Protein AF-A0A644YM47-F1 (afdb_monomer)

Sequence (613 aa):
MRCCLKYPINVTIDTNIFDAAKYDFSENSTLKLLVKYVIKGKVKVVLSNIVIKEAEKHIAEQGMKLCGIARKLRTEALNVSTEQLINYVGLDRLLVLAGDKNLVKEKSIELFEKYIKDIDAEILDTSQININTIIDDYFEIRPPFQCGEKKRKEFPDAFIANQIRERFGSEEIVAIVCNDNGFKEACGRTPNHLFFESLGQLYNEISKEEHAYNETMDIIKELQYLISSEVTEYITQNENINVIGMSYDKDGISEGFDYSEVHLDSITNASFTVRSVDELTDMTSIFTIMCRANISANCYYDDYDNAPWDSEEKEYVYVETIGMKEEHHARFGCRIKLNRETKEISVIPFTIILGGDTRNKRYQIDDEPALDYEKDIIDADRKAIGLISLGSYDSYLEENLPDSEMSQEIVKRFEVMNALCQAFEEFSISYDSLLGELNEKDNAKKVIRLIAKKLEAISDFPSVIDEDEIDEQEIEEIKKWTDSKFENACKVADKPGLPDTISYGDSILIEGVDGSEMILCIDKLQINPSEGEEESIHIALSDGHEKIADGSVKLTIGYLNFDEDGGVEDGLADSIDYDYDQIIEVIDRFISEQTEQVGNEEKIIGIIKEAIG

Organism: NCBI:txid1076179

InterPro domains:
  IPR032557 PIN domain (DUF4935) [PF16289] (11-183)

Secondary structure (DSSP, 8-state):
---PPPSSEEEEE-HHHHHHTTT--STTSHHHHHHHHHHTTSEEEEEEHHHHHHHHHHHHHHHHHHHHHHHHHHHHHHHHS-HHHHHHTT-HHHHHTTS-HHHHHHHHHHHHHHHHHHTTPEEEPGGG--HHHHHHHHHHT-TT--SSTTGGG-HHHHHHHHHHHHHHTTTS-EEEE---HHHHHHT---TTEEEESSHHHHHHHHHTTSTHHHHHHHHHHHTHHHHHHHHHHHHHHHT-EEE--EEE-TT--EEE---SEEEEEEEEEEEEEEEEEEEE-SSEEEEEEEEEEEEEEEEEEE-TTTSPEETTTTEE-SPPEEEEEEEEEEEEEEEEEEETTT--EEEEP--EEE-TTTEEEEEEE-----SSHHHHHHHHHHHHHTPPPGGGHHHHHHHHTTTSHHHHHHHHHHHHHHHHHHHHHHHHHHHHHHHHHHHSTTTHHHHHHHHHHHHTTSTTSPPPS-TTS--HHHHHHHHHHHHHHHHHHHHHHTSPPPPS---TT-EEEEE-TTS-EEEEEE--------TT-EEEEEEEEE-SSSEEEEEEEEEE--EEEE-TTSSEEEEE--EEEEE-HHHHHHHHHHHHHHHHHHHHHHHHHHHHHHHH-

Mean predicted aligned error: 17.27 Å

Solvent-accessible surface area (backbone atoms only — not comparable to full-atom values): 34033 Å² total; per-residue (Å²): 135,85,80,77,83,64,72,54,33,35,34,32,65,40,49,68,51,47,59,74,52,67,72,42,69,47,87,86,28,76,58,34,47,50,30,53,36,29,75,70,48,46,38,39,38,41,36,43,55,64,39,53,56,50,42,44,50,51,43,21,51,51,38,47,48,51,51,50,50,45,43,51,53,37,53,52,50,56,72,76,41,54,71,70,54,41,41,71,76,69,48,49,66,45,78,69,71,62,81,54,68,65,59,42,27,50,53,35,33,51,53,50,55,50,49,49,59,66,39,64,50,46,72,45,68,80,86,82,55,61,61,68,61,51,53,50,29,57,78,69,53,35,57,35,25,41,100,50,84,71,40,62,62,41,56,68,53,40,53,48,22,47,48,52,41,71,73,38,63,81,79,47,56,35,37,42,30,43,74,53,67,44,49,55,54,33,42,45,91,46,96,33,54,43,83,25,68,38,69,48,55,49,28,23,63,61,37,67,77,42,82,62,44,62,56,52,56,51,51,50,61,73,40,44,66,58,54,46,49,53,55,50,50,53,40,66,78,62,55,37,64,44,75,47,49,56,49,66,52,98,87,67,54,75,48,77,45,75,57,78,45,77,42,78,70,50,78,43,78,68,44,73,43,84,71,25,47,51,44,80,60,96,55,42,37,32,32,33,33,41,37,35,30,39,38,34,32,46,31,28,26,70,39,64,90,80,25,51,74,40,80,89,84,69,44,72,46,78,61,46,70,46,40,30,42,36,34,25,59,41,74,48,73,46,40,35,40,34,32,71,82,80,68,47,72,47,77,51,91,70,73,45,81,42,33,82,91,25,50,76,47,75,47,75,44,84,73,63,94,54,76,53,51,66,62,51,44,50,28,47,50,30,46,72,75,72,38,75,35,72,91,41,52,67,60,51,50,64,65,44,43,54,76,28,70,67,38,49,57,53,32,56,51,34,52,52,51,40,54,60,34,51,51,24,49,60,48,23,56,52,33,51,52,50,52,54,46,54,68,36,82,89,42,26,68,61,44,47,54,60,37,50,78,74,43,65,84,42,93,85,57,73,82,79,93,42,82,91,66,75,52,76,65,56,54,51,50,43,48,52,51,43,51,54,50,24,54,49,21,46,58,42,40,70,50,82,71,63,62,88,70,67,57,74,51,39,74,46,77,49,72,46,82,87,71,50,58,35,36,44,36,31,48,58,91,82,77,82,79,48,75,70,41,76,45,76,43,53,30,40,33,24,61,88,83,52,80,76,32,56,31,35,41,36,39,37,36,37,41,77,44,64,42,100,86,72,44,84,67,50,71,45,71,64,46,79,47,78,46,46,67,52,46,51,56,52,51,54,51,50,51,52,56,43,49,52,53,51,57,52,51,51,54,54,50,51,50,49,49,69,51,76,106

Nearest PDB structures (foldseek):
  8b6w-assembly1_A  TM=8.391E-02  e=5.522E+00  Pseudomonas monteilii

Radius of gyration: 35.58 Å; Cα contacts (8 Å, |Δi|>4): 922; chains: 1; bounding box: 96×82×104 Å

pLDDT: mean 86.24, std 9.53, range [30.2, 97.06]

Structure (mmCIF, N/CA/C/O backbone):
data_AF-A0A644YM47-F1
#
_entry.id   AF-A0A644YM47-F1
#
loop_
_atom_site.group_PDB
_atom_site.id
_atom_site.type_symbol
_atom_site.label_atom_id
_atom_site.label_alt_id
_atom_site.label_comp_id
_atom_site.label_asym_id
_atom_site.label_entity_id
_atom_site.label_seq_id
_atom_site.pdbx_PDB_ins_code
_atom_site.Cartn_x
_atom_site.Cartn_y
_atom_site.Cartn_z
_atom_site.occupancy
_atom_site.B_iso_or_equiv
_atom_site.auth_seq_id
_atom_site.auth_comp_id
_atom_site.auth_asym_id
_atom_site.auth_atom_id
_atom_site.pdbx_PDB_model_num
ATOM 1 N N . MET A 1 1 ? -25.724 -6.421 -23.339 1.00 30.20 1 MET A N 1
ATOM 2 C CA . MET A 1 1 ? -25.626 -7.891 -23.247 1.00 30.20 1 MET A CA 1
ATOM 3 C C . MET A 1 1 ? -24.167 -8.182 -22.906 1.00 30.20 1 MET A C 1
ATOM 5 O O . MET A 1 1 ? -23.334 -8.073 -23.794 1.00 30.20 1 MET A O 1
ATOM 9 N N . ARG A 1 2 ? -23.816 -8.323 -21.617 1.00 39.28 2 ARG A N 1
ATOM 10 C CA . ARG A 1 2 ? -22.426 -8.617 -21.211 1.00 39.28 2 ARG A CA 1
ATOM 11 C C . ARG A 1 2 ? -22.139 -10.067 -21.604 1.00 39.28 2 ARG A C 1
ATOM 13 O O . ARG A 1 2 ? -22.930 -10.942 -21.265 1.00 39.28 2 ARG A O 1
ATOM 20 N N . CYS A 1 3 ? -21.095 -10.291 -22.395 1.00 44.19 3 CYS A N 1
ATOM 21 C CA . CYS A 1 3 ? -20.672 -11.634 -22.771 1.00 44.19 3 CYS A CA 1
ATOM 22 C C . CYS A 1 3 ? -20.039 -12.262 -21.525 1.00 44.19 3 CYS A C 1
ATOM 24 O O . CYS A 1 3 ? -19.027 -11.748 -21.061 1.00 44.19 3 CYS A O 1
ATOM 26 N N . CYS A 1 4 ? -20.659 -13.297 -20.960 1.00 63.91 4 CYS A N 1
ATOM 27 C CA . CYS A 1 4 ? -20.030 -14.098 -19.910 1.00 63.91 4 CYS A CA 1
ATOM 28 C C . CYS A 1 4 ? -18.795 -14.774 -20.524 1.00 63.91 4 CYS A C 1
ATOM 30 O O . CYS A 1 4 ? -18.907 -15.390 -21.593 1.00 63.91 4 CYS A O 1
ATOM 32 N N . LEU A 1 5 ? -17.632 -14.625 -19.899 1.00 76.44 5 LEU A N 1
ATOM 33 C CA . LEU A 1 5 ? -16.399 -15.271 -20.318 1.00 76.44 5 LEU A CA 1
ATOM 34 C C . LEU A 1 5 ? -16.590 -16.789 -20.236 1.00 76.44 5 LEU A C 1
ATOM 36 O O . LEU A 1 5 ? -17.087 -17.336 -19.255 1.00 76.44 5 LEU A O 1
ATOM 40 N N . LYS A 1 6 ? -16.218 -17.498 -21.302 1.00 81.94 6 LYS A N 1
ATOM 41 C CA . LYS A 1 6 ? -16.189 -18.963 -21.278 1.00 81.94 6 LYS A CA 1
ATOM 42 C C . LYS A 1 6 ? -14.835 -19.411 -20.752 1.00 81.94 6 LYS A C 1
ATOM 44 O O . LYS A 1 6 ? -13.813 -19.028 -21.316 1.00 81.94 6 LYS A O 1
ATOM 49 N N . TYR A 1 7 ? -14.847 -20.231 -19.705 1.00 89.31 7 TYR A N 1
ATOM 50 C CA . TYR A 1 7 ? -13.637 -20.786 -19.107 1.00 89.31 7 TYR A CA 1
ATOM 51 C C . TYR A 1 7 ? -13.346 -22.212 -19.610 1.00 89.31 7 TYR A C 1
ATOM 53 O O . TYR A 1 7 ? -14.289 -22.990 -19.791 1.00 89.31 7 TYR A O 1
ATOM 61 N N . PRO A 1 8 ? -12.066 -22.575 -19.813 1.00 91.00 8 PRO A N 1
ATOM 62 C CA . PRO A 1 8 ? -10.893 -21.704 -19.714 1.00 91.00 8 PRO A CA 1
ATOM 63 C C . PRO A 1 8 ? -10.850 -20.674 -20.855 1.00 91.00 8 PRO A C 1
ATOM 65 O O . PRO A 1 8 ? -11.124 -21.009 -22.006 1.00 91.00 8 PRO A O 1
ATOM 68 N N . ILE A 1 9 ? -10.491 -19.427 -20.540 1.00 93.81 9 ILE A N 1
ATOM 69 C CA . ILE A 1 9 ? -10.251 -18.398 -21.556 1.00 93.81 9 ILE A CA 1
ATOM 70 C C . ILE A 1 9 ? -8.823 -18.542 -22.088 1.00 93.81 9 ILE A C 1
ATOM 72 O O . ILE A 1 9 ? -7.878 -18.654 -21.303 1.00 93.81 9 ILE A O 1
ATOM 76 N N . ASN A 1 10 ? -8.654 -18.540 -23.412 1.00 95.44 10 ASN A N 1
ATOM 77 C CA . ASN A 1 10 ? -7.324 -18.515 -24.016 1.00 95.44 10 ASN A CA 1
ATOM 78 C C . ASN A 1 10 ? -6.696 -17.134 -23.800 1.00 95.44 10 ASN A C 1
ATOM 80 O O . ASN A 1 10 ? -7.335 -16.126 -24.093 1.00 95.44 10 ASN A O 1
ATOM 84 N N . VAL A 1 11 ? -5.459 -17.076 -23.315 1.00 96.56 11 VAL A N 1
ATOM 85 C CA . VAL A 1 11 ? -4.739 -15.826 -23.037 1.00 96.56 11 VAL A CA 1
ATOM 86 C C . VAL A 1 11 ? -3.392 -15.847 -23.744 1.00 96.56 11 VAL A C 1
ATOM 88 O O . VAL A 1 11 ? -2.612 -16.773 -23.546 1.00 96.56 11 VAL A O 1
ATOM 91 N N . THR A 1 12 ? -3.098 -14.808 -24.521 1.00 95.50 12 THR A N 1
ATOM 92 C CA . THR A 1 12 ? -1.760 -14.539 -25.064 1.00 95.50 12 THR A CA 1
ATOM 93 C C . THR A 1 12 ? -1.220 -13.247 -24.478 1.00 95.50 12 THR A C 1
ATOM 95 O O . THR A 1 12 ? -1.964 -12.289 -24.260 1.00 95.50 12 THR A O 1
ATOM 98 N N . ILE A 1 13 ? 0.079 -13.232 -24.204 1.00 95.25 13 ILE A N 1
ATOM 99 C CA . ILE A 1 13 ? 0.764 -12.145 -23.508 1.00 95.25 13 ILE A CA 1
ATOM 100 C C . ILE A 1 13 ? 1.906 -11.676 -24.393 1.00 95.25 13 ILE A C 1
ATOM 102 O O . ILE A 1 13 ? 2.653 -12.498 -24.920 1.00 95.25 13 ILE A O 1
ATOM 106 N N . ASP A 1 14 ? 2.011 -10.367 -24.562 1.00 93.25 14 ASP A N 1
ATOM 107 C CA . ASP A 1 14 ? 3.118 -9.735 -25.266 1.00 93.25 14 ASP A CA 1
ATOM 108 C C . ASP A 1 14 ? 4.343 -9.545 -24.347 1.00 93.25 14 ASP A C 1
ATOM 110 O O . ASP A 1 14 ? 4.209 -9.450 -23.121 1.00 93.25 14 ASP A O 1
ATOM 114 N N . THR A 1 15 ? 5.545 -9.463 -24.925 1.00 92.38 15 THR A N 1
ATOM 115 C CA . THR A 1 15 ? 6.809 -9.283 -24.188 1.00 92.38 15 THR A CA 1
ATOM 116 C C . THR A 1 15 ? 6.750 -8.050 -23.282 1.00 92.38 15 THR A C 1
ATOM 118 O O . THR A 1 15 ? 7.186 -8.088 -22.128 1.00 92.38 15 THR A O 1
ATOM 121 N N . ASN A 1 16 ? 6.096 -6.987 -23.760 1.00 91.69 16 ASN A N 1
ATOM 122 C CA . ASN A 1 16 ? 5.940 -5.722 -23.049 1.00 91.69 16 ASN A CA 1
ATOM 123 C C . ASN A 1 16 ? 5.271 -5.877 -21.664 1.00 91.69 16 ASN A C 1
ATOM 125 O O . ASN A 1 16 ? 5.510 -5.071 -20.763 1.00 91.69 16 ASN A O 1
ATOM 129 N N . ILE A 1 17 ? 4.423 -6.894 -21.484 1.00 93.75 17 ILE A N 1
ATOM 130 C CA . ILE A 1 17 ? 3.730 -7.161 -20.220 1.00 93.75 17 ILE A CA 1
ATOM 131 C C . ILE A 1 17 ? 4.669 -7.817 -19.205 1.00 93.75 17 ILE A C 1
ATOM 133 O O . ILE A 1 17 ? 4.621 -7.467 -18.025 1.00 93.75 17 ILE A O 1
ATOM 137 N N . PHE A 1 18 ? 5.544 -8.726 -19.649 1.00 94.25 18 PHE A N 1
ATOM 138 C CA . PHE A 1 18 ? 6.573 -9.316 -18.787 1.00 94.25 18 PHE A CA 1
ATOM 139 C C . PHE A 1 18 ? 7.575 -8.258 -18.323 1.00 94.25 18 PHE A C 1
ATOM 141 O O . PHE A 1 18 ? 7.905 -8.199 -17.135 1.00 94.25 18 PHE A O 1
ATOM 148 N N . ASP A 1 19 ? 7.977 -7.370 -19.236 1.00 91.12 19 ASP A N 1
ATOM 149 C CA . ASP A 1 19 ? 8.852 -6.240 -18.927 1.00 91.12 19 ASP A CA 1
ATOM 150 C C . ASP A 1 19 ? 8.206 -5.278 -17.921 1.00 91.12 19 ASP A C 1
ATOM 152 O O . ASP A 1 19 ? 8.841 -4.898 -16.936 1.00 91.12 19 ASP A O 1
ATOM 156 N N . ALA A 1 20 ? 6.927 -4.933 -18.115 1.00 89.00 20 ALA A N 1
ATOM 157 C CA . ALA A 1 20 ? 6.180 -4.077 -17.191 1.00 89.00 20 ALA A CA 1
ATOM 158 C C . ALA A 1 20 ? 6.030 -4.701 -15.792 1.00 89.00 20 ALA A C 1
ATOM 160 O O . ALA A 1 20 ? 6.065 -3.987 -14.791 1.00 89.00 20 ALA A O 1
ATOM 161 N N . ALA A 1 21 ? 5.905 -6.028 -15.712 1.00 89.25 21 ALA A N 1
ATOM 162 C CA . ALA A 1 21 ? 5.889 -6.778 -14.457 1.00 89.25 21 ALA A CA 1
ATOM 163 C C . ALA A 1 21 ? 7.293 -7.009 -13.860 1.00 89.25 21 ALA A C 1
ATOM 165 O O . ALA A 1 21 ? 7.403 -7.664 -12.826 1.00 89.25 21 ALA A O 1
ATOM 166 N N . LYS A 1 22 ? 8.362 -6.502 -14.499 1.00 89.88 22 LYS A N 1
ATOM 167 C CA . LYS A 1 22 ? 9.770 -6.677 -14.095 1.00 89.88 22 LYS A CA 1
ATOM 168 C C . LYS A 1 22 ? 10.164 -8.141 -13.850 1.00 89.88 22 LYS A C 1
ATOM 170 O O . LYS A 1 22 ? 11.039 -8.408 -13.032 1.00 89.88 22 LYS A O 1
ATOM 175 N N . TYR A 1 23 ? 9.507 -9.083 -14.534 1.00 92.06 23 TYR A N 1
ATOM 176 C CA . TYR A 1 23 ? 9.689 -10.525 -14.316 1.00 92.06 23 TYR A CA 1
ATOM 177 C C . TYR A 1 23 ? 9.562 -10.942 -12.839 1.00 92.06 23 TYR A C 1
ATOM 179 O O . TYR A 1 23 ? 10.229 -11.870 -12.382 1.00 92.06 23 TYR A O 1
ATOM 187 N N . ASP A 1 24 ? 8.719 -10.249 -12.071 1.00 90.00 24 ASP A N 1
ATOM 188 C CA . ASP A 1 24 ? 8.460 -10.613 -10.686 1.00 90.00 24 ASP A CA 1
ATOM 189 C C . ASP A 1 24 ? 7.627 -11.900 -10.638 1.00 90.00 24 ASP A C 1
ATOM 191 O O . ASP A 1 24 ? 6.458 -11.916 -11.022 1.00 90.00 24 ASP A O 1
ATOM 195 N N . PHE A 1 25 ? 8.245 -12.986 -10.171 1.00 91.75 25 PHE A N 1
ATOM 196 C CA . PHE A 1 25 ? 7.604 -14.289 -9.967 1.00 91.75 25 PHE A CA 1
ATOM 197 C C . PHE A 1 25 ? 7.339 -14.594 -8.485 1.00 91.75 25 PHE A C 1
ATOM 199 O O . PHE A 1 25 ? 7.083 -15.750 -8.131 1.00 91.75 25 PHE A O 1
ATOM 206 N N . SER A 1 26 ? 7.428 -13.585 -7.611 1.00 87.25 26 SER A N 1
ATOM 207 C CA . SER A 1 26 ? 7.122 -13.711 -6.185 1.00 87.25 26 SER A CA 1
ATOM 208 C C . SER A 1 26 ? 5.662 -14.114 -5.953 1.00 87.25 26 SER A C 1
ATOM 210 O O . SER A 1 26 ? 4.810 -13.987 -6.834 1.00 87.25 26 SER A O 1
ATOM 212 N N . GLU A 1 27 ? 5.354 -14.617 -4.757 1.00 84.31 27 GLU A N 1
ATOM 213 C CA . GLU A 1 27 ? 4.045 -15.197 -4.430 1.00 84.31 27 GLU A CA 1
ATOM 214 C C . GLU A 1 27 ? 2.866 -14.245 -4.672 1.00 84.31 27 GLU A C 1
ATOM 216 O O . GLU A 1 27 ? 1.827 -14.661 -5.190 1.00 84.31 27 GLU A O 1
ATOM 221 N N . ASN A 1 28 ? 3.058 -12.963 -4.364 1.00 81.25 28 ASN A N 1
ATOM 222 C CA . ASN A 1 28 ? 2.033 -11.943 -4.524 1.00 81.25 28 ASN A CA 1
ATOM 223 C C . ASN A 1 28 ? 2.059 -11.277 -5.901 1.00 81.25 28 ASN A C 1
ATOM 225 O O . ASN A 1 28 ? 1.174 -10.472 -6.162 1.00 81.25 28 ASN A O 1
ATOM 229 N N . SER A 1 29 ? 3.013 -11.578 -6.787 1.00 89.19 29 SER A N 1
ATOM 230 C CA . SER A 1 29 ? 3.162 -10.927 -8.099 1.00 89.19 29 SER A CA 1
ATOM 231 C C . SER A 1 29 ? 1.977 -11.154 -9.051 1.00 89.19 29 SER A C 1
ATOM 233 O O . SER A 1 29 ? 1.234 -12.136 -8.960 1.00 89.19 29 SER A O 1
ATOM 235 N N . THR A 1 30 ? 1.812 -10.256 -10.025 1.00 91.12 30 THR A N 1
ATOM 236 C CA . THR A 1 30 ? 0.780 -10.387 -11.070 1.00 91.12 30 THR A CA 1
ATOM 237 C C . THR A 1 30 ? 1.036 -11.578 -11.995 1.00 91.12 30 THR A C 1
ATOM 239 O O . THR A 1 30 ? 0.079 -12.180 -12.482 1.00 91.12 30 THR A O 1
ATOM 242 N N . LEU A 1 31 ? 2.301 -11.958 -12.214 1.00 94.19 31 LEU A N 1
ATOM 243 C CA . LEU A 1 31 ? 2.671 -13.127 -13.014 1.00 94.19 31 LEU A CA 1
ATOM 244 C C . LEU A 1 31 ? 2.386 -14.432 -12.269 1.00 94.19 31 LEU A C 1
ATOM 246 O O . LEU A 1 31 ? 1.877 -15.373 -12.879 1.00 94.19 31 LEU A O 1
ATOM 250 N N . LYS A 1 32 ? 2.645 -14.504 -10.955 1.00 93.88 32 LYS A N 1
ATOM 251 C CA . LYS A 1 32 ? 2.306 -15.694 -10.160 1.00 93.88 32 LYS A CA 1
ATOM 252 C C . LYS A 1 32 ? 0.799 -15.885 -10.027 1.00 93.88 32 LYS A C 1
ATOM 254 O O . LYS A 1 32 ? 0.320 -17.017 -10.032 1.00 93.88 32 LYS A O 1
ATOM 259 N N . LEU A 1 33 ? 0.037 -14.797 -9.997 1.00 92.75 33 LEU A N 1
ATOM 260 C CA . LEU A 1 33 ? -1.420 -14.855 -10.046 1.00 92.75 33 LEU A CA 1
ATOM 261 C C . LEU A 1 33 ? -1.945 -15.503 -11.343 1.00 92.75 33 LEU A C 1
ATOM 263 O O . LEU A 1 33 ? -2.921 -16.252 -11.291 1.00 92.75 33 LEU A O 1
ATOM 267 N N . LEU A 1 34 ? -1.257 -15.332 -12.480 1.00 95.06 34 LEU A N 1
ATOM 268 C CA . LEU A 1 34 ? -1.597 -16.043 -13.720 1.00 95.06 34 LEU A CA 1
ATOM 269 C C . LEU A 1 34 ? -1.515 -17.562 -13.533 1.00 95.06 34 LEU A C 1
ATOM 271 O O . LEU A 1 34 ? -2.438 -18.276 -13.919 1.00 95.06 34 LEU A O 1
ATOM 275 N N . VAL A 1 35 ? -0.451 -18.048 -12.879 1.00 95.00 35 VAL A N 1
ATOM 276 C CA . VAL A 1 35 ? -0.280 -19.473 -12.540 1.00 95.00 35 VAL A CA 1
ATOM 277 C C . VAL A 1 35 ? -1.473 -19.966 -11.719 1.00 95.00 35 VAL A C 1
ATOM 279 O O . VAL A 1 35 ? -2.029 -21.023 -12.011 1.00 95.00 35 VAL A O 1
ATOM 282 N N . LYS A 1 36 ? -1.929 -19.187 -10.727 1.00 93.19 36 LYS A N 1
ATOM 283 C CA . LYS A 1 36 ? -3.110 -19.547 -9.925 1.00 93.19 36 LYS A CA 1
ATOM 284 C C . LYS A 1 36 ? -4.368 -19.676 -10.791 1.00 93.19 36 LYS A C 1
ATOM 286 O O . LYS A 1 36 ? -5.134 -20.619 -10.606 1.00 93.19 36 LYS A O 1
ATOM 291 N N . TYR A 1 37 ? -4.585 -18.767 -11.743 1.00 93.25 37 TYR A N 1
ATOM 292 C CA . TYR A 1 37 ? -5.734 -18.832 -12.652 1.00 93.25 37 TYR A CA 1
ATOM 293 C C . TYR A 1 37 ? -5.661 -19.993 -13.654 1.00 93.25 37 TYR A C 1
ATOM 295 O O . TYR A 1 37 ? -6.709 -20.547 -14.000 1.00 93.25 37 TYR A O 1
ATOM 303 N N . VAL A 1 38 ? -4.457 -20.400 -14.067 1.00 94.81 38 VAL A N 1
ATOM 304 C CA . VAL A 1 38 ? -4.237 -21.625 -14.855 1.00 94.81 38 VAL A CA 1
ATOM 305 C C . VAL A 1 38 ? -4.587 -22.863 -14.029 1.00 94.81 38 VAL A C 1
ATOM 307 O O . VAL A 1 38 ? -5.394 -23.679 -14.466 1.00 94.81 38 VAL A O 1
ATOM 310 N N . ILE A 1 39 ? -4.078 -22.968 -12.796 1.00 93.50 39 ILE A N 1
ATOM 311 C CA . ILE A 1 39 ? -4.366 -24.095 -11.889 1.00 93.50 39 ILE A CA 1
ATOM 312 C C . ILE A 1 39 ? -5.867 -24.196 -11.577 1.00 93.50 39 ILE A C 1
ATOM 314 O O . ILE A 1 39 ? -6.419 -25.293 -11.535 1.00 93.50 39 ILE A O 1
ATOM 318 N N . LYS A 1 40 ? -6.554 -23.057 -11.405 1.00 90.94 40 LYS A N 1
ATOM 319 C CA . LYS A 1 40 ? -8.017 -22.992 -11.223 1.00 90.94 40 LYS A CA 1
ATOM 320 C C . LYS A 1 40 ? -8.810 -23.348 -12.496 1.00 90.94 40 LYS A C 1
ATOM 322 O O . LYS A 1 40 ? -10.036 -23.367 -12.449 1.00 90.94 40 LYS A O 1
ATOM 327 N N . GLY A 1 41 ? -8.150 -23.581 -13.634 1.00 92.19 41 GLY A N 1
ATOM 328 C CA . GLY A 1 41 ? -8.793 -23.882 -14.916 1.00 92.19 41 GLY A CA 1
ATOM 329 C C . GLY A 1 41 ? -9.552 -22.702 -15.529 1.00 92.19 41 GLY A C 1
ATOM 330 O O . GLY A 1 41 ? -10.373 -22.900 -16.423 1.00 92.19 41 GLY A O 1
ATOM 331 N N . LYS A 1 42 ? -9.307 -21.471 -15.055 1.00 92.12 42 LYS A N 1
ATOM 332 C CA . LYS A 1 42 ? -9.925 -20.260 -15.615 1.00 92.12 42 LYS A CA 1
ATOM 333 C C . LYS A 1 42 ? -9.174 -19.760 -16.841 1.00 92.12 42 LYS A C 1
ATOM 335 O O . LYS A 1 42 ? -9.800 -19.231 -17.748 1.00 92.12 42 LYS A O 1
ATOM 340 N N . VAL A 1 43 ? -7.858 -19.934 -16.898 1.00 95.62 43 VAL A N 1
ATOM 341 C CA . VAL A 1 43 ? -7.018 -19.430 -17.993 1.00 95.62 43 VAL A CA 1
ATOM 342 C C . VAL A 1 43 ? -6.264 -20.577 -18.656 1.00 95.62 43 VAL A C 1
ATOM 344 O O . VAL A 1 43 ? -5.743 -21.451 -17.972 1.00 95.62 43 VAL A O 1
ATOM 347 N N . LYS A 1 44 ? -6.171 -20.545 -19.986 1.00 96.62 44 LYS A N 1
ATOM 348 C CA . LYS A 1 44 ? -5.224 -21.344 -20.767 1.00 96.62 44 LYS A CA 1
ATOM 349 C C . LYS A 1 44 ? -4.259 -20.397 -21.471 1.00 96.62 44 LYS A C 1
ATOM 351 O O . LYS A 1 44 ? -4.693 -19.585 -22.285 1.00 96.62 44 LYS A O 1
ATOM 356 N N . VAL A 1 45 ? -2.969 -20.479 -21.163 1.00 97.06 45 VAL A N 1
ATOM 357 C CA . VAL A 1 45 ? -1.980 -19.572 -21.757 1.00 97.06 45 VAL A CA 1
ATOM 358 C C . VAL A 1 45 ? -1.483 -20.129 -23.090 1.00 97.06 45 VAL A C 1
ATOM 360 O O . VAL A 1 45 ? -1.142 -21.305 -23.193 1.00 97.06 45 VAL A O 1
ATOM 363 N N . VAL A 1 46 ? -1.430 -19.276 -24.110 1.00 96.12 46 VAL A N 1
ATOM 364 C CA . VAL A 1 46 ? -0.888 -19.576 -25.437 1.00 96.12 46 VAL A CA 1
ATOM 365 C C . VAL A 1 46 ? 0.135 -18.498 -25.780 1.00 96.12 46 VAL A C 1
ATOM 367 O O . VAL A 1 46 ? -0.209 -17.321 -25.803 1.00 96.12 46 VAL A O 1
ATOM 370 N N . LEU A 1 47 ? 1.390 -18.874 -26.026 1.00 96.12 47 LEU A N 1
ATOM 371 C CA . LEU A 1 47 ? 2.481 -17.931 -26.295 1.00 96.12 47 LEU A CA 1
ATOM 372 C C . LEU A 1 47 ? 3.173 -18.243 -27.614 1.00 96.12 47 LEU A C 1
ATOM 374 O O . LEU A 1 47 ? 3.392 -19.398 -27.968 1.00 96.12 47 LEU A O 1
ATOM 378 N N . SER A 1 48 ? 3.598 -17.199 -28.318 1.00 94.62 48 SER A N 1
ATOM 379 C CA . SER A 1 48 ? 4.535 -17.350 -29.427 1.00 94.62 48 SER A CA 1
ATOM 380 C C . SER A 1 48 ? 5.930 -17.706 -28.910 1.00 94.62 48 SER A C 1
ATOM 382 O O . SER A 1 48 ? 6.419 -17.126 -27.938 1.00 94.62 48 SER A O 1
ATOM 384 N N . ASN A 1 49 ? 6.628 -18.597 -29.614 1.00 93.44 49 ASN A N 1
ATOM 385 C CA . ASN A 1 49 ? 8.048 -18.848 -29.374 1.00 93.44 49 ASN A CA 1
ATOM 386 C C . ASN A 1 49 ? 8.936 -17.597 -29.558 1.00 93.44 49 ASN A C 1
ATOM 388 O O . ASN A 1 49 ? 10.060 -17.576 -29.057 1.00 93.44 49 ASN A O 1
ATOM 392 N N . ILE A 1 50 ? 8.459 -16.574 -30.275 1.00 92.75 50 ILE A N 1
ATOM 393 C CA . ILE A 1 50 ? 9.150 -15.290 -30.451 1.00 92.75 50 ILE A CA 1
ATOM 394 C C . ILE A 1 50 ? 9.099 -14.488 -29.148 1.00 92.75 50 ILE A C 1
ATOM 396 O O . ILE A 1 50 ? 10.156 -14.079 -28.673 1.00 92.75 50 ILE A O 1
ATOM 400 N N . VAL A 1 51 ? 7.915 -14.366 -28.532 1.00 93.94 51 VAL A N 1
ATOM 401 C CA . VAL A 1 51 ? 7.731 -13.711 -27.219 1.00 93.94 51 VAL A CA 1
ATOM 402 C C . VAL A 1 51 ? 8.616 -14.369 -26.163 1.00 93.94 51 VAL A C 1
ATOM 404 O O . VAL A 1 51 ? 9.308 -13.682 -25.421 1.00 93.94 51 VAL A O 1
ATOM 407 N N . ILE A 1 52 ? 8.658 -15.707 -26.129 1.00 94.75 52 ILE A N 1
ATOM 408 C CA . ILE A 1 52 ? 9.496 -16.448 -25.172 1.00 94.75 52 ILE A CA 1
ATOM 409 C C . ILE A 1 52 ? 10.973 -16.070 -25.334 1.00 94.75 52 ILE A C 1
ATOM 411 O O . ILE A 1 52 ? 11.623 -15.715 -24.356 1.00 94.75 52 ILE A O 1
ATOM 415 N N . LYS A 1 53 ? 11.503 -16.085 -26.563 1.00 93.50 53 LYS A N 1
ATOM 416 C CA . LYS A 1 53 ? 12.913 -15.744 -26.821 1.00 93.50 53 LYS A CA 1
ATOM 417 C C . LYS A 1 53 ? 13.248 -14.287 -26.513 1.00 93.50 53 LYS A C 1
ATOM 419 O O . LYS A 1 53 ? 14.378 -13.983 -26.131 1.00 93.50 53 LYS A O 1
ATOM 424 N N . GLU A 1 54 ? 12.302 -13.380 -26.724 1.00 93.81 54 GLU A N 1
ATOM 425 C CA . GLU A 1 54 ? 12.476 -11.969 -26.393 1.00 93.81 54 GLU A CA 1
ATOM 426 C C . GLU A 1 54 ? 12.493 -11.760 -24.875 1.00 93.81 54 GLU A C 1
ATOM 428 O O . GLU A 1 54 ? 13.425 -11.153 -24.348 1.00 93.81 54 GLU A O 1
ATOM 433 N N . ALA A 1 55 ? 11.549 -12.379 -24.166 1.00 95.00 55 ALA A N 1
ATOM 434 C CA . ALA A 1 55 ? 11.487 -12.382 -22.711 1.00 95.00 55 ALA A CA 1
ATOM 435 C C . ALA A 1 55 ? 12.743 -13.007 -22.069 1.00 95.00 55 ALA A C 1
ATOM 437 O O . ALA A 1 55 ? 13.318 -12.424 -21.150 1.00 95.00 55 ALA A O 1
ATOM 438 N N . GLU A 1 56 ? 13.244 -14.136 -22.591 1.00 95.19 56 GLU A N 1
ATOM 439 C CA . GLU A 1 56 ? 14.515 -14.753 -22.167 1.00 95.19 56 GLU A CA 1
ATOM 440 C C . GLU A 1 56 ? 15.700 -13.789 -22.309 1.00 95.19 56 GLU A C 1
ATOM 442 O O . GLU A 1 56 ? 16.570 -13.708 -21.436 1.00 95.19 56 GLU A O 1
ATOM 447 N N . LYS A 1 57 ? 15.747 -13.037 -23.413 1.00 94.19 57 LYS A N 1
ATOM 448 C CA . LYS A 1 57 ? 16.781 -12.027 -23.639 1.00 94.19 57 LYS A CA 1
ATOM 449 C C . LYS A 1 57 ? 16.649 -10.877 -22.637 1.00 94.19 57 LYS A C 1
ATOM 451 O O . LYS A 1 57 ? 17.657 -10.474 -22.058 1.00 94.19 57 LYS A O 1
ATOM 456 N N . HIS A 1 58 ? 15.443 -10.361 -22.417 1.00 94.06 58 HIS A N 1
ATOM 457 C CA . HIS A 1 58 ? 15.203 -9.222 -21.531 1.00 94.06 58 HIS A CA 1
ATOM 458 C C . HIS A 1 58 ? 15.483 -9.563 -20.062 1.00 94.06 58 HIS A C 1
ATOM 460 O O . HIS A 1 58 ? 16.209 -8.816 -19.403 1.00 94.06 58 HIS A O 1
ATOM 466 N N . ILE A 1 59 ? 15.026 -10.715 -19.553 1.00 93.69 59 ILE A N 1
ATOM 467 C CA . ILE A 1 59 ? 15.326 -11.139 -18.175 1.00 93.69 59 ILE A CA 1
ATOM 468 C C . ILE A 1 59 ? 16.827 -11.392 -17.969 1.00 93.69 59 ILE A C 1
ATOM 470 O O . ILE A 1 59 ? 17.392 -11.006 -16.945 1.00 93.69 59 ILE A O 1
ATOM 474 N N . ALA A 1 60 ? 17.514 -11.958 -18.968 1.00 91.56 60 ALA A N 1
ATOM 475 C CA . ALA A 1 60 ? 18.967 -12.101 -18.954 1.00 91.56 60 ALA A CA 1
ATOM 476 C C . ALA A 1 60 ? 19.683 -10.743 -18.883 1.00 91.56 60 ALA A C 1
ATOM 478 O O . ALA A 1 60 ? 20.639 -10.579 -18.122 1.00 91.56 60 ALA A O 1
ATOM 479 N N . GLU A 1 61 ? 19.239 -9.760 -19.667 1.00 91.75 61 GLU A N 1
ATOM 480 C CA . GLU A 1 61 ? 19.779 -8.400 -19.637 1.00 91.75 61 GLU A CA 1
ATOM 481 C C . GLU A 1 61 ? 19.518 -7.707 -18.295 1.00 91.75 61 GLU A C 1
ATOM 483 O O . GLU A 1 61 ? 20.426 -7.065 -17.764 1.00 91.75 61 GLU A O 1
ATOM 488 N N . GLN A 1 62 ? 18.330 -7.878 -17.707 1.00 89.56 62 GLN A N 1
ATOM 489 C CA . GLN A 1 62 ? 18.015 -7.373 -16.369 1.00 89.56 62 GLN A CA 1
ATOM 490 C C . GLN A 1 62 ? 18.909 -8.008 -15.295 1.00 89.56 62 GLN A C 1
ATOM 492 O O . GLN A 1 62 ? 19.522 -7.285 -14.508 1.00 89.56 62 GLN A O 1
ATOM 497 N N . GLY A 1 63 ? 19.083 -9.333 -15.313 1.00 87.12 63 GLY A N 1
ATOM 498 C CA . GLY A 1 63 ? 19.995 -10.035 -14.407 1.00 87.12 63 GLY A CA 1
ATOM 499 C C . GLY A 1 63 ? 21.447 -9.560 -14.545 1.00 87.12 63 GLY A C 1
ATOM 500 O O . GLY A 1 63 ? 22.136 -9.325 -13.550 1.00 87.12 63 GLY A O 1
ATOM 501 N N . MET A 1 64 ? 21.917 -9.325 -15.776 1.00 86.69 64 MET A N 1
ATOM 502 C CA . MET A 1 64 ? 23.250 -8.762 -16.022 1.00 86.69 64 MET A CA 1
ATOM 503 C C . MET A 1 64 ? 23.395 -7.323 -15.511 1.00 86.69 64 MET A C 1
ATOM 505 O O . MET A 1 64 ? 24.452 -6.987 -14.970 1.00 86.69 64 MET A O 1
ATOM 509 N N . LYS A 1 65 ? 22.363 -6.481 -15.658 1.00 87.38 65 LYS A N 1
ATOM 510 C CA . LYS A 1 65 ? 22.341 -5.116 -15.105 1.00 87.38 65 LYS A CA 1
ATOM 511 C C . LYS A 1 65 ? 22.435 -5.145 -13.579 1.00 87.38 65 LYS A C 1
ATOM 513 O O . LYS A 1 65 ? 23.304 -4.473 -13.030 1.00 87.38 65 LYS A O 1
ATOM 518 N N . LEU A 1 66 ? 21.642 -5.989 -12.915 1.00 84.44 66 LEU A N 1
ATOM 519 C CA . LEU A 1 66 ? 21.697 -6.187 -11.461 1.00 84.44 66 LEU A CA 1
ATOM 520 C C . LEU A 1 66 ? 23.077 -6.667 -10.994 1.00 84.44 66 LEU A C 1
ATOM 522 O O . LEU A 1 66 ? 23.626 -6.131 -10.035 1.00 84.44 66 LEU A O 1
ATOM 526 N N . CYS A 1 67 ? 23.693 -7.616 -11.706 1.00 83.62 67 CYS A N 1
ATOM 527 C CA . CYS A 1 67 ? 25.064 -8.050 -11.422 1.00 83.62 67 CYS A CA 1
ATOM 528 C C . CYS A 1 67 ? 26.078 -6.900 -11.574 1.00 83.62 67 CYS A C 1
ATOM 530 O O . CYS A 1 67 ? 27.033 -6.802 -10.803 1.00 83.62 67 CYS A O 1
ATOM 532 N N . GLY A 1 68 ? 25.874 -6.014 -12.553 1.00 83.19 68 GLY A N 1
ATOM 533 C CA . GLY A 1 68 ? 26.668 -4.798 -12.728 1.00 83.19 68 GLY A CA 1
ATOM 534 C C . GLY A 1 68 ? 26.544 -3.833 -11.547 1.00 83.19 68 GLY A C 1
ATOM 535 O O . GLY A 1 68 ? 27.568 -3.389 -11.036 1.00 83.19 68 GLY A O 1
ATOM 536 N N . ILE A 1 69 ? 25.317 -3.567 -11.090 1.00 84.62 69 ILE A N 1
ATOM 537 C CA . ILE A 1 69 ? 25.033 -2.715 -9.923 1.00 84.62 69 ILE A CA 1
ATOM 538 C C . ILE A 1 69 ? 25.671 -3.310 -8.664 1.00 84.62 69 ILE A C 1
ATOM 540 O O . ILE A 1 69 ? 26.451 -2.639 -7.999 1.00 84.62 69 ILE A O 1
ATOM 544 N N . ALA A 1 70 ? 25.447 -4.599 -8.393 1.00 82.94 70 ALA A N 1
ATOM 545 C CA . ALA A 1 70 ? 26.020 -5.278 -7.230 1.00 82.94 70 ALA A CA 1
ATOM 546 C C . ALA A 1 70 ? 27.559 -5.230 -7.206 1.00 82.94 70 ALA A C 1
ATOM 548 O O . ALA A 1 70 ? 28.164 -5.130 -6.142 1.00 82.94 70 ALA A O 1
ATOM 549 N N . ARG A 1 71 ? 28.212 -5.280 -8.377 1.00 81.62 71 ARG A N 1
ATOM 550 C CA . ARG A 1 71 ? 29.673 -5.129 -8.485 1.00 81.62 71 ARG A CA 1
ATOM 551 C C . ARG A 1 71 ? 30.143 -3.718 -8.155 1.00 81.62 71 ARG A C 1
ATOM 553 O O . ARG A 1 71 ? 31.149 -3.599 -7.468 1.00 81.62 71 ARG A O 1
ATOM 560 N N . LYS A 1 72 ? 29.438 -2.689 -8.637 1.00 83.75 72 LYS A N 1
ATOM 561 C CA . LYS A 1 72 ? 29.748 -1.289 -8.315 1.00 83.75 72 LYS A CA 1
ATOM 562 C C . LYS A 1 72 ? 29.592 -1.027 -6.819 1.00 83.75 72 LYS A C 1
ATOM 564 O O . LYS A 1 72 ? 30.575 -0.666 -6.186 1.00 83.75 72 LYS A O 1
ATOM 569 N N . LEU A 1 73 ? 28.437 -1.388 -6.251 1.00 83.00 73 LEU A N 1
ATOM 570 C CA . LEU A 1 73 ? 28.158 -1.267 -4.815 1.00 83.00 73 LEU A CA 1
ATOM 571 C C . LEU A 1 73 ? 29.198 -1.995 -3.960 1.00 83.00 73 LEU A C 1
ATOM 573 O O . LEU A 1 73 ? 29.645 -1.477 -2.945 1.00 83.00 73 LEU A O 1
ATOM 577 N N . ARG A 1 74 ? 29.634 -3.192 -4.374 1.00 83.00 74 ARG A N 1
ATOM 578 C CA . ARG A 1 74 ? 30.721 -3.905 -3.690 1.00 83.00 74 ARG A CA 1
ATOM 579 C C . ARG A 1 74 ? 32.026 -3.106 -3.708 1.00 83.00 74 ARG A C 1
ATOM 581 O O . ARG A 1 74 ? 32.721 -3.078 -2.697 1.00 83.00 74 ARG A O 1
ATOM 588 N N . THR A 1 75 ? 32.405 -2.549 -4.857 1.00 83.44 75 THR A N 1
ATOM 589 C CA . THR A 1 75 ? 33.630 -1.748 -4.982 1.00 83.44 75 THR A CA 1
ATOM 590 C C . THR A 1 75 ? 33.547 -0.491 -4.122 1.00 83.44 75 THR A C 1
ATOM 592 O O . THR A 1 75 ? 34.483 -0.223 -3.381 1.00 83.44 75 THR A O 1
ATOM 595 N N . GLU A 1 76 ? 32.425 0.221 -4.160 1.00 83.81 76 GLU A N 1
ATOM 596 C CA . GLU A 1 76 ? 32.178 1.415 -3.344 1.00 83.81 76 GLU A CA 1
ATOM 597 C C . GLU A 1 76 ? 32.209 1.090 -1.845 1.00 83.81 76 GLU A C 1
ATOM 599 O O . GLU A 1 76 ? 32.965 1.705 -1.098 1.00 83.81 76 GLU A O 1
ATOM 604 N N . ALA A 1 77 ? 31.507 0.042 -1.404 1.00 84.06 77 ALA A N 1
ATOM 605 C CA . ALA A 1 77 ? 31.504 -0.377 -0.003 1.00 84.06 77 ALA A CA 1
ATOM 606 C C . ALA A 1 77 ? 32.908 -0.747 0.512 1.00 84.06 77 ALA A C 1
ATOM 608 O O . ALA A 1 77 ? 33.270 -0.386 1.631 1.00 84.06 77 ALA A O 1
ATOM 609 N N . LEU A 1 78 ? 33.715 -1.441 -0.303 1.00 83.94 78 LEU A N 1
ATOM 610 C CA . LEU A 1 78 ? 35.098 -1.804 0.041 1.00 83.94 78 LEU A CA 1
ATOM 611 C C . LEU A 1 78 ? 36.067 -0.614 0.016 1.00 83.94 78 LEU A C 1
ATOM 613 O O . LEU A 1 78 ? 37.112 -0.683 0.661 1.00 83.94 78 LEU A O 1
ATOM 617 N N . ASN A 1 79 ? 35.744 0.453 -0.719 1.00 84.06 79 ASN A N 1
ATOM 618 C CA . ASN A 1 79 ? 36.507 1.700 -0.675 1.00 84.06 79 ASN A CA 1
ATOM 619 C C . ASN A 1 79 ? 36.230 2.472 0.623 1.00 84.06 79 ASN A C 1
ATOM 621 O O . ASN A 1 79 ? 37.139 3.097 1.161 1.00 84.06 79 ASN A O 1
ATOM 625 N N . VAL A 1 80 ? 34.997 2.403 1.137 1.00 83.44 80 VAL A N 1
ATOM 626 C CA . VAL A 1 80 ? 34.585 3.087 2.374 1.00 83.44 80 VAL A CA 1
ATOM 627 C C . VAL A 1 80 ? 35.020 2.322 3.625 1.00 83.44 80 VAL A C 1
ATOM 629 O O . VAL A 1 80 ? 35.424 2.929 4.617 1.00 83.44 80 VAL A O 1
ATOM 632 N N . SER A 1 81 ? 34.917 0.988 3.629 1.00 82.00 81 SER A N 1
ATOM 633 C CA . SER A 1 81 ? 35.120 0.210 4.852 1.00 82.00 81 SER A CA 1
ATOM 634 C C . SER A 1 81 ? 35.640 -1.212 4.638 1.00 82.00 81 SER A C 1
ATOM 636 O O . SER A 1 81 ? 35.765 -1.725 3.529 1.00 82.00 81 SER A O 1
ATOM 638 N N . THR A 1 82 ? 35.958 -1.877 5.749 1.00 84.88 82 THR A N 1
ATOM 639 C CA . THR A 1 82 ? 36.440 -3.266 5.756 1.00 84.88 82 THR A CA 1
ATOM 640 C C . THR A 1 82 ? 35.294 -4.265 5.607 1.00 84.88 82 THR A C 1
ATOM 642 O O . THR A 1 82 ? 34.166 -3.996 6.018 1.00 84.88 82 THR A O 1
ATOM 645 N N . GLU A 1 83 ? 35.593 -5.476 5.124 1.00 84.06 83 GLU A N 1
ATOM 646 C CA . GLU A 1 83 ? 34.6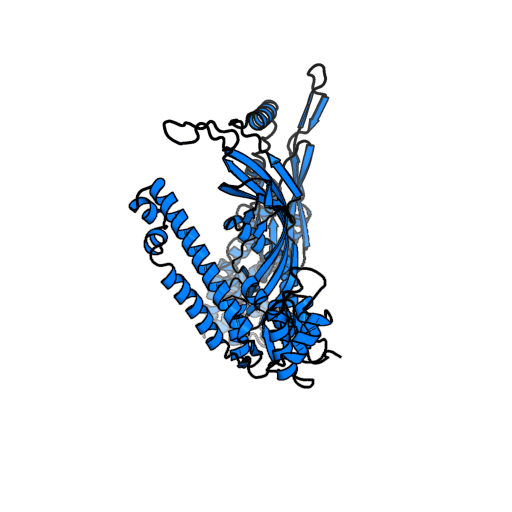09 -6.568 5.028 1.00 84.06 83 GLU A CA 1
ATOM 647 C C . GLU A 1 83 ? 33.899 -6.856 6.362 1.00 84.06 83 GLU A C 1
ATOM 649 O O . GLU A 1 83 ? 32.719 -7.192 6.370 1.00 84.06 83 GLU A O 1
ATOM 654 N N . GLN A 1 84 ? 34.583 -6.691 7.500 1.00 84.12 84 GLN A N 1
ATOM 655 C CA . GLN A 1 84 ? 33.975 -6.886 8.818 1.00 84.12 84 GLN A CA 1
ATOM 656 C C . GLN A 1 84 ? 32.850 -5.878 9.088 1.00 84.12 84 GLN A C 1
ATOM 658 O O . GLN A 1 84 ? 31.805 -6.262 9.609 1.00 84.12 84 GLN A O 1
ATOM 663 N N . LEU A 1 85 ? 33.054 -4.611 8.727 1.00 82.56 85 LEU A N 1
ATOM 664 C CA . LEU A 1 85 ? 32.055 -3.555 8.885 1.00 82.56 85 LEU A CA 1
ATOM 665 C C . LEU A 1 85 ? 30.918 -3.708 7.872 1.00 82.56 85 LEU A C 1
ATOM 667 O O . LEU A 1 85 ? 29.761 -3.606 8.258 1.00 82.56 85 LEU A O 1
ATOM 671 N N . ILE A 1 86 ? 31.233 -4.064 6.623 1.00 84.50 86 ILE A N 1
ATOM 672 C CA . ILE A 1 86 ? 30.241 -4.394 5.583 1.00 84.50 86 ILE A CA 1
ATOM 673 C C . ILE A 1 86 ? 29.328 -5.540 6.047 1.00 84.50 86 ILE A C 1
ATOM 675 O O . ILE A 1 86 ? 28.110 -5.471 5.898 1.00 84.50 86 ILE A O 1
ATOM 679 N N . ASN A 1 87 ? 29.902 -6.576 6.663 1.00 82.81 87 ASN A N 1
ATOM 680 C CA . ASN A 1 87 ? 29.127 -7.675 7.235 1.00 82.81 87 ASN A CA 1
ATOM 681 C C . ASN A 1 87 ? 28.282 -7.219 8.432 1.00 82.81 87 ASN A C 1
ATOM 683 O O . ASN A 1 87 ? 27.145 -7.658 8.569 1.00 82.81 87 ASN A O 1
ATOM 687 N N . TYR A 1 88 ? 28.821 -6.345 9.288 1.00 83.62 88 TYR A N 1
ATOM 688 C CA . TYR A 1 88 ? 28.099 -5.816 10.448 1.00 83.62 88 TYR A CA 1
ATOM 689 C C . TYR A 1 88 ? 26.849 -5.022 10.046 1.00 83.62 88 TYR A C 1
ATOM 691 O O . TYR A 1 88 ? 25.809 -5.185 10.675 1.00 83.62 88 TYR A O 1
ATOM 699 N N . VAL A 1 89 ? 26.919 -4.232 8.968 1.00 84.62 89 VAL A N 1
ATOM 700 C CA . VAL A 1 89 ? 25.770 -3.471 8.438 1.00 84.62 89 VAL A CA 1
ATOM 701 C C . VAL A 1 89 ? 24.841 -4.300 7.535 1.00 84.62 89 VAL A C 1
ATOM 703 O O . VAL A 1 89 ? 23.928 -3.757 6.925 1.00 84.62 89 VAL A O 1
ATOM 706 N N . GLY A 1 90 ? 25.052 -5.619 7.437 1.00 82.06 90 GLY A N 1
ATOM 707 C CA . GLY A 1 90 ? 24.153 -6.527 6.714 1.00 82.06 90 GLY A CA 1
ATOM 708 C C . GLY A 1 90 ? 24.329 -6.554 5.191 1.00 82.06 90 GLY A C 1
ATOM 709 O O . GLY A 1 90 ? 23.419 -6.967 4.474 1.00 82.06 90 GLY A O 1
ATOM 710 N 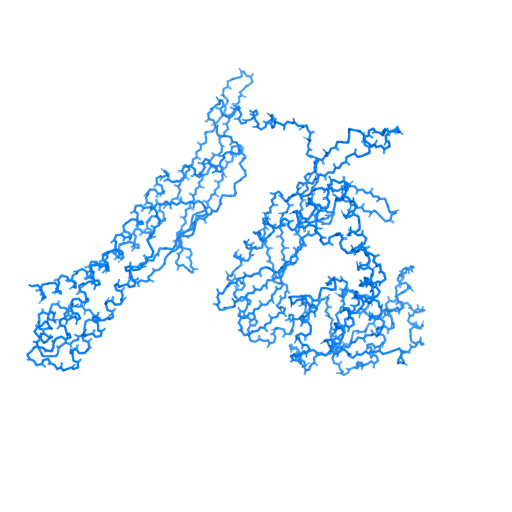N . LEU A 1 91 ? 25.492 -6.140 4.676 1.00 82.25 91 LEU A N 1
ATOM 711 C CA . LEU A 1 91 ? 25.811 -6.128 3.240 1.00 82.25 91 LEU A CA 1
ATOM 712 C C . LEU A 1 91 ? 26.697 -7.313 2.800 1.00 82.25 91 LEU A C 1
ATOM 714 O O . LEU A 1 91 ? 27.268 -7.308 1.706 1.00 82.25 91 LEU A O 1
ATOM 718 N N . ASP A 1 92 ? 26.787 -8.367 3.614 1.00 79.88 92 ASP A N 1
ATOM 719 C CA . ASP A 1 92 ? 27.630 -9.553 3.396 1.00 79.88 92 ASP A CA 1
ATOM 720 C C . ASP A 1 92 ? 27.357 -10.252 2.051 1.00 79.88 92 ASP A C 1
ATOM 722 O O . ASP A 1 92 ? 28.272 -10.725 1.368 1.00 79.88 92 ASP A O 1
ATOM 726 N N . ARG A 1 93 ? 26.096 -10.250 1.600 1.00 75.50 93 ARG A N 1
ATOM 727 C CA . ARG A 1 93 ? 25.695 -10.855 0.319 1.00 75.50 93 ARG A CA 1
ATOM 728 C C . ARG A 1 93 ? 26.359 -10.202 -0.897 1.00 75.50 93 ARG A C 1
ATOM 730 O O . ARG A 1 93 ? 26.612 -10.901 -1.884 1.00 75.50 93 ARG A O 1
ATOM 737 N N . LEU A 1 94 ? 26.697 -8.909 -0.840 1.00 71.88 94 LEU A N 1
ATOM 738 C CA . LEU A 1 94 ? 27.407 -8.215 -1.926 1.00 71.88 94 LEU A CA 1
ATOM 739 C C . LEU A 1 94 ? 28.811 -8.798 -2.160 1.00 71.88 94 LEU A C 1
ATOM 741 O O . LEU A 1 94 ? 29.291 -8.829 -3.297 1.00 71.88 94 LEU A O 1
ATOM 745 N N . LEU A 1 95 ? 29.451 -9.335 -1.115 1.00 65.31 95 LEU A N 1
ATOM 746 C CA . LEU A 1 95 ? 30.781 -9.947 -1.201 1.00 65.31 95 LEU A CA 1
ATOM 747 C C . LEU A 1 95 ? 30.754 -11.286 -1.967 1.00 65.31 95 LEU A C 1
ATOM 749 O O . LEU A 1 95 ? 31.733 -11.638 -2.634 1.00 65.31 95 LEU A O 1
ATOM 753 N N . VAL A 1 96 ? 29.616 -11.994 -1.947 1.00 69.69 96 VAL A N 1
ATOM 754 C CA . VAL A 1 96 ? 29.432 -13.340 -2.527 1.00 69.69 96 VAL A CA 1
ATOM 755 C C . VAL A 1 96 ? 28.980 -13.308 -3.997 1.00 69.69 96 VAL A C 1
ATOM 757 O O . VAL A 1 96 ? 29.415 -14.132 -4.801 1.00 69.69 96 VAL A O 1
ATOM 760 N N . LEU A 1 97 ? 28.122 -12.357 -4.382 1.00 63.25 97 LEU A N 1
ATOM 761 C CA . LEU A 1 97 ? 27.359 -12.375 -5.647 1.00 63.25 97 LEU A CA 1
ATOM 762 C C . LEU A 1 97 ? 28.174 -12.127 -6.940 1.00 63.25 97 LEU A C 1
ATOM 764 O O . LEU A 1 97 ? 27.664 -12.321 -8.043 1.00 63.25 97 LEU A O 1
ATOM 768 N N . ALA A 1 98 ? 29.430 -11.684 -6.850 1.00 56.25 98 ALA A N 1
ATOM 769 C CA . ALA A 1 98 ? 30.071 -10.935 -7.939 1.00 56.25 98 ALA A CA 1
ATOM 770 C C . ALA A 1 98 ? 30.776 -11.749 -9.051 1.00 56.25 98 ALA A C 1
ATOM 772 O O . ALA A 1 98 ? 31.251 -11.143 -10.013 1.00 56.25 98 ALA A O 1
ATOM 773 N N . GLY A 1 99 ? 30.880 -13.078 -8.976 1.00 61.75 99 GLY A N 1
ATOM 774 C CA . GLY A 1 99 ? 31.836 -13.836 -9.803 1.00 61.75 99 GLY A CA 1
ATOM 775 C C . GLY A 1 99 ? 31.497 -13.967 -11.295 1.00 61.75 99 GLY A C 1
ATOM 776 O O . GLY A 1 99 ? 32.273 -13.540 -12.152 1.00 61.75 99 GLY A O 1
ATOM 777 N N . ASP A 1 100 ? 30.338 -14.538 -11.628 1.00 73.81 100 ASP A N 1
ATOM 778 C CA . ASP A 1 100 ? 30.106 -15.117 -12.958 1.00 73.81 100 ASP A CA 1
ATOM 779 C C . ASP A 1 100 ? 28.854 -14.554 -13.654 1.00 73.81 100 ASP A C 1
ATOM 781 O O . ASP A 1 100 ? 27.717 -14.877 -13.311 1.00 73.81 100 ASP A O 1
ATOM 785 N N . LYS A 1 101 ? 29.077 -13.712 -14.674 1.00 77.56 101 LYS A N 1
ATOM 786 C CA . LYS A 1 101 ? 28.008 -13.119 -15.496 1.00 77.56 101 LYS A CA 1
ATOM 787 C C . LYS A 1 101 ? 27.229 -14.167 -16.293 1.00 77.56 101 LYS A C 1
ATOM 789 O O . LYS A 1 101 ? 26.034 -13.980 -16.509 1.00 77.56 101 LYS A O 1
ATOM 794 N N . ASN A 1 102 ? 27.889 -15.238 -16.738 1.00 81.62 102 ASN A N 1
ATOM 795 C CA . ASN A 1 102 ? 27.234 -16.284 -17.519 1.00 81.62 102 ASN A CA 1
ATOM 796 C C . ASN A 1 102 ? 26.298 -17.092 -16.623 1.00 81.62 102 ASN A C 1
ATOM 798 O O . ASN A 1 102 ? 25.150 -17.301 -16.996 1.00 81.62 102 ASN A O 1
ATOM 802 N N . LEU A 1 103 ? 26.733 -17.414 -15.403 1.00 83.94 103 LEU A N 1
ATOM 803 C CA . LEU A 1 103 ? 25.889 -18.086 -14.415 1.00 83.94 103 LEU A CA 1
ATOM 804 C C . LEU A 1 103 ? 24.640 -17.265 -14.056 1.00 83.94 103 LEU A C 1
ATOM 806 O O . LEU A 1 103 ? 23.554 -17.822 -13.930 1.00 83.94 103 LEU A O 1
ATOM 810 N N . VAL A 1 104 ? 24.770 -15.941 -13.890 1.00 85.06 104 VAL A N 1
ATOM 811 C CA . VAL A 1 104 ? 23.612 -15.062 -13.627 1.00 85.06 104 VAL A CA 1
ATOM 812 C C . VAL A 1 104 ? 22.647 -15.067 -14.809 1.00 85.06 104 VAL A C 1
ATOM 814 O O . VAL A 1 104 ? 21.436 -15.165 -14.611 1.00 85.06 104 VAL A O 1
ATOM 817 N N . LYS A 1 105 ? 23.173 -14.993 -16.036 1.00 87.69 105 LYS A N 1
ATOM 818 C CA . LYS A 1 105 ? 22.370 -15.069 -17.258 1.00 87.69 105 LYS A CA 1
ATOM 819 C C . LYS A 1 105 ? 21.607 -16.394 -17.348 1.00 87.69 105 LYS A C 1
ATOM 821 O O . LYS A 1 105 ? 20.400 -16.369 -17.557 1.00 87.69 105 LYS A O 1
ATOM 826 N N . GLU A 1 106 ? 22.295 -17.518 -17.164 1.00 88.88 106 GLU A N 1
ATOM 827 C CA . GLU A 1 106 ? 21.703 -18.862 -17.203 1.00 88.88 106 GLU A CA 1
ATOM 828 C C . GLU A 1 106 ? 20.609 -19.014 -16.142 1.00 88.88 106 GLU A C 1
ATOM 830 O O . GLU A 1 106 ? 19.478 -19.338 -16.485 1.00 88.88 106 GLU A O 1
ATOM 835 N N . LYS A 1 107 ? 20.883 -18.647 -14.884 1.00 88.94 107 LYS A N 1
ATOM 836 C CA . LYS A 1 107 ? 19.886 -18.703 -13.800 1.00 88.94 107 LYS A CA 1
ATOM 837 C C . LYS A 1 107 ? 18.670 -17.806 -14.035 1.00 88.94 107 LYS A C 1
ATOM 839 O O . LYS A 1 107 ? 17.567 -18.155 -13.623 1.00 88.94 107 LYS A O 1
ATOM 844 N N . SER A 1 108 ? 18.866 -16.649 -14.668 1.00 90.56 108 SER A N 1
ATOM 845 C CA . SER A 1 108 ? 17.762 -15.743 -15.016 1.00 90.56 108 SER A CA 1
ATOM 846 C C . SER A 1 108 ? 16.844 -16.390 -16.055 1.00 90.56 108 SER A C 1
ATOM 848 O O . SER A 1 108 ? 15.627 -16.364 -15.902 1.00 90.56 108 SER A O 1
ATOM 850 N N . ILE A 1 109 ? 17.422 -17.034 -17.073 1.00 93.75 109 ILE A N 1
ATOM 851 C CA . ILE A 1 109 ? 16.667 -17.772 -18.093 1.00 93.75 109 ILE A CA 1
ATOM 852 C C . ILE A 1 109 ? 15.965 -18.986 -17.469 1.00 93.75 109 ILE A C 1
ATOM 854 O O . ILE A 1 109 ? 14.767 -19.153 -17.670 1.00 93.75 109 ILE A O 1
ATOM 858 N N . GLU A 1 110 ? 16.654 -19.778 -16.640 1.00 94.50 110 GLU A N 1
ATOM 859 C CA . GLU A 1 110 ? 16.071 -20.934 -15.936 1.00 94.50 110 GLU A CA 1
ATOM 860 C C . GLU A 1 110 ? 14.846 -20.553 -15.090 1.00 94.50 110 GLU A C 1
ATOM 862 O O . GLU A 1 110 ? 13.873 -21.309 -15.014 1.00 94.50 110 GLU A O 1
ATOM 867 N N . LEU A 1 111 ? 14.874 -19.374 -14.458 1.00 93.62 111 LEU A N 1
ATOM 868 C CA . LEU A 1 111 ? 13.751 -18.855 -13.682 1.00 93.62 111 LEU A CA 1
ATOM 869 C C . LEU A 1 111 ? 12.522 -18.608 -14.569 1.00 93.62 111 LEU A C 1
ATOM 871 O O . LEU A 1 111 ? 11.414 -19.009 -14.205 1.00 93.62 111 LEU A O 1
ATOM 875 N N . PHE A 1 112 ? 12.722 -18.005 -15.742 1.00 96.06 112 PHE A N 1
ATOM 876 C CA . PHE A 1 112 ? 11.650 -17.789 -16.710 1.00 96.06 112 PHE A CA 1
ATOM 877 C C . PHE A 1 112 ? 11.162 -19.103 -17.332 1.00 96.06 112 PHE A C 1
ATOM 879 O O . PHE A 1 112 ? 9.960 -19.340 -17.395 1.00 96.06 112 PHE A O 1
ATOM 886 N N . GLU A 1 113 ? 12.058 -20.018 -17.704 1.00 95.25 113 GLU A N 1
ATOM 887 C CA . GLU A 1 113 ? 11.679 -21.341 -18.215 1.00 95.25 113 GLU A CA 1
ATOM 888 C C . GLU A 1 113 ? 10.846 -22.137 -17.202 1.00 95.25 113 GLU A C 1
ATOM 890 O O . GLU A 1 113 ? 9.897 -22.834 -17.572 1.00 95.25 113 GLU A O 1
ATOM 895 N N . LYS A 1 114 ? 11.187 -22.046 -15.910 1.00 96.19 114 LYS A N 1
ATOM 896 C CA . LYS A 1 114 ? 10.380 -22.631 -14.837 1.00 96.19 114 LYS A CA 1
ATOM 897 C C . LYS A 1 114 ? 8.993 -21.995 -14.795 1.00 96.19 114 LYS A C 1
ATOM 899 O O . LYS A 1 114 ? 8.009 -22.720 -14.711 1.00 96.19 114 LYS A O 1
ATOM 904 N N . TYR A 1 115 ? 8.908 -20.672 -14.896 1.00 96.50 115 TYR A N 1
ATOM 905 C CA . TYR A 1 115 ? 7.630 -19.971 -14.950 1.00 96.50 115 TYR A CA 1
ATOM 906 C C . TYR A 1 115 ? 6.767 -20.408 -16.148 1.00 96.50 115 TYR A C 1
ATOM 908 O O . TYR A 1 115 ? 5.585 -20.690 -15.969 1.00 96.50 115 TYR A O 1
ATOM 916 N N . ILE A 1 116 ? 7.353 -20.550 -17.343 1.00 96.12 116 ILE A N 1
ATOM 917 C CA . ILE A 1 116 ? 6.648 -21.039 -18.541 1.00 96.12 116 ILE A CA 1
ATOM 918 C C . ILE A 1 116 ? 6.087 -22.456 -18.336 1.00 96.12 116 ILE A C 1
ATOM 920 O O . ILE A 1 116 ? 4.985 -22.755 -18.797 1.00 96.12 116 ILE A O 1
ATOM 924 N N . LYS A 1 117 ? 6.808 -23.319 -17.607 1.00 95.38 117 LYS A N 1
ATOM 925 C CA . LYS A 1 117 ? 6.309 -24.647 -17.210 1.00 95.38 117 LYS A CA 1
ATOM 926 C C . LYS A 1 117 ? 5.171 -24.549 -16.192 1.00 95.38 117 LYS A C 1
ATOM 928 O O . LYS A 1 117 ? 4.193 -25.274 -16.324 1.00 95.38 117 LYS A O 1
ATOM 933 N N . ASP A 1 118 ? 5.282 -23.659 -15.205 1.00 95.31 118 ASP A N 1
ATOM 934 C CA . ASP A 1 118 ? 4.264 -23.466 -14.162 1.00 95.31 118 ASP A CA 1
ATOM 935 C C . ASP A 1 118 ? 2.914 -22.986 -14.739 1.00 95.31 118 ASP A C 1
ATOM 937 O O . ASP A 1 118 ? 1.866 -23.348 -14.209 1.00 95.31 118 ASP A O 1
ATOM 941 N N . ILE A 1 119 ? 2.919 -22.186 -15.813 1.00 95.75 119 ILE A N 1
ATOM 942 C CA . ILE A 1 119 ? 1.693 -21.716 -16.494 1.00 95.75 119 ILE A CA 1
ATOM 943 C C . ILE A 1 119 ? 1.155 -22.686 -17.563 1.00 95.75 119 ILE A C 1
ATOM 945 O O . ILE A 1 119 ? 0.177 -22.341 -18.224 1.00 95.75 119 ILE A O 1
ATOM 949 N N . ASP A 1 120 ? 1.792 -23.848 -17.762 1.00 94.94 120 ASP A N 1
ATOM 950 C CA . ASP A 1 120 ? 1.423 -24.862 -18.768 1.00 94.94 120 ASP A CA 1
ATOM 951 C C . ASP A 1 120 ? 1.135 -24.261 -20.164 1.00 94.94 120 ASP A C 1
ATOM 953 O O . ASP A 1 120 ? 0.087 -24.493 -20.771 1.00 94.94 120 ASP A O 1
ATOM 957 N N . ALA A 1 121 ? 2.041 -23.400 -20.651 1.00 93.88 121 ALA A N 1
ATOM 958 C CA . ALA A 1 121 ? 1.795 -22.628 -21.869 1.00 93.88 121 ALA A CA 1
ATOM 959 C C . ALA A 1 121 ? 1.778 -23.505 -23.135 1.00 93.88 121 ALA A C 1
ATOM 961 O O . ALA A 1 121 ? 2.720 -24.251 -23.412 1.00 93.88 121 ALA A O 1
ATOM 962 N N . GLU A 1 122 ? 0.764 -23.325 -23.983 1.00 95.06 122 GLU A N 1
ATOM 963 C CA . GLU A 1 122 ? 0.785 -23.803 -25.368 1.00 95.06 122 GLU A CA 1
ATOM 964 C C . GLU A 1 122 ? 1.724 -22.909 -26.193 1.00 95.06 122 GLU A C 1
ATOM 966 O O . GLU A 1 122 ? 1.469 -21.715 -26.353 1.00 95.06 122 GLU A O 1
ATOM 971 N N . ILE A 1 123 ? 2.817 -23.467 -26.720 1.00 94.31 123 ILE A N 1
ATOM 972 C CA . ILE A 1 123 ? 3.809 -22.701 -27.487 1.00 94.31 123 ILE A CA 1
ATOM 973 C C . ILE A 1 123 ? 3.514 -22.804 -28.986 1.00 94.31 123 ILE A C 1
ATOM 975 O O . ILE A 1 123 ? 3.591 -23.886 -29.569 1.00 94.31 123 ILE A O 1
ATOM 979 N N . LEU A 1 124 ? 3.238 -21.664 -29.619 1.00 92.31 124 LEU A N 1
ATOM 980 C CA . LEU A 1 124 ? 3.083 -21.544 -31.065 1.00 92.31 124 LEU A CA 1
ATOM 981 C C . LEU A 1 124 ? 4.464 -21.458 -31.717 1.00 92.31 124 LEU A C 1
ATOM 983 O O . LEU A 1 124 ? 5.244 -20.537 -31.455 1.00 92.31 124 LEU A O 1
ATOM 987 N N . ASP A 1 125 ? 4.772 -22.432 -32.569 1.00 86.94 125 ASP A N 1
ATOM 988 C CA . ASP A 1 125 ? 6.010 -22.453 -33.335 1.00 86.94 125 ASP A CA 1
ATOM 989 C C . ASP A 1 125 ? 5.912 -21.603 -34.614 1.00 86.94 125 ASP A C 1
ATOM 991 O O . ASP A 1 125 ? 4.861 -21.082 -34.994 1.00 86.94 125 ASP A O 1
ATOM 995 N N . THR A 1 126 ? 7.038 -21.451 -35.306 1.00 84.50 126 THR A N 1
ATOM 996 C CA . THR A 1 126 ? 7.111 -20.679 -36.554 1.00 84.50 126 THR A CA 1
ATOM 997 C C . THR A 1 126 ? 6.641 -21.465 -37.781 1.00 84.50 126 THR A C 1
ATOM 999 O O . THR A 1 126 ? 6.752 -20.956 -38.893 1.00 84.50 126 THR A O 1
ATOM 1002 N N . SER A 1 127 ? 6.174 -22.710 -37.630 1.00 79.38 127 SER A N 1
ATOM 1003 C CA . SER A 1 127 ? 5.881 -23.588 -38.771 1.00 79.38 127 SER A CA 1
ATOM 1004 C C . SER A 1 127 ? 4.635 -23.158 -39.549 1.00 79.38 127 SER A C 1
ATOM 1006 O O . SER A 1 127 ? 4.571 -23.373 -40.758 1.00 79.38 127 SER A O 1
ATOM 1008 N N . GLN A 1 128 ? 3.678 -22.514 -38.875 1.00 74.00 128 GLN A N 1
ATOM 1009 C CA . GLN A 1 128 ? 2.401 -22.085 -39.455 1.00 74.00 128 GLN A CA 1
ATOM 1010 C C . GLN A 1 128 ? 2.380 -20.616 -39.902 1.00 74.00 128 GLN A C 1
ATOM 1012 O O . GLN A 1 128 ? 1.342 -20.109 -40.314 1.00 74.00 128 GLN A O 1
ATOM 1017 N N . ILE A 1 129 ? 3.522 -19.925 -39.851 1.00 84.62 129 ILE A N 1
ATOM 1018 C CA . ILE A 1 129 ? 3.607 -18.516 -40.238 1.00 84.62 129 ILE A CA 1
ATOM 1019 C C . ILE A 1 129 ? 3.473 -18.367 -41.755 1.00 84.62 129 ILE A C 1
ATOM 1021 O O . ILE A 1 129 ? 4.273 -18.906 -42.527 1.00 84.62 129 ILE A O 1
ATOM 1025 N N . ASN A 1 130 ? 2.524 -17.539 -42.189 1.00 83.81 130 ASN A N 1
ATOM 1026 C CA . ASN A 1 130 ? 2.390 -17.172 -43.591 1.00 83.81 130 ASN A CA 1
ATOM 1027 C C . ASN A 1 130 ? 3.295 -15.979 -43.934 1.00 83.81 130 ASN A C 1
ATOM 1029 O O . ASN A 1 130 ? 2.909 -14.814 -43.828 1.00 83.81 130 ASN A O 1
ATOM 1033 N N . ILE A 1 131 ? 4.514 -16.290 -44.380 1.00 86.38 131 ILE A N 1
ATOM 1034 C CA . ILE A 1 131 ? 5.536 -15.292 -44.731 1.00 86.38 131 ILE A CA 1
ATOM 1035 C C . ILE A 1 131 ? 5.057 -14.349 -45.844 1.00 86.38 131 ILE A C 1
ATOM 1037 O O . ILE A 1 131 ? 5.359 -13.160 -45.794 1.00 86.38 131 ILE A O 1
ATOM 1041 N N . ASN A 1 132 ? 4.305 -14.850 -46.831 1.00 86.56 132 ASN A N 1
ATOM 1042 C CA . ASN A 1 132 ? 3.843 -14.019 -47.946 1.00 86.56 132 ASN A CA 1
ATOM 1043 C C . ASN A 1 132 ? 2.906 -12.913 -47.452 1.00 86.56 132 ASN A C 1
ATOM 1045 O O . ASN A 1 132 ? 3.103 -11.757 -47.808 1.00 86.56 132 ASN A O 1
ATOM 1049 N N . THR A 1 133 ? 1.970 -13.246 -46.558 1.00 84.75 133 THR A N 1
ATOM 1050 C CA . THR A 1 133 ? 1.065 -12.259 -45.952 1.00 84.75 133 THR A CA 1
ATOM 1051 C C . THR A 1 133 ? 1.833 -11.166 -45.209 1.00 84.75 133 THR A C 1
ATOM 1053 O O . THR A 1 133 ? 1.517 -9.992 -45.345 1.00 84.75 133 THR A O 1
ATOM 1056 N N . ILE A 1 134 ? 2.882 -11.530 -44.467 1.00 86.75 134 ILE A N 1
ATOM 1057 C CA . ILE A 1 134 ? 3.690 -10.566 -43.702 1.00 86.75 134 ILE A CA 1
ATOM 1058 C C . ILE A 1 134 ? 4.509 -9.656 -44.626 1.00 86.75 134 ILE A C 1
ATOM 1060 O O . ILE A 1 134 ? 4.679 -8.471 -44.342 1.00 86.75 134 ILE A O 1
ATOM 1064 N N . ILE A 1 135 ? 5.017 -10.195 -45.739 1.00 85.88 135 ILE A N 1
ATOM 1065 C CA . ILE A 1 135 ? 5.711 -9.403 -46.761 1.00 85.88 135 ILE A CA 1
ATOM 1066 C C . ILE A 1 135 ? 4.746 -8.398 -47.399 1.00 85.88 135 ILE A C 1
ATOM 1068 O O . ILE A 1 135 ? 5.110 -7.231 -47.558 1.00 85.88 135 ILE A O 1
ATOM 1072 N N . ASP A 1 136 ? 3.527 -8.827 -47.729 1.00 86.19 136 ASP A N 1
ATOM 1073 C CA . ASP A 1 136 ? 2.494 -7.941 -48.267 1.00 86.19 136 ASP A CA 1
ATOM 1074 C C . ASP A 1 136 ? 2.147 -6.839 -47.254 1.00 86.19 136 ASP A C 1
ATOM 1076 O O . ASP A 1 136 ? 2.141 -5.659 -47.607 1.00 86.19 136 ASP A O 1
ATOM 1080 N N . ASP A 1 137 ? 1.963 -7.194 -45.977 1.00 84.38 137 ASP A N 1
ATOM 1081 C CA . ASP A 1 137 ? 1.691 -6.237 -44.900 1.00 84.38 137 ASP A CA 1
ATOM 1082 C C . ASP A 1 137 ? 2.824 -5.197 -44.754 1.00 84.38 137 ASP A C 1
ATOM 1084 O O . ASP A 1 137 ? 2.552 -4.007 -44.583 1.00 84.38 137 ASP A O 1
ATOM 1088 N N . TYR A 1 138 ? 4.090 -5.605 -44.907 1.00 85.69 138 TYR A N 1
ATOM 1089 C CA . TYR A 1 138 ? 5.246 -4.700 -44.888 1.00 85.69 138 TYR A CA 1
ATOM 1090 C C . TYR A 1 138 ? 5.236 -3.692 -46.045 1.00 85.69 138 TYR A C 1
ATOM 1092 O O . TYR A 1 138 ? 5.429 -2.491 -45.828 1.00 85.69 138 TYR A O 1
ATOM 1100 N N . PHE A 1 139 ? 5.025 -4.158 -47.280 1.00 85.12 139 PHE A N 1
ATOM 1101 C CA . PHE A 1 139 ? 5.054 -3.287 -48.460 1.00 85.12 139 PHE A CA 1
ATOM 1102 C C . PHE A 1 139 ? 3.820 -2.389 -48.564 1.00 85.12 139 PHE A C 1
ATOM 1104 O O . PHE A 1 139 ? 3.926 -1.265 -49.058 1.00 85.12 139 PHE A O 1
ATOM 1111 N N . GLU A 1 140 ? 2.673 -2.856 -48.077 1.00 85.75 140 GLU A N 1
ATOM 1112 C CA . GLU A 1 140 ? 1.435 -2.080 -48.037 1.00 85.75 140 GLU A CA 1
ATOM 1113 C C . GLU A 1 140 ? 1.305 -1.187 -46.794 1.00 85.75 140 GLU A C 1
ATOM 1115 O O . GLU A 1 140 ? 0.350 -0.416 -46.702 1.00 85.75 140 GLU A O 1
ATOM 1120 N N . ILE A 1 141 ? 2.272 -1.236 -45.867 1.00 82.81 141 ILE A N 1
ATOM 1121 C CA . ILE A 1 141 ? 2.275 -0.463 -44.612 1.00 82.81 141 ILE A CA 1
ATOM 1122 C C . ILE A 1 141 ? 0.996 -0.747 -43.803 1.00 82.81 141 ILE A C 1
ATOM 1124 O O . ILE A 1 141 ? 0.297 0.157 -43.340 1.00 82.81 141 ILE A O 1
ATOM 1128 N N . ARG A 1 142 ? 0.657 -2.032 -43.685 1.00 83.00 142 ARG A N 1
ATOM 1129 C CA . ARG A 1 142 ? -0.430 -2.505 -42.828 1.00 83.00 142 ARG A CA 1
ATOM 1130 C C . ARG A 1 142 ? 0.108 -2.781 -41.418 1.00 83.00 142 ARG A C 1
ATOM 1132 O O . ARG A 1 142 ? 1.271 -3.166 -41.287 1.00 83.00 142 ARG A O 1
ATOM 1139 N N . PRO A 1 143 ? -0.718 -2.628 -40.368 1.00 80.12 143 PRO A N 1
ATOM 1140 C CA . PRO A 1 143 ? -0.309 -2.914 -38.996 1.00 80.12 143 PRO A CA 1
ATOM 1141 C C . PRO A 1 143 ? 0.326 -4.310 -38.847 1.00 80.12 143 PRO A C 1
ATOM 1143 O O . PRO A 1 143 ? -0.202 -5.273 -39.409 1.00 80.12 143 PRO A O 1
ATOM 1146 N N . PRO A 1 144 ? 1.442 -4.435 -38.106 1.00 78.06 144 PRO A N 1
ATOM 1147 C CA . PRO A 1 144 ? 1.994 -3.440 -37.178 1.00 78.06 144 PRO A CA 1
ATOM 1148 C C . PRO A 1 144 ? 2.870 -2.369 -37.853 1.00 78.06 144 PRO A C 1
ATOM 1150 O O . PRO A 1 144 ? 3.152 -1.339 -37.255 1.00 78.06 144 PRO A O 1
ATOM 1153 N N . PHE A 1 145 ? 3.225 -2.524 -39.133 1.00 83.44 145 PHE A N 1
ATOM 1154 C CA . PHE A 1 145 ? 4.105 -1.584 -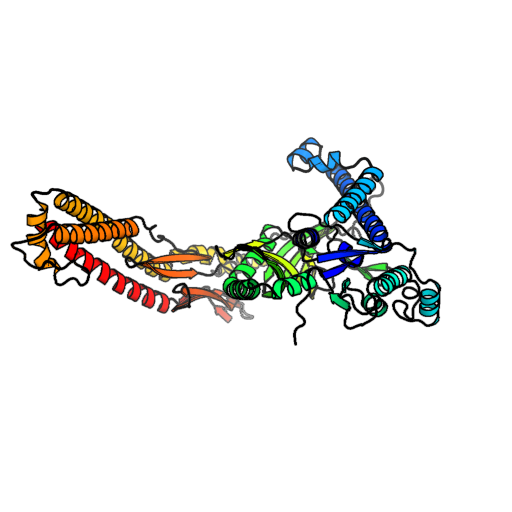39.827 1.00 83.44 145 PHE A CA 1
ATOM 1155 C C . PHE A 1 145 ? 3.481 -0.187 -39.975 1.00 83.44 145 PHE A C 1
ATOM 1157 O O . PHE A 1 145 ? 2.362 -0.032 -40.461 1.00 83.44 145 PHE A O 1
ATOM 1164 N N . GLN A 1 146 ? 4.239 0.857 -39.616 1.00 76.06 146 GLN A N 1
ATOM 1165 C CA . GLN A 1 146 ? 3.818 2.260 -39.769 1.00 76.06 146 GLN A CA 1
ATOM 1166 C C . GLN A 1 146 ? 4.853 3.094 -40.542 1.00 76.06 146 GLN A C 1
ATOM 1168 O O . GLN A 1 146 ? 6.020 2.722 -40.697 1.00 76.06 146 GLN A O 1
ATOM 1173 N N . CYS A 1 147 ? 4.434 4.268 -41.026 1.00 65.06 147 CYS A N 1
ATOM 1174 C CA . CYS A 1 147 ? 5.322 5.231 -41.679 1.00 65.06 147 CYS A CA 1
ATOM 1175 C C . CYS A 1 147 ? 6.392 5.766 -40.705 1.00 65.06 147 CYS A C 1
ATOM 1177 O O . CYS A 1 147 ? 6.094 6.567 -39.825 1.00 65.06 147 CYS A O 1
ATOM 1179 N N . GLY A 1 148 ? 7.650 5.352 -40.891 1.00 64.38 148 GLY A N 1
ATOM 1180 C CA . GLY A 1 148 ? 8.819 5.823 -40.134 1.00 64.38 148 GLY A CA 1
ATOM 1181 C C . GLY A 1 148 ? 9.925 4.762 -40.066 1.00 64.38 148 GLY A C 1
ATOM 1182 O O . GLY A 1 148 ? 9.647 3.573 -40.187 1.00 64.38 148 GLY A O 1
ATOM 1183 N N . GLU A 1 149 ? 11.193 5.151 -39.885 1.00 59.22 149 GLU A N 1
ATOM 1184 C CA . GLU A 1 149 ? 12.324 4.197 -39.918 1.00 59.22 149 GLU A CA 1
ATOM 1185 C C . GLU A 1 149 ? 12.289 3.132 -38.812 1.00 59.22 149 GLU A C 1
ATOM 1187 O O . GLU A 1 149 ? 12.675 1.989 -39.057 1.00 59.22 149 GLU A O 1
ATOM 1192 N N . LYS A 1 150 ? 11.839 3.489 -37.600 1.00 63.50 150 LYS A N 1
ATOM 1193 C CA . LYS A 1 150 ? 11.740 2.549 -36.468 1.00 63.50 150 LYS A CA 1
ATOM 1194 C C . LYS A 1 150 ? 10.538 1.611 -36.618 1.00 63.50 150 LYS A C 1
ATOM 1196 O O . LYS A 1 150 ? 10.700 0.403 -36.512 1.00 63.50 150 LYS A O 1
ATOM 1201 N N . LYS A 1 151 ? 9.376 2.155 -36.986 1.00 64.50 151 LYS A N 1
ATOM 1202 C CA . LYS A 1 151 ? 8.118 1.402 -37.124 1.00 64.50 151 LYS A CA 1
ATOM 1203 C C . LYS A 1 151 ? 7.990 0.570 -38.403 1.00 64.50 151 LYS A C 1
ATOM 1205 O O . LYS A 1 151 ? 7.082 -0.238 -38.545 1.00 64.50 151 LYS A O 1
ATOM 1210 N N . ARG A 1 152 ? 8.934 0.714 -39.339 1.00 61.12 152 ARG A N 1
ATOM 1211 C CA . ARG A 1 152 ? 9.120 -0.222 -40.462 1.00 61.12 152 ARG A CA 1
ATOM 1212 C C . ARG A 1 152 ? 9.866 -1.504 -40.068 1.00 61.12 152 ARG A C 1
ATOM 1214 O O . ARG A 1 152 ? 10.031 -2.371 -40.919 1.00 61.12 152 ARG A O 1
ATOM 1221 N N . LYS A 1 153 ? 10.361 -1.627 -38.829 1.00 69.94 153 LYS A N 1
ATOM 1222 C CA . LYS A 1 153 ? 11.153 -2.782 -38.359 1.00 69.94 153 LYS A CA 1
ATOM 1223 C C . LYS A 1 153 ? 10.386 -3.719 -37.412 1.00 69.94 153 LYS A C 1
ATOM 1225 O O . LYS A 1 153 ? 10.999 -4.630 -36.866 1.00 69.94 153 LYS A O 1
ATOM 1230 N N . GLU A 1 154 ? 9.073 -3.547 -37.269 1.00 81.94 154 GLU A N 1
ATOM 1231 C CA . GLU A 1 154 ? 8.185 -4.319 -36.373 1.00 81.94 154 GLU A CA 1
ATOM 1232 C C . GLU A 1 154 ? 7.829 -5.713 -36.940 1.00 81.94 154 GLU A C 1
ATOM 1234 O O . GLU A 1 154 ? 6.686 -6.159 -36.946 1.00 81.94 154 GLU A O 1
ATOM 1239 N N . PHE A 1 155 ? 8.829 -6.426 -37.465 1.00 85.06 155 PHE A N 1
ATOM 1240 C CA . PHE A 1 155 ? 8.652 -7.794 -37.955 1.00 85.06 155 PHE A CA 1
ATOM 1241 C C . PHE A 1 155 ? 8.293 -8.803 -36.850 1.00 85.06 155 PHE A C 1
ATOM 1243 O O . PHE A 1 155 ? 7.424 -9.631 -37.121 1.00 85.06 155 PHE A O 1
ATOM 1250 N N . PRO A 1 156 ? 8.905 -8.780 -35.642 1.00 86.31 156 PRO A N 1
ATOM 1251 C CA . PRO A 1 156 ? 8.518 -9.680 -34.549 1.00 86.31 156 PRO A CA 1
ATOM 1252 C C . PRO A 1 156 ? 7.012 -9.631 -34.263 1.00 86.31 156 PRO A C 1
ATOM 1254 O O . PRO A 1 156 ? 6.345 -10.661 -34.326 1.00 86.31 156 PRO A O 1
ATOM 1257 N N . ASP A 1 157 ? 6.471 -8.429 -34.099 1.00 87.38 157 ASP A N 1
ATOM 1258 C CA . ASP A 1 157 ? 5.051 -8.151 -33.883 1.00 87.38 157 ASP A CA 1
ATOM 1259 C C . ASP A 1 157 ? 4.180 -8.706 -35.012 1.00 87.38 157 ASP A C 1
ATOM 1261 O O . ASP A 1 157 ? 3.147 -9.327 -34.761 1.00 87.38 157 ASP A O 1
ATOM 1265 N N . ALA A 1 158 ? 4.613 -8.545 -36.268 1.00 89.00 158 ALA A N 1
ATOM 1266 C CA . ALA A 1 158 ? 3.879 -9.048 -37.426 1.00 89.00 158 ALA A CA 1
ATOM 1267 C C . ALA A 1 158 ? 3.816 -10.585 -37.436 1.00 89.00 158 ALA A C 1
ATOM 1269 O O . ALA A 1 158 ? 2.773 -11.165 -37.752 1.00 89.00 158 ALA A O 1
ATOM 1270 N N . PHE A 1 159 ? 4.914 -11.247 -37.054 1.00 90.69 159 PHE A N 1
ATOM 1271 C CA . PHE A 1 159 ? 4.968 -12.700 -36.914 1.00 90.69 159 PHE A CA 1
ATOM 1272 C C . PHE A 1 159 ? 4.059 -13.196 -35.787 1.00 90.69 159 PHE A C 1
ATOM 1274 O O . PHE A 1 159 ? 3.255 -14.100 -36.017 1.00 90.69 159 PHE A O 1
ATOM 1281 N N . ILE A 1 160 ? 4.141 -12.587 -34.602 1.00 91.12 160 ILE A N 1
ATOM 1282 C CA . ILE A 1 160 ? 3.328 -12.970 -33.440 1.00 91.12 160 ILE A CA 1
ATOM 1283 C C . ILE A 1 160 ? 1.838 -12.758 -33.748 1.00 91.12 160 ILE A C 1
ATOM 1285 O O . ILE A 1 160 ? 1.026 -13.659 -33.534 1.00 91.12 160 ILE A O 1
ATOM 1289 N N . ALA A 1 161 ? 1.473 -11.611 -34.326 1.00 90.31 161 ALA A N 1
ATOM 1290 C CA . ALA A 1 161 ? 0.097 -11.321 -34.713 1.00 90.31 161 ALA A CA 1
ATOM 1291 C C . ALA A 1 161 ? -0.431 -12.329 -35.746 1.00 90.31 161 ALA A C 1
ATOM 1293 O O . ALA A 1 161 ? -1.571 -12.780 -35.639 1.00 90.31 161 ALA A O 1
ATOM 1294 N N . ASN A 1 162 ? 0.387 -12.733 -36.725 1.00 90.19 162 ASN A N 1
ATOM 1295 C CA . ASN A 1 162 ? -0.002 -13.775 -37.675 1.00 90.19 162 ASN A CA 1
ATOM 1296 C C . ASN A 1 162 ? -0.234 -15.128 -36.981 1.00 90.19 162 ASN A C 1
ATOM 1298 O O . ASN A 1 162 ? -1.257 -15.753 -37.245 1.00 90.19 162 ASN A O 1
ATOM 1302 N N . GLN A 1 163 ? 0.643 -15.539 -36.056 1.00 91.25 163 GLN A N 1
ATOM 1303 C CA . GLN A 1 163 ? 0.475 -16.785 -35.293 1.00 91.25 163 GLN A CA 1
ATOM 1304 C C . GLN A 1 163 ? -0.833 -16.801 -34.490 1.00 91.25 163 GLN A C 1
ATOM 1306 O O . GLN A 1 163 ? -1.541 -17.806 -34.493 1.00 91.25 163 GLN A O 1
ATOM 1311 N N . ILE A 1 164 ? -1.184 -15.683 -33.846 1.00 90.69 164 ILE A N 1
ATOM 1312 C CA . ILE A 1 164 ? -2.441 -15.546 -33.096 1.00 90.69 164 ILE A CA 1
ATOM 1313 C C . ILE A 1 164 ? -3.644 -15.693 -34.041 1.00 90.69 164 ILE A C 1
ATOM 1315 O O . ILE A 1 164 ? -4.551 -16.480 -33.764 1.00 90.69 164 ILE A O 1
ATOM 1319 N N . ARG A 1 165 ? -3.642 -14.985 -35.181 1.00 88.75 165 ARG A N 1
ATOM 1320 C CA . ARG A 1 165 ? -4.750 -15.032 -36.154 1.00 88.75 165 ARG A CA 1
ATOM 1321 C C . ARG A 1 165 ? -4.972 -16.437 -36.719 1.00 88.75 165 ARG A C 1
ATOM 1323 O O . ARG A 1 165 ? -6.115 -16.882 -36.789 1.00 88.75 165 ARG A O 1
ATOM 1330 N N . GLU A 1 166 ? -3.899 -17.131 -37.096 1.00 88.12 166 GLU A N 1
ATOM 1331 C CA . GLU A 1 166 ? -3.979 -18.495 -37.641 1.00 88.12 166 GLU A CA 1
ATOM 1332 C C . GLU A 1 166 ? -4.455 -19.504 -36.585 1.00 88.12 166 GLU A C 1
ATOM 1334 O O . GLU A 1 166 ? -5.237 -20.401 -36.895 1.00 88.12 166 GLU A O 1
ATOM 1339 N N . ARG A 1 167 ? -4.040 -19.342 -35.320 1.00 89.88 167 ARG A N 1
ATOM 1340 C CA . ARG A 1 167 ? -4.381 -20.287 -34.251 1.00 89.88 167 ARG A CA 1
ATOM 1341 C C . ARG A 1 167 ? -5.841 -20.213 -33.805 1.00 89.88 167 ARG A C 1
ATOM 1343 O O . ARG A 1 167 ? -6.438 -21.262 -33.563 1.00 89.88 167 ARG A O 1
ATOM 1350 N N . PHE A 1 168 ? -6.390 -19.012 -33.622 1.00 88.44 168 PHE A N 1
ATOM 1351 C CA . PHE A 1 168 ? -7.727 -18.833 -33.030 1.00 88.44 168 PHE A CA 1
ATOM 1352 C C . PHE A 1 168 ? -8.836 -18.624 -34.069 1.00 88.44 168 PHE A C 1
ATOM 1354 O O . PHE A 1 168 ? -10.017 -18.840 -33.776 1.00 88.44 168 PHE A O 1
ATOM 1361 N N . GLY A 1 169 ? -8.478 -18.243 -35.299 1.00 82.88 169 GLY A N 1
ATOM 1362 C CA . GLY A 1 169 ? -9.436 -18.031 -36.377 1.00 82.88 169 GLY A CA 1
ATOM 1363 C C . GLY A 1 169 ? -10.539 -17.039 -35.988 1.00 82.88 169 GLY A C 1
ATOM 1364 O O . GLY A 1 169 ? -10.270 -15.966 -35.452 1.00 82.88 169 GLY A O 1
ATOM 1365 N N . SER A 1 170 ? -11.797 -17.395 -36.271 1.00 79.00 170 SER A N 1
ATOM 1366 C CA . SER A 1 170 ? -12.968 -16.533 -36.012 1.00 79.00 170 SER A CA 1
ATOM 1367 C C . SER A 1 170 ? -13.936 -17.061 -34.947 1.00 79.00 170 SER A C 1
ATOM 1369 O O . SER A 1 170 ? -14.892 -16.368 -34.602 1.00 79.00 170 SER A O 1
ATOM 1371 N N . GLU A 1 171 ? -13.702 -18.266 -34.418 1.00 79.81 171 GLU A N 1
ATOM 1372 C CA . GLU A 1 171 ? -14.631 -18.946 -33.503 1.00 79.81 171 GLU A CA 1
ATOM 1373 C C . GLU A 1 171 ? -14.110 -19.024 -32.061 1.00 79.81 171 GLU A C 1
ATOM 1375 O O . GLU A 1 171 ? -14.896 -18.889 -31.120 1.00 79.81 171 GLU A O 1
ATOM 1380 N N . GLU A 1 172 ? -12.801 -19.219 -31.862 1.00 87.69 172 GLU A N 1
ATOM 1381 C CA . GLU A 1 172 ? -12.214 -19.316 -30.524 1.00 87.69 172 GLU A CA 1
ATOM 1382 C C . GLU A 1 172 ? -11.941 -17.925 -29.942 1.00 87.69 172 GLU A C 1
ATOM 1384 O O . GLU A 1 172 ? -11.301 -17.086 -30.577 1.00 87.69 172 GLU A O 1
ATOM 1389 N N . ILE A 1 173 ? -12.414 -17.682 -28.714 1.00 90.56 173 ILE A N 1
ATOM 1390 C CA . ILE A 1 173 ? -12.158 -16.428 -27.999 1.00 90.56 173 ILE A CA 1
ATOM 1391 C C . ILE A 1 173 ? -10.737 -16.448 -27.436 1.00 90.56 173 ILE A C 1
ATOM 1393 O O . ILE A 1 173 ? -10.341 -17.416 -26.781 1.00 90.56 173 ILE A O 1
ATOM 1397 N N . VAL A 1 174 ? -10.004 -15.357 -27.651 1.00 93.31 174 VAL A N 1
ATOM 1398 C CA . VAL A 1 174 ? -8.673 -15.125 -27.086 1.00 93.31 174 VAL A CA 1
ATOM 1399 C C . VAL A 1 174 ? -8.594 -13.742 -26.446 1.00 93.31 174 VAL A C 1
ATOM 1401 O O . VAL A 1 174 ? -9.020 -12.741 -27.020 1.00 93.31 174 VAL A O 1
ATOM 1404 N N . ALA A 1 175 ? -8.035 -13.697 -25.242 1.00 94.62 175 ALA A N 1
ATOM 1405 C CA . ALA A 1 175 ? -7.634 -12.490 -24.546 1.00 94.62 175 ALA A CA 1
ATOM 1406 C C . ALA A 1 175 ? -6.172 -12.165 -24.879 1.00 94.62 175 ALA A C 1
ATOM 1408 O O . ALA A 1 175 ? -5.260 -12.921 -24.551 1.00 94.62 175 ALA A O 1
ATOM 1409 N N . ILE A 1 176 ? -5.955 -11.035 -25.538 1.00 94.81 176 ILE A N 1
ATOM 1410 C CA . ILE A 1 176 ? -4.654 -10.525 -25.956 1.00 94.81 176 ILE A CA 1
ATOM 1411 C C . ILE A 1 176 ? -4.252 -9.428 -24.971 1.00 94.81 176 ILE A C 1
ATOM 1413 O O . ILE A 1 176 ? -4.859 -8.354 -24.942 1.00 94.81 176 ILE A O 1
ATOM 1417 N N . VAL A 1 177 ? -3.244 -9.710 -24.147 1.00 95.25 177 VAL A N 1
ATOM 1418 C CA . VAL A 1 177 ? -2.718 -8.773 -23.150 1.00 95.25 177 VAL A CA 1
ATOM 1419 C C . VAL A 1 177 ? -1.500 -8.068 -23.737 1.00 95.25 177 VAL A C 1
ATOM 1421 O O . VAL A 1 177 ? -0.441 -8.673 -23.887 1.00 95.25 177 VAL A O 1
ATOM 1424 N N . CYS A 1 178 ? -1.672 -6.802 -24.107 1.00 92.31 178 CYS A N 1
ATOM 1425 C CA . CYS A 1 178 ? -0.649 -5.981 -24.748 1.00 92.31 178 CYS A CA 1
ATOM 1426 C C . CYS A 1 178 ? -0.971 -4.494 -24.548 1.00 92.31 178 CYS A C 1
ATOM 1428 O O . CYS A 1 178 ? -2.136 -4.089 -24.591 1.00 92.31 178 CYS A O 1
ATOM 1430 N N . ASN A 1 179 ? 0.056 -3.660 -24.372 1.00 87.88 179 ASN A N 1
ATOM 1431 C CA . ASN A 1 179 ? -0.114 -2.203 -24.308 1.00 87.88 179 ASN A CA 1
ATOM 1432 C C . ASN A 1 179 ? 0.174 -1.492 -25.650 1.00 87.88 179 ASN A C 1
ATOM 1434 O O . ASN A 1 179 ? -0.179 -0.326 -25.809 1.00 8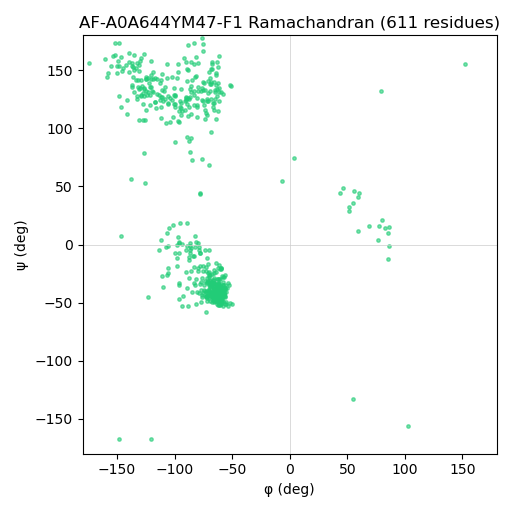7.88 179 ASN A O 1
ATOM 1438 N N . ASP A 1 180 ? 0.763 -2.176 -26.634 1.00 86.62 180 ASP A N 1
ATOM 1439 C CA . ASP A 1 180 ? 1.085 -1.604 -27.943 1.00 86.62 180 ASP A CA 1
ATOM 1440 C C . ASP A 1 180 ? -0.142 -1.561 -28.872 1.00 86.62 180 ASP A C 1
ATOM 1442 O O . ASP A 1 180 ? -0.763 -2.573 -29.206 1.00 86.62 180 ASP A O 1
ATOM 1446 N N . ASN A 1 181 ? -0.510 -0.357 -29.312 1.00 84.44 181 ASN A N 1
ATOM 1447 C CA . ASN A 1 181 ? -1.652 -0.158 -30.202 1.00 84.44 181 ASN A CA 1
ATOM 1448 C C . ASN A 1 181 ? -1.414 -0.688 -31.626 1.00 84.44 181 ASN A C 1
ATOM 1450 O O . ASN A 1 181 ? -2.362 -1.170 -32.243 1.00 84.44 181 ASN A O 1
ATOM 1454 N N . GLY A 1 182 ? -0.181 -0.629 -32.136 1.00 83.31 182 GLY A N 1
ATOM 1455 C CA . GLY A 1 182 ? 0.194 -1.199 -33.430 1.00 83.31 182 GLY A CA 1
ATOM 1456 C C . GLY A 1 182 ? 0.071 -2.721 -33.428 1.00 83.31 182 GLY A C 1
ATOM 1457 O O . GLY A 1 182 ? -0.523 -3.291 -34.346 1.00 83.31 182 GLY A O 1
ATOM 1458 N N . PHE A 1 183 ? 0.505 -3.369 -32.345 1.00 87.06 183 PHE A N 1
ATOM 1459 C CA . PHE A 1 183 ? 0.332 -4.810 -32.164 1.00 87.06 183 PHE A CA 1
ATOM 1460 C C . PHE A 1 183 ? -1.145 -5.223 -32.047 1.00 87.06 183 PHE A C 1
ATOM 1462 O O . PHE A 1 183 ? -1.586 -6.180 -32.693 1.00 87.06 183 PHE A O 1
ATOM 1469 N N . LYS A 1 184 ? -1.954 -4.473 -31.280 1.00 87.94 184 LYS A N 1
ATOM 1470 C CA . LYS A 1 184 ? -3.410 -4.705 -31.183 1.00 87.94 184 LYS A CA 1
ATOM 1471 C C . LYS A 1 184 ? -4.091 -4.636 -32.551 1.00 87.94 184 LYS A C 1
ATOM 1473 O O . LYS A 1 184 ? -4.960 -5.451 -32.855 1.00 87.94 184 LYS A O 1
ATOM 1478 N N . GLU A 1 185 ? -3.712 -3.662 -33.376 1.00 86.44 185 GLU A N 1
ATOM 1479 C CA . GLU A 1 185 ? -4.229 -3.530 -34.740 1.00 86.44 185 GLU A CA 1
ATOM 1480 C C . GLU A 1 185 ? -3.775 -4.685 -35.639 1.00 86.44 185 GLU A C 1
ATOM 1482 O O . GLU A 1 185 ? -4.599 -5.239 -36.369 1.00 86.44 185 GLU A O 1
ATOM 1487 N N . ALA A 1 186 ? -2.511 -5.105 -35.527 1.00 86.62 186 ALA A N 1
ATOM 1488 C CA . ALA A 1 186 ? -1.961 -6.238 -36.265 1.00 86.62 186 ALA A CA 1
ATOM 1489 C C . ALA A 1 186 ? -2.695 -7.549 -35.962 1.00 86.62 186 ALA A C 1
ATOM 1491 O O . ALA A 1 186 ? -2.961 -8.340 -36.866 1.00 86.62 186 ALA A O 1
ATOM 1492 N N . CYS A 1 187 ? -3.076 -7.793 -34.708 1.00 85.94 187 CYS A N 1
ATOM 1493 C CA . CYS A 1 187 ? -3.829 -8.992 -34.330 1.00 85.94 187 CYS A CA 1
ATOM 1494 C C . CYS A 1 187 ? -5.224 -9.060 -34.979 1.00 85.94 187 CYS A C 1
ATOM 1496 O O . CYS A 1 187 ? -5.822 -10.131 -35.032 1.00 85.94 187 CYS A O 1
ATOM 1498 N N . GLY A 1 188 ? -5.731 -7.948 -35.521 1.00 79.88 188 GLY A N 1
ATOM 1499 C CA . GLY A 1 188 ? -7.050 -7.852 -36.134 1.00 79.88 188 GLY A CA 1
ATOM 1500 C C . GLY A 1 188 ? -8.156 -7.715 -35.086 1.00 79.88 188 GLY A C 1
ATOM 1501 O O . GLY A 1 188 ? -8.219 -8.461 -34.111 1.00 79.88 188 GLY A O 1
ATOM 1502 N N . ARG A 1 189 ? -9.060 -6.748 -35.281 1.00 73.12 189 ARG A N 1
ATOM 1503 C CA . ARG A 1 189 ? -10.220 -6.543 -34.398 1.00 73.12 189 ARG A CA 1
ATOM 1504 C C . ARG A 1 189 ? -11.390 -7.411 -34.843 1.00 73.12 189 ARG A C 1
ATOM 1506 O O . ARG A 1 189 ? -12.301 -6.939 -35.522 1.00 73.12 189 ARG A O 1
ATOM 1513 N N . THR A 1 190 ? -11.355 -8.682 -34.477 1.00 80.81 190 THR A N 1
ATOM 1514 C CA . THR A 1 190 ? -12.491 -9.594 -34.628 1.00 80.81 190 THR A CA 1
ATOM 1515 C C . THR A 1 190 ? -13.271 -9.695 -33.310 1.00 80.81 190 THR A C 1
ATOM 1517 O O . THR A 1 190 ? -12.704 -9.463 -32.243 1.00 80.81 190 THR A O 1
ATOM 1520 N N . PRO A 1 191 ? -14.574 -10.037 -33.331 1.00 81.44 191 PRO A N 1
ATOM 1521 C CA . PRO A 1 191 ? -15.377 -10.154 -32.108 1.00 81.44 191 PRO A CA 1
ATOM 1522 C C . PRO A 1 191 ? -14.863 -11.186 -31.092 1.00 81.44 191 PRO A C 1
ATOM 1524 O O . PRO A 1 191 ? -15.230 -11.117 -29.922 1.00 81.44 191 PRO A O 1
ATOM 1527 N N . ASN A 1 192 ? -14.045 -12.146 -31.532 1.00 87.31 192 ASN A N 1
ATOM 1528 C CA . ASN A 1 192 ? -13.426 -13.163 -30.685 1.00 87.31 192 ASN A CA 1
ATOM 1529 C C . ASN A 1 192 ? -12.092 -12.711 -30.056 1.00 87.31 192 ASN A C 1
ATOM 1531 O O . ASN A 1 192 ? -11.574 -13.415 -29.194 1.00 87.31 192 ASN A O 1
ATOM 1535 N N . HIS A 1 193 ? -11.545 -11.551 -30.436 1.00 90.44 193 HIS A N 1
ATOM 1536 C CA . HIS A 1 193 ? -10.338 -10.989 -29.827 1.00 90.44 193 HIS A CA 1
ATOM 1537 C C . HIS A 1 193 ? -10.711 -9.968 -28.746 1.00 90.44 193 HIS A C 1
ATOM 1539 O O . HIS A 1 193 ? -11.276 -8.910 -29.028 1.00 90.44 193 HIS A O 1
ATOM 1545 N N . LEU A 1 194 ? -10.378 -10.281 -27.495 1.00 91.88 194 LEU A N 1
ATOM 1546 C CA . LEU A 1 194 ? -10.523 -9.384 -26.352 1.00 91.88 194 LEU A CA 1
ATOM 1547 C C . LEU A 1 194 ? -9.165 -8.757 -26.051 1.00 91.88 194 LEU A C 1
ATOM 1549 O O . LEU A 1 194 ? -8.185 -9.476 -25.911 1.00 91.88 194 LEU A O 1
ATOM 1553 N N . PHE A 1 195 ? -9.091 -7.435 -25.939 1.00 92.88 195 PHE A N 1
ATOM 1554 C CA . PHE A 1 195 ? -7.827 -6.735 -25.709 1.00 92.88 195 PHE A CA 1
ATOM 1555 C C . PHE A 1 195 ? -7.764 -6.165 -24.296 1.00 92.88 195 PHE A C 1
ATOM 1557 O O . PHE A 1 195 ? -8.691 -5.480 -23.866 1.00 92.88 195 PHE A O 1
ATOM 1564 N N . PHE A 1 196 ? -6.645 -6.404 -23.616 1.00 93.44 196 PHE A N 1
ATOM 1565 C CA . PHE A 1 196 ? -6.358 -5.901 -22.274 1.00 93.44 196 PHE A CA 1
ATOM 1566 C C . PHE A 1 196 ? -4.992 -5.217 -22.259 1.00 93.44 196 PHE A C 1
ATOM 1568 O O . PHE A 1 196 ? -4.030 -5.738 -22.812 1.00 93.44 196 PHE A O 1
ATOM 1575 N N . GLU A 1 197 ? -4.883 -4.059 -21.614 1.00 91.25 197 GLU A N 1
ATOM 1576 C CA . GLU A 1 197 ? -3.616 -3.314 -21.513 1.00 91.25 197 GLU A CA 1
ATOM 1577 C C . GLU A 1 197 ? -2.686 -3.882 -20.438 1.00 91.25 197 GLU A C 1
ATOM 1579 O O . GLU A 1 197 ? -1.485 -3.620 -20.444 1.00 91.25 197 GLU A O 1
ATOM 1584 N N . SER A 1 198 ? -3.237 -4.647 -19.494 1.00 92.50 198 SER A N 1
ATOM 1585 C CA . SER A 1 198 ? -2.485 -5.274 -18.414 1.00 92.50 198 SER A CA 1
ATOM 1586 C C . SER A 1 198 ? -3.169 -6.541 -17.908 1.00 92.50 198 SER A C 1
ATOM 1588 O O . SER A 1 198 ? -4.375 -6.734 -18.082 1.00 92.50 198 SER A O 1
ATOM 1590 N N . LEU A 1 199 ? -2.402 -7.379 -17.206 1.00 93.31 199 LEU A N 1
ATOM 1591 C CA . LEU A 1 199 ? -2.937 -8.556 -16.518 1.00 93.31 199 LEU A CA 1
ATOM 1592 C C . LEU A 1 199 ? -3.998 -8.182 -15.474 1.00 93.31 199 LEU A C 1
ATOM 1594 O O . LEU A 1 199 ? -5.000 -8.875 -15.363 1.00 93.31 199 LEU A O 1
ATOM 1598 N N . GLY A 1 200 ? -3.843 -7.051 -14.777 1.00 91.88 200 GLY A N 1
ATOM 1599 C CA . GLY A 1 200 ? -4.845 -6.571 -13.817 1.00 91.88 200 GLY A CA 1
ATOM 1600 C C . GLY A 1 200 ? -6.209 -6.288 -14.459 1.00 91.88 200 GLY A C 1
ATOM 1601 O O . GLY A 1 200 ? -7.238 -6.615 -13.877 1.00 91.88 200 GLY A O 1
ATOM 1602 N N . GLN A 1 201 ? -6.250 -5.754 -15.689 1.00 92.19 201 GLN A N 1
ATOM 1603 C CA . GLN A 1 201 ? -7.522 -5.572 -16.406 1.00 92.19 201 GLN A CA 1
ATOM 1604 C C . GLN A 1 201 ? -8.175 -6.916 -16.757 1.00 92.19 201 GLN A C 1
ATOM 1606 O O . GLN A 1 201 ? -9.384 -7.062 -16.581 1.00 92.19 201 GLN A O 1
ATOM 1611 N N . LEU A 1 202 ? -7.384 -7.898 -17.204 1.00 93.38 202 LEU A N 1
ATOM 1612 C CA . LEU A 1 202 ? -7.868 -9.258 -17.456 1.00 93.38 202 LEU A CA 1
ATOM 1613 C C . LEU A 1 202 ? -8.430 -9.887 -16.173 1.00 93.38 202 LEU A C 1
ATOM 1615 O O . LEU A 1 202 ? -9.547 -10.402 -16.178 1.00 93.38 202 LEU A O 1
ATOM 1619 N N . TYR A 1 203 ? -7.685 -9.815 -15.069 1.00 93.88 203 TYR A N 1
ATOM 1620 C CA . TYR A 1 203 ? -8.111 -10.365 -13.784 1.00 93.88 203 TYR A CA 1
ATOM 1621 C C . TYR A 1 203 ? -9.376 -9.692 -13.268 1.00 93.88 203 TYR A C 1
ATOM 1623 O O . TYR A 1 203 ? -10.285 -10.382 -12.830 1.00 93.88 203 TYR A O 1
ATOM 1631 N N . ASN A 1 204 ? -9.499 -8.373 -13.417 1.00 93.00 204 ASN A N 1
ATOM 1632 C CA . ASN A 1 204 ? -10.710 -7.652 -13.046 1.00 93.00 204 ASN A CA 1
ATOM 1633 C C . ASN A 1 204 ? -11.948 -8.160 -13.796 1.00 93.00 204 ASN A C 1
ATOM 1635 O O . ASN A 1 204 ? -13.001 -8.316 -13.184 1.00 93.00 204 ASN A O 1
ATOM 1639 N N . GLU A 1 205 ? -11.846 -8.427 -15.103 1.00 91.94 205 GLU A N 1
ATOM 1640 C CA . GLU A 1 205 ? -12.970 -8.999 -15.857 1.00 91.94 205 GLU A CA 1
ATOM 1641 C C . GLU A 1 205 ? -13.297 -10.429 -15.419 1.00 91.94 205 GLU A C 1
ATOM 1643 O O . GLU A 1 205 ? -14.470 -10.779 -15.345 1.00 91.94 205 GLU A O 1
ATOM 1648 N N . ILE A 1 206 ? -12.289 -11.233 -15.067 1.00 91.12 206 ILE A N 1
ATOM 1649 C CA . ILE A 1 206 ? -12.505 -12.573 -14.503 1.00 91.12 206 ILE A CA 1
ATOM 1650 C C . ILE A 1 206 ? -13.196 -12.485 -13.132 1.00 91.12 206 ILE A C 1
ATOM 1652 O O . ILE A 1 206 ? -14.136 -13.230 -12.860 1.00 91.12 206 ILE A O 1
ATOM 1656 N N . SER A 1 207 ? -12.750 -11.568 -12.275 1.00 90.62 207 SER A N 1
ATOM 1657 C CA . SER A 1 207 ? -13.255 -11.383 -10.913 1.00 90.62 207 SER A CA 1
ATOM 1658 C C . SER A 1 207 ? -14.677 -10.820 -10.881 1.00 90.62 207 SER A C 1
ATOM 1660 O O . SER A 1 207 ? -15.438 -11.165 -9.986 1.00 90.62 207 SER A O 1
ATOM 1662 N N . LYS A 1 208 ? -15.082 -10.002 -11.864 1.00 90.12 208 LYS A N 1
ATOM 1663 C CA . LYS A 1 208 ? -16.447 -9.443 -11.969 1.00 90.12 208 LYS A CA 1
ATOM 1664 C C . LYS A 1 208 ? -17.555 -10.491 -12.081 1.00 90.12 208 LYS A C 1
ATOM 1666 O O . LYS A 1 208 ? -18.716 -10.161 -11.843 1.00 90.12 208 LYS A O 1
ATOM 1671 N N . GLU A 1 209 ? -17.229 -11.714 -12.492 1.00 84.75 209 GLU A N 1
ATOM 1672 C CA . GLU A 1 209 ? -18.192 -12.819 -12.567 1.00 84.75 209 GLU A CA 1
ATOM 1673 C C . GLU A 1 209 ? -18.386 -13.533 -11.221 1.00 84.75 209 GLU A C 1
ATOM 1675 O O . GLU A 1 209 ? -19.297 -14.348 -11.080 1.00 84.75 209 GLU A O 1
ATOM 1680 N N . GLU A 1 210 ? -17.555 -13.233 -10.220 1.00 84.31 210 GLU A N 1
ATOM 1681 C CA . GLU A 1 210 ? -17.632 -13.834 -8.893 1.00 84.31 210 GLU A CA 1
ATOM 1682 C C . GLU A 1 210 ? -18.564 -13.040 -7.965 1.00 84.31 210 GLU A C 1
ATOM 1684 O O . GLU A 1 210 ? -18.563 -11.809 -7.951 1.00 84.31 210 GLU A O 1
ATOM 1689 N N . HIS A 1 211 ? -19.345 -13.748 -7.139 1.00 81.69 211 HIS A N 1
ATOM 1690 C CA . HIS A 1 211 ? -20.314 -13.137 -6.216 1.00 81.69 211 HIS A CA 1
ATOM 1691 C C . HIS A 1 211 ? -19.661 -12.131 -5.256 1.00 81.69 211 HIS A C 1
ATOM 1693 O O . HIS A 1 211 ? -20.217 -11.068 -4.988 1.00 81.69 211 HIS A O 1
ATOM 1699 N N . ALA A 1 212 ? -18.454 -12.450 -4.785 1.00 87.50 212 ALA A N 1
ATOM 1700 C CA . ALA A 1 212 ? -17.741 -11.650 -3.799 1.00 87.50 212 ALA A CA 1
ATOM 1701 C C . ALA A 1 212 ? -17.156 -10.337 -4.358 1.00 87.50 212 ALA A C 1
ATOM 1703 O O . ALA A 1 212 ? -16.630 -9.536 -3.596 1.00 87.50 212 ALA A O 1
ATOM 1704 N N . TYR A 1 213 ? -17.2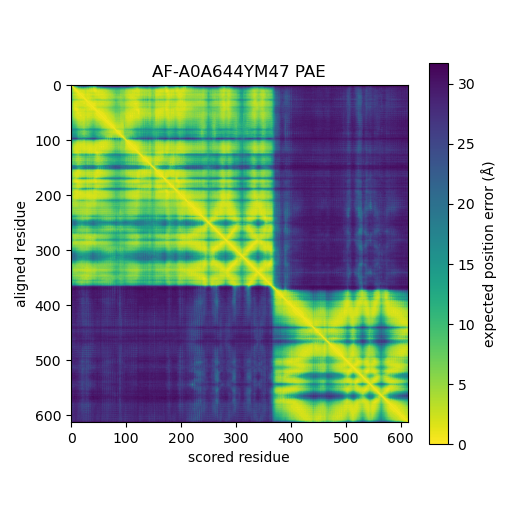46 -10.076 -5.669 1.00 91.50 213 TYR A N 1
ATOM 1705 C CA . TYR A 1 213 ? -16.718 -8.841 -6.259 1.00 91.50 213 TYR A CA 1
ATOM 1706 C C . TYR A 1 213 ? -17.400 -7.587 -5.703 1.00 91.50 213 TYR A C 1
ATOM 1708 O O . TYR A 1 213 ? -16.727 -6.624 -5.343 1.00 91.50 213 TYR A O 1
ATOM 1716 N N . ASN A 1 214 ? -18.736 -7.590 -5.635 1.00 89.81 214 ASN A N 1
ATOM 1717 C CA . ASN A 1 214 ? -19.488 -6.431 -5.148 1.00 89.81 214 ASN A CA 1
ATOM 1718 C C . ASN A 1 214 ? -19.251 -6.212 -3.650 1.00 89.81 214 ASN A C 1
ATOM 1720 O O . ASN A 1 214 ? -19.024 -5.081 -3.243 1.00 89.81 214 ASN A O 1
ATOM 1724 N N . GLU A 1 215 ? -19.205 -7.298 -2.876 1.00 90.75 215 GLU A N 1
ATOM 1725 C CA . GLU A 1 215 ? -18.851 -7.276 -1.454 1.00 90.75 215 GLU A CA 1
ATOM 1726 C C . GLU A 1 215 ? -17.470 -6.642 -1.232 1.00 90.75 215 GLU A C 1
ATOM 1728 O O . GLU A 1 215 ? -17.349 -5.683 -0.477 1.00 90.75 215 GLU A O 1
ATOM 1733 N N . THR A 1 216 ? -16.440 -7.094 -1.959 1.00 92.31 216 THR A N 1
ATOM 1734 C CA . THR A 1 216 ? -15.101 -6.490 -1.904 1.00 92.31 216 THR A CA 1
ATOM 1735 C C . THR A 1 216 ? -15.146 -4.997 -2.243 1.00 92.31 216 THR A C 1
ATOM 1737 O O . THR A 1 216 ? -14.518 -4.194 -1.560 1.00 92.31 216 THR A O 1
ATOM 1740 N N . MET A 1 217 ? -15.885 -4.602 -3.283 1.00 91.81 217 MET A N 1
ATOM 1741 C CA . MET A 1 217 ? -15.998 -3.194 -3.679 1.00 91.81 217 MET A CA 1
ATOM 1742 C C . MET A 1 217 ? -16.704 -2.331 -2.631 1.00 91.81 217 MET A C 1
ATOM 1744 O O . MET A 1 217 ? -16.368 -1.154 -2.511 1.00 91.81 217 MET A O 1
ATOM 1748 N N . ASP A 1 218 ? -17.671 -2.880 -1.900 1.00 91.31 218 ASP A N 1
ATOM 1749 C CA . ASP A 1 218 ? -18.377 -2.163 -0.840 1.00 91.31 218 ASP A CA 1
ATOM 1750 C C . ASP A 1 218 ? -17.503 -2.023 0.413 1.00 91.31 218 ASP A C 1
ATOM 1752 O O . ASP A 1 218 ? -17.384 -0.913 0.928 1.00 91.31 218 ASP A O 1
ATOM 1756 N N . ILE A 1 219 ? -16.764 -3.070 0.803 1.00 91.06 219 ILE A N 1
ATOM 1757 C CA . ILE A 1 219 ? -15.767 -2.990 1.887 1.00 91.06 219 ILE A CA 1
ATOM 1758 C C . ILE A 1 219 ? -14.662 -1.977 1.546 1.00 91.06 219 ILE A C 1
ATOM 1760 O O . ILE A 1 219 ? -14.247 -1.205 2.401 1.00 91.06 219 ILE A O 1
ATOM 1764 N N . ILE A 1 220 ? -14.194 -1.909 0.293 1.00 88.75 220 ILE A N 1
ATOM 1765 C CA . ILE A 1 220 ? -13.179 -0.912 -0.100 1.00 88.75 220 ILE A CA 1
ATOM 1766 C C . ILE A 1 220 ? -13.701 0.526 0.047 1.00 88.75 220 ILE A C 1
ATOM 1768 O O . ILE A 1 220 ? -12.926 1.416 0.395 1.00 88.75 220 ILE A O 1
ATOM 1772 N N . LYS A 1 221 ? -14.989 0.776 -0.227 1.00 88.31 221 LYS A N 1
ATOM 1773 C CA . LYS A 1 221 ? -15.590 2.104 -0.007 1.00 88.31 221 LYS A CA 1
ATOM 1774 C C . LYS A 1 221 ? -15.687 2.423 1.480 1.00 88.31 221 LYS A C 1
ATOM 1776 O O . LYS A 1 221 ? -15.405 3.551 1.861 1.00 88.31 221 LYS A O 1
ATOM 1781 N N . GLU A 1 222 ? -16.073 1.440 2.289 1.00 88.00 222 GLU A N 1
ATOM 1782 C CA . GLU A 1 222 ? -16.125 1.564 3.747 1.00 88.00 222 GLU A CA 1
ATOM 1783 C C . GLU A 1 222 ? -14.739 1.903 4.320 1.00 88.00 222 GLU A C 1
ATOM 1785 O O . GLU A 1 222 ? -14.589 2.846 5.090 1.00 88.00 222 GLU A O 1
ATOM 1790 N N . LEU A 1 223 ? -13.698 1.203 3.863 1.00 87.81 223 LEU A N 1
ATOM 1791 C CA . LEU A 1 223 ? -12.322 1.348 4.345 1.00 87.81 223 LEU A CA 1
ATOM 1792 C C . LEU A 1 223 ? -11.511 2.413 3.592 1.00 87.81 223 LEU A C 1
ATOM 1794 O O . LEU A 1 223 ? -10.281 2.394 3.635 1.00 87.81 223 LEU A O 1
ATOM 1798 N N . GLN A 1 224 ? -12.154 3.344 2.880 1.00 82.62 224 GLN A N 1
ATOM 1799 C CA . GLN A 1 224 ? -11.448 4.298 2.021 1.00 82.62 224 GLN A CA 1
ATOM 1800 C C . GLN A 1 224 ? -10.433 5.155 2.798 1.00 82.62 224 GLN A C 1
ATOM 1802 O O . GLN A 1 224 ? -9.318 5.368 2.323 1.00 82.62 224 GLN A O 1
ATOM 1807 N N . TYR A 1 225 ? -10.784 5.627 3.994 1.00 79.88 225 TYR A N 1
ATOM 1808 C CA . TYR A 1 225 ? -9.869 6.425 4.817 1.00 79.88 225 TYR A CA 1
ATOM 1809 C C . TYR A 1 225 ? -8.710 5.587 5.362 1.00 79.88 225 TYR A C 1
ATOM 1811 O O . TYR A 1 225 ? -7.556 5.994 5.231 1.00 79.88 225 TYR A O 1
ATOM 1819 N N . LEU A 1 226 ? -9.005 4.386 5.869 1.00 83.12 226 LEU A N 1
ATOM 1820 C CA . LEU A 1 226 ? -7.998 3.455 6.382 1.00 83.12 226 LEU A CA 1
ATOM 1821 C C . LEU A 1 226 ? -6.987 3.063 5.296 1.00 83.12 226 LEU A C 1
ATOM 1823 O O . LEU A 1 226 ? -5.787 3.124 5.524 1.00 83.12 226 LEU A O 1
ATOM 1827 N N . ILE A 1 227 ? -7.454 2.746 4.082 1.00 83.94 227 ILE A N 1
ATOM 1828 C CA . ILE A 1 227 ? -6.584 2.421 2.943 1.00 83.94 227 ILE A CA 1
ATOM 1829 C C . ILE A 1 227 ? -5.656 3.593 2.600 1.00 83.94 227 ILE A C 1
ATOM 1831 O O . ILE A 1 227 ? -4.467 3.385 2.365 1.00 83.94 227 ILE A O 1
ATOM 1835 N N . SER A 1 228 ? -6.185 4.818 2.544 1.00 82.62 228 SER A N 1
ATOM 1836 C CA . SER A 1 228 ? -5.370 6.004 2.256 1.00 82.62 228 SER A CA 1
ATOM 1837 C C . SER A 1 228 ? -4.323 6.249 3.343 1.00 82.62 228 SER A C 1
ATOM 1839 O O . SER A 1 228 ? -3.179 6.566 3.016 1.00 82.62 228 SER A O 1
ATOM 1841 N N . SER A 1 229 ? -4.699 6.077 4.613 1.00 83.19 229 SER A N 1
ATOM 1842 C CA . SER A 1 229 ? -3.798 6.219 5.758 1.00 83.19 229 SER A CA 1
ATOM 1843 C C . SER A 1 229 ? -2.675 5.180 5.709 1.00 83.19 229 SER A C 1
ATOM 1845 O O . SER A 1 229 ? -1.509 5.561 5.664 1.00 83.19 229 SER A O 1
ATOM 1847 N N . GLU A 1 230 ? -3.014 3.900 5.547 1.00 87.00 230 GLU A N 1
ATOM 1848 C CA . GLU A 1 230 ? -2.054 2.792 5.495 1.00 87.00 230 GLU A CA 1
ATOM 1849 C C . GLU A 1 230 ? -1.062 2.933 4.329 1.00 87.00 230 GLU A C 1
ATOM 1851 O O . GLU A 1 230 ? 0.133 2.687 4.464 1.00 87.00 230 GLU A O 1
ATOM 1856 N N . VAL A 1 231 ? -1.536 3.363 3.153 1.00 88.12 231 VAL A N 1
ATOM 1857 C CA . VAL A 1 231 ? -0.657 3.607 1.998 1.00 88.12 231 VAL A CA 1
ATOM 1858 C C . VAL A 1 231 ? 0.295 4.769 2.268 1.00 88.12 231 VAL A C 1
ATOM 1860 O O . VAL A 1 231 ? 1.457 4.699 1.871 1.00 88.12 231 VAL A O 1
ATOM 1863 N N . THR A 1 232 ? -0.183 5.823 2.926 1.00 84.69 232 THR A N 1
ATOM 1864 C CA . THR A 1 232 ? 0.631 6.990 3.285 1.00 84.69 232 THR A CA 1
ATOM 1865 C C . THR A 1 232 ? 1.692 6.598 4.310 1.00 84.69 232 THR A C 1
ATOM 1867 O O . THR A 1 232 ? 2.872 6.858 4.095 1.00 84.69 232 THR A O 1
ATOM 1870 N N . GLU A 1 233 ? 1.297 5.883 5.363 1.00 85.56 233 GLU A N 1
ATOM 1871 C CA . GLU A 1 233 ? 2.198 5.376 6.396 1.00 85.56 233 GLU A CA 1
ATOM 1872 C C . GLU A 1 233 ? 3.246 4.419 5.820 1.00 85.56 233 GLU A C 1
ATOM 1874 O O . GLU A 1 233 ? 4.435 4.562 6.104 1.00 85.56 233 GLU A O 1
ATOM 1879 N N . TYR A 1 234 ? 2.844 3.519 4.917 1.00 89.94 234 TYR A N 1
ATOM 1880 C CA . TYR A 1 234 ? 3.773 2.636 4.217 1.00 89.94 234 TYR A CA 1
ATOM 1881 C C . TYR A 1 234 ? 4.840 3.413 3.430 1.00 89.94 234 TYR A C 1
ATOM 1883 O O . TYR A 1 234 ? 6.009 3.023 3.432 1.00 89.94 234 TYR A O 1
ATOM 1891 N N . ILE A 1 235 ? 4.464 4.503 2.752 1.00 86.81 235 ILE A N 1
ATOM 1892 C CA . ILE A 1 235 ? 5.407 5.342 1.996 1.00 86.81 235 ILE A CA 1
ATOM 1893 C C . ILE A 1 235 ? 6.369 6.055 2.949 1.00 86.81 235 ILE A C 1
ATOM 1895 O O . ILE A 1 235 ? 7.574 6.030 2.697 1.00 86.81 235 ILE A O 1
ATOM 1899 N N . THR A 1 236 ? 5.853 6.632 4.037 1.00 84.12 236 THR A N 1
ATOM 1900 C CA . THR A 1 236 ? 6.647 7.382 5.019 1.00 84.12 236 THR A CA 1
ATOM 1901 C C . THR A 1 236 ? 7.632 6.490 5.769 1.00 84.12 236 THR A C 1
ATOM 1903 O O . THR A 1 236 ? 8.808 6.819 5.851 1.00 84.12 236 THR A O 1
ATOM 1906 N N . GLN A 1 237 ? 7.197 5.329 6.264 1.00 83.12 237 GLN A N 1
ATOM 1907 C CA . GLN A 1 237 ? 8.050 4.438 7.060 1.00 83.12 237 GLN A CA 1
ATOM 1908 C C . GLN A 1 237 ? 9.158 3.750 6.252 1.00 83.12 237 GLN A C 1
ATOM 1910 O O . GLN A 1 237 ? 10.170 3.346 6.819 1.00 83.12 237 GLN A O 1
ATOM 1915 N N . ASN A 1 238 ? 8.956 3.556 4.947 1.00 82.88 238 ASN A N 1
ATOM 1916 C CA . ASN A 1 238 ? 9.892 2.808 4.104 1.00 82.88 238 ASN A CA 1
ATOM 1917 C C . ASN A 1 238 ? 10.696 3.700 3.145 1.00 82.88 238 ASN A C 1
ATOM 1919 O O . ASN A 1 238 ? 11.484 3.160 2.374 1.00 82.88 238 ASN A O 1
ATOM 1923 N N . GLU A 1 239 ? 10.451 5.017 3.129 1.00 80.69 239 GLU A N 1
ATOM 1924 C CA . GLU A 1 239 ? 11.035 5.972 2.170 1.00 80.69 239 GLU A CA 1
ATOM 1925 C C . GLU A 1 239 ? 11.021 5.439 0.723 1.00 80.69 239 GLU A C 1
ATOM 1927 O O . GLU A 1 239 ? 11.989 5.518 -0.029 1.00 80.69 239 GLU A O 1
ATOM 1932 N N . ASN A 1 240 ? 9.890 4.848 0.320 1.00 84.12 240 ASN A N 1
ATOM 1933 C CA . ASN A 1 240 ? 9.755 4.076 -0.922 1.00 84.12 240 ASN A CA 1
ATOM 1934 C C . ASN A 1 240 ? 9.620 4.956 -2.183 1.00 84.12 240 ASN A C 1
ATOM 1936 O O . ASN A 1 240 ? 8.798 4.688 -3.069 1.00 84.12 240 ASN A O 1
ATOM 1940 N N . ILE A 1 241 ? 10.426 6.009 -2.280 1.00 90.38 241 ILE A N 1
ATOM 1941 C CA . ILE A 1 241 ? 10.488 6.929 -3.412 1.00 90.38 241 ILE A CA 1
ATOM 1942 C C . ILE A 1 241 ? 11.813 6.778 -4.162 1.00 90.38 241 ILE A C 1
ATOM 1944 O O . ILE A 1 241 ? 12.859 6.487 -3.599 1.00 90.38 241 ILE A O 1
ATOM 1948 N N . ASN A 1 242 ? 11.761 6.972 -5.473 1.00 90.56 242 ASN A N 1
ATOM 1949 C CA . ASN A 1 242 ? 12.927 7.061 -6.334 1.00 90.56 242 ASN A CA 1
ATOM 1950 C C . ASN A 1 242 ? 12.777 8.306 -7.206 1.00 90.56 242 ASN A C 1
ATOM 1952 O O . ASN A 1 242 ? 11.941 8.316 -8.116 1.00 90.56 242 ASN A O 1
ATOM 1956 N N . VAL A 1 243 ? 13.564 9.339 -6.911 1.00 91.56 243 VAL A N 1
ATOM 1957 C CA . VAL A 1 243 ? 13.536 10.616 -7.627 1.00 91.56 243 VAL A CA 1
ATOM 1958 C C . VAL A 1 243 ? 14.586 10.606 -8.735 1.00 91.56 243 VAL A C 1
ATOM 1960 O O . VAL A 1 243 ? 15.788 10.563 -8.500 1.00 91.56 243 VAL A O 1
ATOM 1963 N N . ILE A 1 244 ? 14.119 10.660 -9.977 1.00 90.44 244 ILE A N 1
ATOM 1964 C CA . ILE A 1 244 ? 14.940 10.736 -11.179 1.00 90.44 244 ILE A CA 1
ATOM 1965 C C . ILE A 1 244 ? 15.203 12.214 -11.483 1.00 90.44 244 ILE A C 1
ATOM 1967 O O . ILE A 1 244 ? 14.423 12.873 -12.176 1.00 90.44 244 ILE A O 1
ATOM 1971 N N . GLY A 1 245 ? 16.312 12.744 -10.969 1.00 85.75 245 GLY A N 1
ATOM 1972 C CA . GLY A 1 245 ? 16.722 14.139 -11.170 1.00 85.75 245 GLY A CA 1
ATOM 1973 C C . GLY A 1 245 ? 17.152 14.477 -12.604 1.00 85.75 245 GLY A C 1
ATOM 1974 O O . GLY A 1 245 ? 16.968 15.619 -13.043 1.00 85.75 245 GLY A O 1
ATOM 1975 N N . MET A 1 246 ? 17.635 13.473 -13.344 1.00 87.75 246 MET A N 1
ATOM 1976 C CA . MET A 1 246 ? 18.168 13.584 -14.707 1.00 87.75 246 MET A CA 1
ATOM 1977 C C . MET A 1 246 ? 17.120 13.292 -15.792 1.00 87.75 246 MET A C 1
ATOM 1979 O O . MET A 1 246 ? 16.442 12.264 -15.760 1.00 87.75 246 MET A O 1
ATOM 1983 N N . SER A 1 247 ? 17.047 14.137 -16.818 1.00 82.56 247 SER A N 1
ATOM 1984 C CA . SER A 1 247 ? 16.338 13.862 -18.074 1.00 82.56 247 SER A CA 1
ATOM 1985 C C . SER A 1 247 ? 17.286 13.917 -19.269 1.00 82.56 247 SER A C 1
ATOM 1987 O O . SER A 1 247 ? 18.368 14.496 -19.211 1.00 82.56 247 SER A O 1
ATOM 1989 N N . TYR A 1 248 ? 16.885 13.260 -20.359 1.00 81.19 248 TYR A N 1
ATOM 1990 C CA . TYR A 1 248 ? 17.639 13.231 -21.609 1.00 81.19 248 TYR A CA 1
ATOM 1991 C C . TYR A 1 248 ? 16.728 13.638 -22.755 1.00 81.19 248 TYR A C 1
ATOM 1993 O O . TYR A 1 248 ? 15.636 13.081 -22.917 1.00 81.19 248 TYR A O 1
ATOM 2001 N N . ASP A 1 249 ? 17.186 14.578 -23.572 1.00 79.06 249 ASP A N 1
ATOM 2002 C CA . ASP A 1 249 ? 16.474 14.935 -24.787 1.00 79.06 249 ASP A CA 1
ATOM 2003 C C . ASP A 1 249 ? 16.674 13.890 -25.906 1.00 79.06 249 ASP A C 1
ATOM 2005 O O . ASP A 1 249 ? 17.386 12.888 -25.782 1.00 79.06 249 ASP A O 1
ATOM 2009 N N . LYS A 1 250 ? 16.015 14.119 -27.045 1.00 75.25 250 LYS A N 1
ATOM 2010 C CA . LYS A 1 250 ? 16.090 13.248 -28.233 1.00 75.25 250 LYS A CA 1
ATOM 2011 C C . LYS A 1 250 ? 17.497 13.140 -28.843 1.00 75.25 250 LYS A C 1
ATOM 2013 O O . LYS A 1 250 ? 17.733 12.206 -29.610 1.00 75.25 250 LYS A O 1
ATOM 2018 N N . ASP A 1 251 ? 18.374 14.096 -28.545 1.00 76.88 251 ASP A N 1
ATOM 2019 C CA . ASP A 1 251 ? 19.740 14.191 -29.054 1.00 76.88 251 ASP A CA 1
ATOM 2020 C C . ASP A 1 251 ? 20.753 13.614 -28.037 1.00 76.88 251 ASP A C 1
ATOM 2022 O O . ASP A 1 251 ? 21.944 13.507 -28.334 1.00 76.88 251 ASP A O 1
ATOM 2026 N N . GLY A 1 252 ? 20.268 13.142 -26.878 1.00 75.00 252 GLY A N 1
ATOM 2027 C CA . GLY A 1 252 ? 21.055 12.518 -25.817 1.00 75.00 252 GLY A CA 1
ATOM 2028 C C . GLY A 1 252 ? 21.719 13.521 -24.877 1.00 75.00 252 GLY A C 1
ATOM 2029 O O . GLY A 1 252 ? 22.616 13.133 -24.128 1.00 75.00 252 GLY A O 1
ATOM 2030 N N . ILE A 1 253 ? 21.307 14.790 -24.920 1.00 76.00 253 ILE A N 1
ATOM 2031 C CA . ILE A 1 253 ? 21.793 15.824 -24.010 1.00 76.00 253 ILE A CA 1
ATOM 2032 C C . ILE A 1 253 ? 21.110 15.615 -22.662 1.00 76.00 253 ILE A C 1
ATOM 2034 O O . ILE A 1 253 ? 19.883 15.543 -22.584 1.00 76.00 253 ILE A O 1
ATOM 2038 N N . SER A 1 254 ? 21.923 15.475 -21.618 1.00 80.31 254 SER A N 1
ATOM 2039 C CA . SER A 1 254 ? 21.470 15.324 -20.243 1.00 80.31 254 SER A CA 1
ATOM 2040 C C . SER A 1 254 ? 21.225 16.678 -19.589 1.00 80.31 254 SER A C 1
ATOM 2042 O O . SER A 1 254 ? 22.058 17.577 -19.701 1.00 80.31 254 SER A O 1
ATOM 2044 N N . GLU A 1 255 ? 20.124 16.796 -18.862 1.00 78.12 255 GLU A N 1
ATOM 2045 C CA . GLU A 1 255 ? 19.774 17.959 -18.046 1.00 78.12 255 GLU A CA 1
ATOM 2046 C C . GLU A 1 255 ? 19.296 17.496 -16.659 1.00 78.12 255 GLU A C 1
ATOM 2048 O O . GLU A 1 255 ? 18.738 16.407 -16.522 1.00 78.12 255 GLU A O 1
ATOM 2053 N N . GLY A 1 256 ? 19.478 18.327 -15.631 1.00 85.38 256 GLY A N 1
ATOM 2054 C CA . GLY A 1 256 ? 19.096 18.003 -14.255 1.00 85.38 256 GLY A CA 1
ATOM 2055 C C . GLY A 1 256 ? 20.279 17.615 -13.374 1.00 85.38 256 GLY A C 1
ATOM 2056 O O . GLY A 1 256 ? 21.399 18.035 -13.645 1.00 85.38 256 GLY A O 1
ATOM 2057 N N . PHE A 1 257 ? 19.995 16.863 -12.311 1.00 87.00 257 PHE A N 1
ATOM 2058 C CA . PHE A 1 257 ? 20.949 16.554 -11.245 1.00 87.00 257 PHE A CA 1
ATOM 2059 C C . PHE A 1 257 ? 20.965 15.051 -10.968 1.00 87.00 257 PHE A C 1
ATOM 2061 O O . PHE A 1 257 ? 19.905 14.422 -10.901 1.00 87.00 257 PHE A O 1
ATOM 2068 N N . ASP A 1 258 ? 22.158 14.473 -10.844 1.00 87.12 258 ASP A N 1
ATOM 2069 C CA . ASP A 1 258 ? 22.336 13.061 -10.502 1.00 87.12 258 ASP A CA 1
ATOM 2070 C C . ASP A 1 258 ? 22.364 12.926 -8.978 1.00 87.12 258 ASP A C 1
ATOM 2072 O O . ASP A 1 258 ? 23.407 13.085 -8.347 1.00 87.12 258 ASP A O 1
ATOM 2076 N N . TYR A 1 259 ? 21.183 12.741 -8.388 1.00 88.56 259 TYR A N 1
ATOM 2077 C CA . TYR A 1 259 ? 21.029 12.706 -6.938 1.00 88.56 259 TYR A CA 1
ATOM 2078 C C . TYR A 1 259 ? 21.753 11.509 -6.321 1.00 88.56 259 TYR A C 1
ATOM 2080 O O . TYR A 1 259 ? 21.503 10.359 -6.690 1.00 88.56 259 TYR A O 1
ATOM 2088 N N . SER A 1 260 ? 22.628 11.790 -5.358 1.00 82.44 260 SER A N 1
ATOM 2089 C CA . SER A 1 260 ? 23.307 10.799 -4.526 1.00 82.44 260 SER A CA 1
ATOM 2090 C C . SER A 1 260 ? 22.424 10.346 -3.365 1.00 82.44 260 SER A C 1
ATOM 2092 O O . SER A 1 260 ? 22.439 9.166 -3.014 1.00 82.44 260 SER A O 1
ATOM 2094 N N . GLU A 1 261 ? 21.620 11.258 -2.813 1.00 85.69 261 GLU A N 1
ATOM 2095 C CA . GLU A 1 261 ? 20.737 11.006 -1.673 1.00 85.69 261 GLU A CA 1
ATOM 2096 C C . GLU A 1 261 ? 19.357 11.625 -1.902 1.00 85.69 261 GLU A C 1
ATOM 2098 O O . GLU A 1 261 ? 19.219 12.686 -2.512 1.00 85.69 261 GLU A O 1
ATOM 2103 N N . VAL A 1 262 ? 18.316 10.937 -1.434 1.00 87.06 262 VAL A N 1
ATOM 2104 C CA . VAL A 1 262 ? 16.921 11.364 -1.566 1.00 87.06 262 VAL A CA 1
ATOM 2105 C C . VAL A 1 262 ? 16.193 11.015 -0.279 1.00 87.06 262 VAL A C 1
ATOM 2107 O O . VAL A 1 262 ? 16.145 9.848 0.100 1.00 87.06 262 VAL A O 1
ATOM 2110 N N . HIS A 1 263 ? 15.573 12.017 0.334 1.00 86.56 263 HIS A N 1
ATOM 2111 C CA . HIS A 1 263 ? 14.743 11.871 1.520 1.00 86.56 263 HIS A CA 1
ATOM 2112 C C . HIS A 1 263 ? 13.329 12.356 1.236 1.00 86.56 263 HIS A C 1
ATOM 2114 O O . HIS A 1 263 ? 13.118 13.410 0.628 1.00 86.56 263 HIS A O 1
ATOM 2120 N N . LEU A 1 264 ? 12.345 11.577 1.678 1.00 87.38 264 LEU A N 1
ATOM 2121 C CA . LEU A 1 264 ? 10.954 12.001 1.643 1.00 87.38 264 LEU A CA 1
ATOM 2122 C C . LEU A 1 264 ? 10.759 13.137 2.655 1.00 87.38 264 LEU A C 1
ATOM 2124 O O . LEU A 1 264 ? 11.067 12.977 3.829 1.00 87.38 264 LEU A O 1
ATOM 2128 N N . ASP A 1 265 ? 10.229 14.268 2.199 1.00 85.00 265 ASP A N 1
ATOM 2129 C CA . ASP A 1 265 ? 9.932 15.429 3.045 1.00 85.00 265 ASP A CA 1
ATOM 2130 C C . ASP A 1 265 ? 8.477 15.376 3.526 1.00 85.00 265 ASP A C 1
ATOM 2132 O O . ASP A 1 265 ? 8.202 15.424 4.720 1.00 85.00 265 ASP A O 1
ATOM 2136 N N . SER A 1 266 ? 7.526 15.222 2.601 1.00 83.19 266 SER A N 1
ATOM 2137 C CA . SER A 1 266 ? 6.107 15.105 2.949 1.00 83.19 266 SER A CA 1
ATOM 2138 C C . SER A 1 266 ? 5.271 14.470 1.839 1.00 83.19 266 SER A C 1
ATOM 2140 O O . SER A 1 266 ? 5.642 14.454 0.660 1.00 83.19 266 SER A O 1
ATOM 2142 N N . ILE A 1 267 ? 4.104 13.957 2.229 1.00 84.50 267 ILE A N 1
ATOM 2143 C CA . ILE A 1 267 ? 3.065 13.452 1.332 1.00 84.50 267 ILE A CA 1
ATOM 2144 C C . ILE A 1 267 ? 1.711 14.030 1.751 1.00 84.50 267 ILE A C 1
ATOM 2146 O O . ILE A 1 267 ? 1.292 13.895 2.895 1.00 84.50 267 ILE A O 1
ATOM 2150 N N . THR A 1 268 ? 1.013 14.674 0.818 1.00 77.19 268 THR A N 1
ATOM 2151 C CA . THR A 1 268 ? -0.288 15.313 1.074 1.00 77.19 268 THR A CA 1
ATOM 2152 C C . THR A 1 268 ? -1.294 14.997 -0.028 1.00 77.19 268 THR A C 1
ATOM 2154 O O . THR A 1 268 ? -0.941 14.545 -1.123 1.00 77.19 268 THR A O 1
ATOM 2157 N N . ASN A 1 269 ? -2.582 15.227 0.254 1.00 71.81 269 ASN A N 1
ATOM 2158 C CA . ASN A 1 269 ? -3.686 15.015 -0.691 1.00 71.81 269 ASN A CA 1
ATOM 2159 C C . ASN A 1 269 ? -3.740 13.594 -1.283 1.00 71.81 269 ASN A C 1
ATOM 2161 O O . ASN A 1 269 ? -4.095 13.409 -2.454 1.00 71.81 269 ASN A O 1
ATOM 2165 N N . ALA A 1 270 ? -3.384 12.587 -0.480 1.00 78.50 270 ALA A N 1
ATOM 2166 C CA . ALA A 1 270 ? -3.434 11.193 -0.889 1.00 78.50 270 ALA A CA 1
ATOM 2167 C C . ALA A 1 270 ? -4.889 10.761 -1.124 1.00 78.50 270 ALA A C 1
ATOM 2169 O O . ALA A 1 270 ? -5.726 10.743 -0.226 1.00 78.50 270 ALA A O 1
ATOM 2170 N N . SER A 1 271 ? -5.200 10.413 -2.366 1.00 80.94 271 SER A N 1
ATOM 2171 C CA . SER A 1 271 ? -6.503 9.889 -2.773 1.00 80.94 271 SER A CA 1
ATOM 2172 C C . SER A 1 271 ? -6.312 8.727 -3.730 1.00 80.94 271 SER A C 1
ATOM 2174 O O . SER A 1 271 ? -5.293 8.644 -4.418 1.00 80.94 271 SER A O 1
ATOM 2176 N N . PHE A 1 272 ? -7.292 7.830 -3.826 1.00 89.38 272 PHE A N 1
ATOM 2177 C CA . PHE A 1 272 ? -7.184 6.695 -4.732 1.00 89.38 272 PHE A CA 1
ATOM 2178 C C . PHE A 1 272 ? -8.481 6.365 -5.457 1.00 89.38 272 PHE A C 1
ATOM 2180 O O . PHE A 1 272 ? -9.578 6.796 -5.114 1.00 89.38 272 PHE A O 1
ATOM 2187 N N . THR A 1 273 ? -8.321 5.564 -6.505 1.00 89.75 273 THR A N 1
ATOM 2188 C CA . THR A 1 273 ? -9.415 4.916 -7.227 1.00 89.75 273 THR A CA 1
ATOM 2189 C C . THR A 1 273 ? -9.082 3.444 -7.412 1.00 89.75 273 THR A C 1
ATOM 2191 O O . THR A 1 273 ? -7.928 3.099 -7.668 1.00 89.75 273 THR A O 1
ATOM 2194 N N . VAL A 1 274 ? -10.072 2.560 -7.291 1.00 91.50 274 VAL A N 1
ATOM 2195 C CA . VAL A 1 274 ? -9.862 1.126 -7.537 1.00 91.50 274 VAL A CA 1
ATOM 2196 C C . VAL A 1 274 ? -9.668 0.901 -9.033 1.00 91.50 274 VAL A C 1
ATOM 2198 O O . VAL A 1 274 ? -10.515 1.281 -9.842 1.00 91.50 274 VAL A O 1
ATOM 2201 N N . ARG A 1 275 ? -8.544 0.286 -9.408 1.00 90.31 275 ARG A N 1
ATOM 2202 C CA . ARG A 1 275 ? -8.202 -0.019 -10.802 1.00 90.31 275 ARG A CA 1
ATOM 2203 C C . ARG A 1 275 ? -8.656 -1.422 -11.202 1.00 90.31 275 ARG A C 1
ATOM 2205 O O . ARG A 1 275 ? -9.193 -1.595 -12.296 1.00 90.31 275 ARG A O 1
ATOM 2212 N N . SER A 1 276 ? -8.429 -2.410 -10.342 1.00 90.94 276 SER A N 1
ATOM 2213 C CA . SER A 1 276 ? -8.793 -3.808 -10.595 1.00 90.94 276 SER A CA 1
ATOM 2214 C C . SER A 1 276 ? -8.923 -4.600 -9.301 1.00 90.94 276 SER A C 1
ATOM 2216 O O . SER A 1 276 ? -8.185 -4.353 -8.353 1.00 90.94 276 SER A O 1
ATOM 2218 N N . VAL A 1 277 ? -9.826 -5.582 -9.287 1.00 93.44 277 VAL A N 1
ATOM 2219 C CA . VAL A 1 277 ? -9.822 -6.661 -8.289 1.00 93.44 277 VAL A CA 1
ATOM 2220 C C . VAL A 1 277 ? -9.120 -7.858 -8.919 1.00 93.44 277 VAL A C 1
ATOM 2222 O O . VAL A 1 277 ? -9.645 -8.492 -9.838 1.00 93.44 277 VAL A O 1
ATOM 2225 N N . ASP A 1 278 ? -7.900 -8.111 -8.465 1.00 89.25 278 ASP A N 1
ATOM 2226 C CA . ASP A 1 278 ? -6.963 -9.027 -9.104 1.00 89.25 278 ASP A CA 1
ATOM 2227 C C . ASP A 1 278 ? -7.193 -10.475 -8.662 1.00 89.25 278 ASP A C 1
ATOM 2229 O O . ASP A 1 278 ? -7.127 -11.376 -9.485 1.00 89.25 278 ASP A O 1
ATOM 2233 N N . GLU A 1 279 ? -7.456 -10.718 -7.377 1.00 89.81 279 GLU A N 1
ATOM 2234 C CA . GLU A 1 279 ? -7.682 -12.065 -6.844 1.00 89.81 279 GLU A CA 1
ATOM 2235 C C . GLU A 1 279 ? -8.850 -12.064 -5.866 1.00 89.81 279 GLU A C 1
ATOM 2237 O O . GLU A 1 279 ? -8.932 -11.213 -4.980 1.00 89.81 279 GLU A O 1
ATOM 2242 N N . LEU A 1 280 ? -9.714 -13.067 -6.002 1.00 89.88 280 LEU A N 1
ATOM 2243 C CA . LEU A 1 280 ? -10.761 -13.393 -5.046 1.00 89.88 280 LEU A CA 1
ATOM 2244 C C . LEU A 1 280 ? -10.550 -14.834 -4.555 1.00 89.88 280 LEU A C 1
ATOM 2246 O O . LEU A 1 280 ? -10.342 -15.777 -5.331 1.00 89.88 280 LEU A O 1
ATOM 2250 N N . THR A 1 281 ? -10.535 -14.977 -3.235 1.00 86.50 281 THR A N 1
ATOM 2251 C CA . THR A 1 281 ? -10.572 -16.259 -2.511 1.00 86.50 281 THR A CA 1
ATOM 2252 C C . THR A 1 281 ? -11.812 -16.274 -1.619 1.00 86.50 281 THR A C 1
ATOM 2254 O O . THR A 1 281 ? -12.660 -15.406 -1.792 1.00 86.50 281 THR A O 1
ATOM 2257 N N . ASP A 1 282 ? -11.943 -17.210 -0.678 1.00 83.19 282 ASP A N 1
ATOM 2258 C CA . ASP A 1 282 ? -13.108 -17.262 0.221 1.00 83.19 282 ASP A CA 1
ATOM 2259 C C . ASP A 1 282 ? -13.071 -16.163 1.297 1.00 83.19 282 ASP A C 1
ATOM 2261 O O . ASP A 1 282 ? -14.087 -15.528 1.556 1.00 83.19 282 ASP A O 1
ATOM 2265 N N . MET A 1 283 ? -11.891 -15.864 1.853 1.00 87.62 283 MET A N 1
ATOM 2266 C CA . MET A 1 283 ? -11.733 -14.866 2.929 1.00 87.62 283 MET A CA 1
ATOM 2267 C C . MET A 1 283 ? -10.979 -13.610 2.483 1.00 87.62 283 MET A C 1
ATOM 2269 O O . MET A 1 283 ? -11.180 -12.534 3.033 1.00 87.62 283 MET A O 1
ATOM 2273 N N . THR A 1 284 ? -10.100 -13.716 1.481 1.00 92.00 284 THR A N 1
ATOM 2274 C CA . THR A 1 284 ? -9.202 -12.615 1.097 1.00 92.00 284 THR A CA 1
ATOM 2275 C C . THR A 1 284 ? -9.422 -12.143 -0.332 1.00 92.00 284 THR A C 1
ATOM 2277 O O . THR A 1 284 ? -9.773 -12.924 -1.223 1.00 92.00 284 THR A O 1
ATOM 2280 N N . SER A 1 285 ? -9.185 -10.853 -0.544 1.00 93.25 285 SER A N 1
ATOM 2281 C CA . SER A 1 285 ? -9.180 -10.200 -1.849 1.00 93.25 285 SER A CA 1
ATOM 2282 C C . SER A 1 285 ? -7.848 -9.493 -2.063 1.00 93.25 285 SER A C 1
ATOM 2284 O O . SER A 1 285 ? -7.313 -8.897 -1.132 1.00 93.25 285 SER A O 1
ATOM 2286 N N . ILE A 1 286 ? -7.325 -9.521 -3.286 1.00 93.88 286 ILE A N 1
ATOM 2287 C CA . ILE A 1 286 ? -6.210 -8.663 -3.696 1.00 93.88 286 ILE A CA 1
ATOM 2288 C C . ILE A 1 286 ? -6.720 -7.725 -4.776 1.00 93.88 286 ILE A C 1
ATOM 2290 O O . ILE A 1 286 ? -7.317 -8.176 -5.753 1.00 93.88 286 ILE A O 1
ATOM 2294 N N . PHE A 1 287 ? -6.477 -6.431 -4.620 1.00 94.00 287 PHE A N 1
ATOM 2295 C CA . PHE A 1 287 ? -6.888 -5.412 -5.578 1.00 94.00 287 PHE A CA 1
ATOM 2296 C C . PHE A 1 287 ? -5.766 -4.403 -5.823 1.00 94.00 287 PHE A C 1
ATOM 2298 O O . PHE A 1 287 ? -4.905 -4.172 -4.976 1.00 94.00 287 PHE A O 1
ATOM 2305 N N . THR A 1 288 ? -5.773 -3.807 -7.011 1.00 93.38 288 THR A N 1
ATOM 2306 C CA . THR A 1 288 ? -4.886 -2.710 -7.393 1.00 93.38 288 THR A CA 1
ATOM 2307 C C . THR A 1 288 ? -5.649 -1.396 -7.277 1.00 93.38 288 THR A C 1
ATOM 2309 O O . THR A 1 288 ? -6.714 -1.234 -7.884 1.00 93.38 288 THR A O 1
ATOM 2312 N N . ILE A 1 289 ? -5.074 -0.425 -6.573 1.00 93.25 289 ILE A N 1
ATOM 2313 C CA . ILE A 1 289 ? -5.545 0.961 -6.564 1.00 93.25 289 ILE A CA 1
ATOM 2314 C C . ILE A 1 289 ? -4.601 1.855 -7.363 1.00 93.25 289 ILE A C 1
ATOM 2316 O O . ILE A 1 289 ? -3.430 1.541 -7.564 1.00 93.25 289 ILE A O 1
ATOM 2320 N N . MET A 1 290 ? -5.138 2.961 -7.863 1.00 92.12 290 MET A N 1
ATOM 2321 C CA . MET A 1 290 ? -4.394 4.047 -8.486 1.00 92.12 290 MET A CA 1
ATOM 2322 C C . MET A 1 290 ? -4.486 5.266 -7.578 1.00 92.12 290 MET A C 1
ATOM 2324 O O . MET A 1 290 ? -5.555 5.876 -7.479 1.00 92.12 290 MET A O 1
ATOM 2328 N N . CYS A 1 291 ? -3.369 5.599 -6.946 1.00 89.81 291 CYS A N 1
ATOM 2329 C CA . CYS A 1 291 ? -3.223 6.716 -6.032 1.00 89.81 291 CYS A CA 1
ATOM 2330 C C . CYS A 1 291 ? -2.827 7.993 -6.774 1.00 89.81 291 CYS A C 1
ATOM 2332 O O . CYS A 1 291 ? -2.171 7.964 -7.823 1.00 89.81 291 CYS A O 1
ATOM 2334 N N . ARG A 1 292 ? -3.230 9.124 -6.206 1.00 88.06 292 ARG A N 1
ATOM 2335 C CA . ARG A 1 292 ? -2.763 10.467 -6.537 1.00 88.06 292 ARG A CA 1
ATOM 2336 C C . ARG A 1 292 ? -2.358 11.129 -5.236 1.00 88.06 292 ARG A C 1
ATOM 2338 O O . ARG A 1 292 ? -3.156 11.117 -4.305 1.00 88.06 292 ARG A O 1
ATOM 2345 N N . ALA A 1 293 ? -1.155 11.675 -5.190 1.00 88.12 293 ALA A N 1
ATOM 2346 C CA . ALA A 1 293 ? -0.660 12.391 -4.027 1.00 88.12 293 ALA A CA 1
ATOM 2347 C C . ALA A 1 293 ? 0.329 13.470 -4.463 1.00 88.12 293 ALA A C 1
ATOM 2349 O O . ALA A 1 293 ? 0.989 13.336 -5.500 1.00 88.12 293 ALA A O 1
ATOM 2350 N N . ASN A 1 294 ? 0.434 14.514 -3.652 1.00 88.38 294 ASN A N 1
ATOM 2351 C CA . ASN A 1 294 ? 1.511 15.480 -3.751 1.00 88.38 294 ASN A CA 1
ATOM 2352 C C . ASN A 1 294 ? 2.666 14.967 -2.894 1.00 88.38 294 ASN A C 1
ATOM 2354 O O . ASN A 1 294 ? 2.451 14.641 -1.730 1.00 88.38 294 ASN A O 1
ATOM 2358 N N . ILE A 1 295 ? 3.856 14.848 -3.478 1.00 91.12 295 ILE A N 1
ATOM 2359 C CA . ILE A 1 295 ? 5.041 14.326 -2.792 1.00 91.12 295 ILE A CA 1
ATOM 2360 C C . ILE A 1 295 ? 6.150 15.365 -2.877 1.00 91.12 295 ILE A C 1
ATOM 2362 O O . ILE A 1 295 ? 6.458 15.847 -3.966 1.00 91.12 295 ILE A O 1
ATOM 2366 N N . SER A 1 296 ? 6.733 15.684 -1.730 1.00 90.00 296 SER A N 1
ATOM 2367 C CA . SER A 1 296 ? 7.897 16.550 -1.587 1.00 90.00 296 SER A CA 1
ATOM 2368 C C . SER A 1 296 ? 9.103 15.694 -1.212 1.00 90.00 296 SER A C 1
ATOM 2370 O O . SER A 1 296 ? 8.984 14.808 -0.360 1.00 90.00 296 SER A O 1
ATOM 2372 N N . ALA A 1 297 ? 10.246 15.931 -1.851 1.00 92.25 297 ALA A N 1
ATOM 2373 C CA . ALA A 1 297 ? 11.488 15.227 -1.555 1.00 92.25 297 ALA A CA 1
ATOM 2374 C C . ALA A 1 297 ? 12.681 16.187 -1.528 1.00 92.25 297 ALA A C 1
ATOM 2376 O O . ALA A 1 297 ? 12.827 17.035 -2.413 1.00 92.25 297 ALA A O 1
ATOM 2377 N N . ASN A 1 298 ? 13.547 16.005 -0.532 1.00 90.69 298 ASN A N 1
ATOM 2378 C CA . ASN A 1 298 ? 14.832 16.687 -0.422 1.00 90.69 298 ASN A CA 1
ATOM 2379 C C . ASN A 1 298 ? 15.892 15.778 -1.047 1.00 90.69 298 ASN A C 1
ATOM 2381 O O . ASN A 1 298 ? 16.081 14.641 -0.618 1.00 90.69 298 ASN A O 1
ATOM 2385 N N . CYS A 1 299 ? 16.526 16.256 -2.109 1.00 91.62 299 CYS A N 1
ATOM 2386 C CA . CYS A 1 299 ? 17.442 15.489 -2.937 1.00 91.62 299 CYS A CA 1
ATOM 2387 C C . CYS A 1 299 ? 18.803 16.176 -2.949 1.00 91.62 299 CYS A C 1
ATOM 2389 O O . CYS A 1 299 ? 18.866 17.384 -3.147 1.00 91.62 299 CYS A O 1
ATOM 2391 N N . TYR A 1 300 ? 19.884 15.427 -2.798 1.00 89.25 300 TYR A N 1
ATOM 2392 C CA . TYR A 1 300 ? 21.234 15.975 -2.693 1.00 89.25 300 TYR A CA 1
ATOM 2393 C C . TYR A 1 300 ? 22.101 15.430 -3.818 1.00 89.25 300 TYR A C 1
ATOM 2395 O O . TYR A 1 300 ? 21.944 14.276 -4.221 1.00 89.25 300 TYR A O 1
ATOM 2403 N N . TYR A 1 301 ? 22.977 16.266 -4.364 1.00 88.88 301 TYR A N 1
ATOM 2404 C CA . TYR A 1 301 ? 23.962 15.860 -5.363 1.00 88.88 301 TYR A CA 1
ATOM 2405 C C . TYR A 1 301 ? 25.286 16.583 -5.138 1.00 88.88 301 TYR A C 1
ATOM 2407 O O . TYR A 1 301 ? 25.321 17.683 -4.597 1.00 88.88 301 TYR A O 1
ATOM 2415 N N . ASP A 1 302 ? 26.368 15.967 -5.592 1.00 87.62 302 ASP A N 1
ATOM 2416 C CA . ASP A 1 302 ? 27.709 16.537 -5.526 1.00 87.62 302 ASP A CA 1
ATOM 2417 C C . ASP A 1 302 ? 28.011 17.353 -6.794 1.00 87.62 302 ASP A C 1
ATOM 2419 O O . ASP A 1 302 ? 27.948 16.832 -7.915 1.00 87.62 302 ASP A O 1
ATOM 2423 N N . ASP A 1 303 ? 28.380 18.624 -6.634 1.00 86.50 303 ASP A N 1
ATOM 2424 C CA . ASP A 1 303 ? 28.671 19.542 -7.736 1.00 86.50 303 ASP A CA 1
ATOM 2425 C C . ASP A 1 303 ? 30.119 19.421 -8.233 1.00 86.50 303 ASP A C 1
ATOM 2427 O O . ASP A 1 303 ? 30.989 20.273 -8.026 1.00 86.50 303 ASP A O 1
ATOM 2431 N N . TYR A 1 304 ? 30.389 18.316 -8.927 1.00 84.88 304 TYR A N 1
ATOM 2432 C CA . TYR A 1 304 ? 31.686 18.078 -9.563 1.00 84.88 304 TYR A CA 1
ATOM 2433 C C . TYR A 1 304 ? 31.997 19.056 -10.705 1.00 84.88 304 TYR A C 1
ATOM 2435 O O . TYR A 1 304 ? 33.169 19.223 -11.051 1.00 84.88 304 TYR A O 1
ATOM 2443 N N . ASP A 1 305 ? 30.982 19.690 -11.301 1.00 83.75 305 ASP A N 1
ATOM 2444 C CA . ASP A 1 305 ? 31.167 20.616 -12.422 1.00 83.75 305 ASP A CA 1
ATOM 2445 C C . ASP A 1 305 ? 31.828 21.926 -11.967 1.00 83.75 305 ASP A C 1
ATOM 2447 O O . ASP A 1 305 ? 32.614 22.513 -12.721 1.00 83.75 305 ASP A O 1
ATOM 2451 N N . ASN A 1 306 ? 31.574 22.350 -10.723 1.00 83.50 306 ASN A N 1
ATOM 2452 C CA . ASN A 1 306 ? 32.194 23.530 -10.116 1.00 83.50 306 ASN A CA 1
ATOM 2453 C C . ASN A 1 306 ? 33.379 23.207 -9.180 1.00 83.50 306 ASN A C 1
ATOM 2455 O O . ASN A 1 306 ? 34.108 24.121 -8.779 1.00 83.50 306 ASN A O 1
ATOM 2459 N N . ALA A 1 307 ? 33.640 21.929 -8.883 1.00 86.88 307 ALA A N 1
ATOM 2460 C CA . ALA A 1 307 ? 34.738 21.509 -8.013 1.00 86.88 307 ALA A CA 1
ATOM 2461 C C . ALA A 1 307 ? 36.133 21.590 -8.690 1.00 86.88 307 ALA A C 1
ATOM 2463 O O . ALA A 1 307 ? 36.335 21.086 -9.802 1.00 86.88 307 ALA A O 1
ATOM 2464 N N . PRO A 1 308 ? 37.158 22.160 -8.021 1.00 83.56 308 PRO A N 1
ATOM 2465 C CA . PRO A 1 308 ? 38.547 22.097 -8.479 1.00 83.56 308 PRO A CA 1
ATOM 2466 C C . PRO A 1 308 ? 39.084 20.660 -8.614 1.00 83.56 308 PRO A C 1
ATOM 2468 O O . PRO A 1 308 ? 39.013 19.862 -7.683 1.00 83.56 308 PRO A O 1
ATOM 2471 N N . TRP A 1 309 ? 39.713 20.345 -9.752 1.00 88.81 309 TRP A N 1
ATOM 2472 C CA . TRP A 1 309 ? 40.417 19.072 -9.964 1.00 88.81 309 TRP A CA 1
ATOM 2473 C C . TRP A 1 309 ? 41.886 19.156 -9.525 1.00 88.81 309 TRP A C 1
ATOM 2475 O O . TRP A 1 309 ? 42.660 19.931 -10.100 1.00 88.81 309 TRP A O 1
ATOM 2485 N N . ASP A 1 310 ? 42.298 18.314 -8.574 1.00 85.38 310 ASP A N 1
ATOM 2486 C CA . ASP A 1 310 ? 43.704 18.128 -8.217 1.00 85.38 310 ASP A CA 1
ATOM 2487 C C . ASP A 1 310 ? 44.340 17.041 -9.095 1.00 85.38 310 ASP A C 1
ATOM 2489 O O . ASP A 1 310 ? 44.057 15.845 -9.004 1.00 85.38 310 ASP A O 1
ATOM 2493 N N . SER A 1 311 ? 45.243 17.466 -9.978 1.00 86.38 311 SER A N 1
ATOM 2494 C CA . SER A 1 311 ? 45.938 16.562 -10.894 1.00 86.38 311 SER A CA 1
ATOM 2495 C C . SER A 1 311 ? 47.046 15.715 -10.254 1.00 86.38 311 SER A C 1
ATOM 2497 O O . SER A 1 311 ? 47.456 14.731 -10.878 1.00 86.38 311 SER A O 1
ATOM 2499 N N . GLU A 1 312 ? 47.554 16.091 -9.074 1.00 79.25 312 GLU A N 1
ATOM 2500 C CA . GLU A 1 312 ? 48.598 15.342 -8.361 1.00 79.25 312 GLU A CA 1
ATOM 2501 C C . GLU A 1 312 ? 47.996 14.112 -7.673 1.00 79.25 312 GLU A C 1
ATOM 2503 O O . GLU A 1 312 ? 48.461 12.993 -7.913 1.00 79.25 312 GLU A O 1
ATOM 2508 N N . GLU A 1 313 ? 46.909 14.310 -6.924 1.00 76.38 313 GLU A N 1
ATOM 2509 C CA . GLU A 1 313 ? 46.187 13.245 -6.207 1.00 76.38 313 GLU A CA 1
ATOM 2510 C C . GLU A 1 313 ? 45.109 12.555 -7.069 1.00 76.38 313 GLU A C 1
ATOM 2512 O O . GLU A 1 313 ? 44.678 11.442 -6.769 1.00 76.38 313 GLU A O 1
ATOM 2517 N N . LYS A 1 314 ? 44.762 13.143 -8.226 1.00 81.00 314 LYS A N 1
ATOM 2518 C CA . LYS A 1 314 ? 43.743 12.656 -9.178 1.00 81.00 314 LYS A CA 1
ATOM 2519 C C . LYS A 1 314 ? 42.348 12.554 -8.563 1.00 81.00 314 LYS A C 1
ATOM 2521 O O . LYS A 1 314 ? 41.634 11.576 -8.804 1.00 81.00 314 LYS A O 1
ATOM 2526 N N . GLU A 1 315 ? 41.967 13.582 -7.823 1.00 79.94 315 GLU A N 1
ATOM 2527 C CA . GLU A 1 315 ? 40.660 13.698 -7.187 1.00 79.94 315 GLU A CA 1
ATOM 2528 C C . GLU A 1 315 ? 40.111 15.125 -7.291 1.00 79.94 315 GLU A C 1
ATOM 2530 O O . GLU A 1 315 ? 40.855 16.088 -7.494 1.00 79.94 315 GLU A O 1
ATOM 2535 N N . TYR A 1 316 ? 38.789 15.253 -7.186 1.00 80.00 316 TYR A N 1
ATOM 2536 C CA . TYR A 1 316 ? 38.144 16.549 -7.012 1.00 80.00 316 TYR A CA 1
ATOM 2537 C C . TYR A 1 316 ? 38.263 16.970 -5.548 1.00 80.00 316 TYR A C 1
ATOM 2539 O O . TYR A 1 316 ? 38.030 16.166 -4.648 1.00 80.00 316 TYR A O 1
ATOM 2547 N N . VAL A 1 317 ? 38.617 18.230 -5.314 1.00 79.94 317 VAL A N 1
ATOM 2548 C CA . VAL A 1 317 ? 38.787 18.800 -3.974 1.00 79.94 317 VAL A CA 1
ATOM 2549 C C . VAL A 1 317 ? 37.761 19.910 -3.798 1.00 79.94 317 VAL A C 1
ATOM 2551 O O . VAL A 1 317 ? 37.502 20.644 -4.745 1.00 79.94 317 VAL A O 1
ATOM 2554 N N . TYR A 1 318 ? 37.206 20.059 -2.593 1.00 78.75 318 TYR A N 1
ATOM 2555 C CA . TYR A 1 318 ? 36.133 21.022 -2.299 1.00 78.75 318 TYR A CA 1
ATOM 2556 C C . TYR A 1 318 ? 34.868 20.791 -3.143 1.00 78.75 318 TYR A C 1
ATOM 2558 O O . TYR A 1 318 ? 34.274 21.744 -3.637 1.00 78.75 318 TYR A O 1
ATOM 2566 N N . VAL A 1 319 ? 34.482 19.525 -3.330 1.00 81.25 319 VAL A N 1
ATOM 2567 C CA . VAL A 1 319 ? 33.186 19.183 -3.930 1.00 81.25 319 VAL A CA 1
ATOM 2568 C C . VAL A 1 319 ? 32.090 19.628 -2.968 1.00 81.25 319 VAL A C 1
ATOM 2570 O O . VAL A 1 319 ? 32.061 19.182 -1.821 1.00 81.25 319 VAL A O 1
ATOM 2573 N N . GLU A 1 320 ? 31.248 20.549 -3.421 1.00 82.06 320 GLU A N 1
ATOM 2574 C CA . GLU A 1 320 ? 30.099 21.047 -2.671 1.00 82.06 320 GLU A CA 1
ATOM 2575 C C . GLU A 1 320 ? 28.910 20.114 -2.909 1.00 82.06 320 GLU A C 1
ATOM 2577 O O . GLU A 1 320 ? 28.624 19.748 -4.050 1.00 82.06 320 GLU A O 1
ATOM 2582 N N . THR A 1 321 ? 28.241 19.700 -1.838 1.00 83.62 321 THR A N 1
ATOM 2583 C CA . THR A 1 321 ? 26.976 18.969 -1.938 1.00 83.62 321 THR A CA 1
ATOM 2584 C C . THR A 1 321 ? 25.853 19.994 -1.935 1.00 83.62 321 THR A C 1
ATOM 2586 O O . THR A 1 321 ? 25.795 20.829 -1.039 1.00 83.62 321 THR A O 1
ATOM 2589 N N . ILE A 1 322 ? 24.985 19.935 -2.942 1.00 85.31 322 ILE A N 1
ATOM 2590 C CA . ILE A 1 322 ? 23.880 20.870 -3.133 1.00 85.31 322 ILE A CA 1
ATOM 2591 C C . ILE A 1 322 ? 22.555 20.155 -2.869 1.00 85.31 322 ILE A C 1
ATOM 2593 O O . ILE A 1 322 ? 22.222 19.165 -3.532 1.00 85.31 322 ILE A O 1
ATOM 2597 N N . GLY A 1 323 ? 21.769 20.695 -1.941 1.00 88.06 323 GLY A N 1
ATOM 2598 C CA . GLY A 1 323 ? 20.384 20.316 -1.705 1.00 88.06 323 GLY A CA 1
ATOM 2599 C C . GLY A 1 323 ? 19.424 20.867 -2.762 1.00 88.06 323 GLY A C 1
ATOM 2600 O O . GLY A 1 323 ? 19.504 22.006 -3.213 1.00 88.06 323 GLY A O 1
ATOM 2601 N N . MET A 1 324 ? 18.456 20.053 -3.159 1.00 89.12 324 MET A N 1
ATOM 2602 C CA . MET A 1 324 ? 17.391 20.385 -4.098 1.00 89.12 324 MET A CA 1
ATOM 2603 C C . MET A 1 324 ? 16.063 19.916 -3.520 1.00 89.12 324 MET A C 1
ATOM 2605 O O . MET A 1 324 ? 15.902 18.740 -3.201 1.00 89.12 324 MET A O 1
ATOM 2609 N N . LYS A 1 325 ? 15.075 20.805 -3.453 1.00 91.00 325 LYS A N 1
ATOM 2610 C CA . LYS A 1 325 ? 13.704 20.433 -3.105 1.00 91.00 325 LYS A CA 1
ATOM 2611 C C . LYS A 1 325 ? 12.910 20.194 -4.382 1.00 91.00 325 LYS A C 1
ATOM 2613 O O . LYS A 1 325 ? 12.816 21.081 -5.239 1.00 91.00 325 LYS A O 1
ATOM 2618 N N . GLU A 1 326 ? 12.351 18.995 -4.528 1.00 93.38 326 GLU A N 1
ATOM 2619 C CA . GLU A 1 326 ? 11.460 18.641 -5.635 1.00 93.38 326 GLU A CA 1
ATOM 2620 C C . GLU A 1 326 ? 10.024 18.405 -5.146 1.00 93.38 326 GLU A C 1
ATOM 2622 O O . GLU A 1 326 ? 9.773 17.592 -4.260 1.00 93.38 326 GLU A O 1
ATOM 2627 N N . GLU A 1 327 ? 9.063 19.092 -5.771 1.00 92.19 327 GLU A N 1
ATOM 2628 C CA . GLU A 1 327 ? 7.627 18.901 -5.542 1.00 92.19 327 GLU A CA 1
ATOM 2629 C C . GLU A 1 327 ? 7.008 18.150 -6.726 1.00 92.19 327 GLU A C 1
ATOM 2631 O O . GLU A 1 327 ? 7.102 18.594 -7.877 1.00 92.19 327 GLU A O 1
ATOM 2636 N N . HIS A 1 328 ? 6.291 17.061 -6.457 1.00 93.38 328 HIS A N 1
ATOM 2637 C CA . HIS A 1 328 ? 5.683 16.198 -7.466 1.00 93.38 328 HIS A CA 1
ATOM 2638 C C . HIS A 1 328 ? 4.176 16.049 -7.283 1.00 93.38 328 HIS A C 1
ATOM 2640 O O . HIS A 1 328 ? 3.679 15.902 -6.173 1.00 93.38 328 HIS A O 1
ATOM 2646 N N . HIS A 1 329 ? 3.454 15.991 -8.400 1.00 91.81 329 HIS A N 1
ATOM 2647 C CA . HIS A 1 329 ? 2.083 15.489 -8.467 1.00 91.81 329 HIS A CA 1
ATOM 2648 C C . HIS A 1 329 ? 2.131 14.045 -8.972 1.00 91.81 329 HIS A C 1
ATOM 2650 O O . HIS A 1 329 ? 2.097 13.772 -10.175 1.00 91.81 329 HIS A O 1
ATOM 2656 N N . ALA A 1 330 ? 2.266 13.105 -8.042 1.00 91.19 330 ALA A N 1
ATOM 2657 C CA . ALA A 1 330 ? 2.525 11.711 -8.354 1.00 91.19 330 ALA A CA 1
ATOM 2658 C C . ALA A 1 330 ? 1.234 10.939 -8.655 1.00 91.19 330 ALA A C 1
ATOM 2660 O O . ALA A 1 330 ? 0.199 11.108 -8.005 1.00 91.19 330 ALA A O 1
ATOM 2661 N N . ARG A 1 331 ? 1.315 10.032 -9.633 1.00 92.00 331 ARG A N 1
ATOM 2662 C CA . ARG A 1 331 ? 0.300 9.009 -9.902 1.00 92.00 331 ARG A CA 1
ATOM 2663 C C . ARG A 1 331 ? 0.959 7.646 -9.886 1.00 92.00 331 ARG A C 1
ATOM 2665 O O . ARG A 1 331 ? 1.782 7.357 -10.749 1.00 92.00 331 ARG A O 1
ATOM 2672 N N . PHE A 1 332 ? 0.577 6.805 -8.939 1.00 91.00 332 PHE A N 1
ATOM 2673 C CA . PHE A 1 332 ? 1.199 5.499 -8.762 1.00 91.00 332 PHE A CA 1
ATOM 2674 C C . PHE A 1 332 ? 0.155 4.437 -8.446 1.00 91.00 332 PHE A C 1
ATOM 2676 O O . PHE A 1 332 ? -0.889 4.713 -7.859 1.00 91.00 332 PHE A O 1
ATOM 2683 N N . GLY A 1 333 ? 0.424 3.211 -8.886 1.00 90.75 333 GLY A N 1
ATOM 2684 C CA . GLY A 1 333 ? -0.403 2.062 -8.551 1.00 90.75 333 GLY A CA 1
ATOM 2685 C C . GLY A 1 333 ? 0.235 1.263 -7.428 1.00 90.75 333 GLY A C 1
ATOM 2686 O O . GLY A 1 333 ? 1.424 0.962 -7.509 1.00 90.75 333 GLY A O 1
ATOM 2687 N N . CYS A 1 334 ? -0.551 0.871 -6.433 1.00 92.31 334 CYS A N 1
ATOM 2688 C CA . CYS A 1 334 ? -0.136 -0.106 -5.433 1.00 92.31 334 CYS A CA 1
ATOM 2689 C C . CYS A 1 334 ? -1.187 -1.210 -5.309 1.00 92.31 334 CYS A C 1
ATOM 2691 O O . CYS A 1 334 ? -2.331 -1.074 -5.761 1.00 92.31 334 CYS A O 1
ATOM 2693 N N . ARG A 1 335 ? -0.765 -2.350 -4.761 1.00 93.56 335 ARG A N 1
ATOM 2694 C CA . ARG A 1 335 ? -1.620 -3.521 -4.582 1.00 93.56 335 ARG A CA 1
ATOM 2695 C C . ARG A 1 335 ? -1.854 -3.752 -3.109 1.00 93.56 335 ARG A C 1
ATOM 2697 O O . ARG A 1 335 ? -0.938 -3.636 -2.305 1.00 93.56 335 ARG A O 1
ATOM 2704 N N . ILE A 1 336 ? -3.088 -4.089 -2.788 1.00 94.50 336 ILE A N 1
ATOM 2705 C CA . ILE A 1 336 ? -3.556 -4.228 -1.424 1.00 94.50 336 ILE A CA 1
ATOM 2706 C C . ILE A 1 336 ? -4.187 -5.598 -1.273 1.00 94.50 336 ILE A C 1
ATOM 2708 O O . ILE A 1 336 ? -4.973 -6.032 -2.120 1.00 94.50 336 ILE A O 1
ATOM 2712 N N . LYS A 1 337 ? -3.833 -6.273 -0.185 1.00 95.25 337 LYS A N 1
ATOM 2713 C CA . LYS A 1 337 ? -4.499 -7.481 0.277 1.00 95.25 337 LYS A CA 1
ATOM 2714 C C . LYS A 1 337 ? -5.466 -7.105 1.396 1.00 95.25 337 LYS A C 1
ATOM 2716 O O . LYS A 1 337 ? -5.065 -6.469 2.361 1.00 95.25 337 LYS A O 1
ATOM 2721 N N . LEU A 1 338 ? -6.715 -7.528 1.260 1.00 95.19 338 LEU A N 1
ATOM 2722 C CA . LEU A 1 338 ? -7.798 -7.312 2.214 1.00 95.19 338 LEU A CA 1
ATOM 2723 C C . LEU A 1 338 ? -8.311 -8.659 2.711 1.00 95.19 338 LEU A C 1
ATOM 2725 O O . LEU A 1 338 ? -8.619 -9.542 1.903 1.00 95.19 338 LEU A O 1
ATOM 2729 N N . ASN A 1 339 ? -8.439 -8.801 4.024 1.00 94.44 339 ASN A N 1
ATOM 2730 C CA . ASN A 1 339 ? -9.250 -9.840 4.641 1.00 94.44 339 ASN A CA 1
ATOM 2731 C C . ASN A 1 339 ? -10.687 -9.319 4.783 1.00 94.44 339 ASN A C 1
ATOM 2733 O O . ASN A 1 339 ? -10.915 -8.313 5.440 1.00 94.44 339 ASN A O 1
ATOM 2737 N N . ARG A 1 340 ? -11.656 -9.971 4.138 1.00 91.25 340 ARG A N 1
ATOM 2738 C CA . ARG A 1 340 ? -13.054 -9.514 4.140 1.00 91.25 340 ARG A CA 1
ATOM 2739 C C . ARG A 1 340 ? -13.779 -9.793 5.454 1.00 91.25 340 ARG A C 1
ATOM 2741 O O . ARG A 1 340 ? -14.747 -9.103 5.738 1.00 91.25 340 ARG A O 1
ATOM 2748 N N . GLU A 1 341 ? -13.313 -10.762 6.245 1.00 89.69 341 GLU A N 1
ATOM 2749 C CA . GLU A 1 341 ? -13.903 -11.071 7.554 1.00 89.69 341 GLU A CA 1
ATOM 2750 C C . GLU A 1 341 ? -13.401 -10.109 8.633 1.00 89.69 341 GLU A C 1
ATOM 2752 O O . GLU A 1 341 ? -14.202 -9.507 9.340 1.00 89.69 341 GLU A O 1
ATOM 2757 N N . THR A 1 342 ? -12.078 -9.935 8.740 1.00 92.06 342 THR A N 1
ATOM 2758 C CA . THR A 1 342 ? -11.464 -9.081 9.775 1.00 92.06 342 THR A CA 1
ATOM 2759 C C . THR A 1 342 ? -11.342 -7.617 9.361 1.00 92.06 342 THR A C 1
ATOM 2761 O O . THR A 1 342 ? -11.014 -6.783 10.196 1.00 92.06 342 THR A O 1
ATOM 2764 N N . LYS A 1 343 ? -11.570 -7.296 8.078 1.00 91.06 343 LYS A N 1
ATOM 2765 C CA . LYS A 1 343 ? -11.322 -5.976 7.463 1.00 91.06 343 LYS A CA 1
ATOM 2766 C C . LYS A 1 343 ? -9.861 -5.506 7.536 1.00 91.06 343 LYS A C 1
ATOM 2768 O O . LYS A 1 343 ? -9.562 -4.370 7.181 1.00 91.06 343 LYS A O 1
ATOM 2773 N N . GLU A 1 344 ? -8.937 -6.390 7.910 1.00 92.81 344 GLU A N 1
ATOM 2774 C CA . GLU A 1 344 ? -7.504 -6.101 7.931 1.00 92.81 344 GLU A CA 1
ATOM 2775 C C . GLU A 1 344 ? -6.952 -5.916 6.518 1.00 92.81 344 GLU A C 1
ATOM 2777 O O . GLU A 1 344 ? -7.266 -6.666 5.581 1.00 92.81 344 GLU A O 1
ATOM 2782 N N . ILE A 1 345 ? -6.067 -4.935 6.386 1.00 94.06 345 ILE A N 1
ATOM 2783 C CA . ILE A 1 345 ? -5.436 -4.547 5.135 1.00 94.06 345 ILE A CA 1
ATOM 2784 C C . ILE A 1 345 ? -3.923 -4.732 5.255 1.00 94.06 345 ILE A C 1
ATOM 2786 O O . ILE A 1 345 ? -3.329 -4.476 6.293 1.00 94.06 345 ILE A O 1
ATOM 2790 N N . SER A 1 346 ? -3.285 -5.181 4.176 1.00 93.44 346 SER A N 1
ATOM 2791 C CA . SER A 1 346 ? -1.828 -5.141 4.039 1.00 93.44 346 SER A CA 1
ATOM 2792 C C . SER A 1 346 ? -1.421 -4.645 2.658 1.00 93.44 346 SER A C 1
ATOM 2794 O O . SER A 1 346 ? -1.911 -5.114 1.621 1.00 93.44 346 SER A O 1
ATOM 2796 N N . VAL A 1 347 ? -0.503 -3.684 2.649 1.00 93.25 347 VAL A N 1
ATOM 2797 C CA . VAL A 1 347 ? 0.059 -3.095 1.435 1.00 93.25 347 VAL A CA 1
ATOM 2798 C C . VAL A 1 347 ? 1.149 -4.016 0.889 1.00 93.25 347 VAL A C 1
ATOM 2800 O O . VAL A 1 347 ? 2.082 -4.403 1.591 1.00 93.25 347 VAL A O 1
ATOM 2803 N N . ILE A 1 348 ? 1.032 -4.401 -0.382 1.00 90.44 348 ILE A N 1
ATOM 2804 C CA . ILE A 1 348 ? 2.061 -5.189 -1.066 1.00 90.44 348 ILE A CA 1
ATOM 2805 C C . ILE A 1 348 ? 3.184 -4.233 -1.495 1.00 90.44 348 ILE A C 1
ATOM 2807 O O . ILE A 1 348 ? 2.870 -3.211 -2.111 1.00 90.44 348 ILE A O 1
ATOM 2811 N N . PRO A 1 349 ? 4.467 -4.565 -1.239 1.00 89.69 349 PRO A N 1
ATOM 2812 C CA . PRO A 1 349 ? 5.581 -3.660 -1.495 1.00 89.69 349 PRO A CA 1
ATOM 2813 C C . PRO A 1 349 ? 5.627 -3.069 -2.902 1.00 89.69 349 PRO A C 1
ATOM 2815 O O . PRO A 1 349 ? 5.427 -3.769 -3.899 1.00 89.69 349 PRO A O 1
ATOM 2818 N N . PHE A 1 350 ? 5.928 -1.77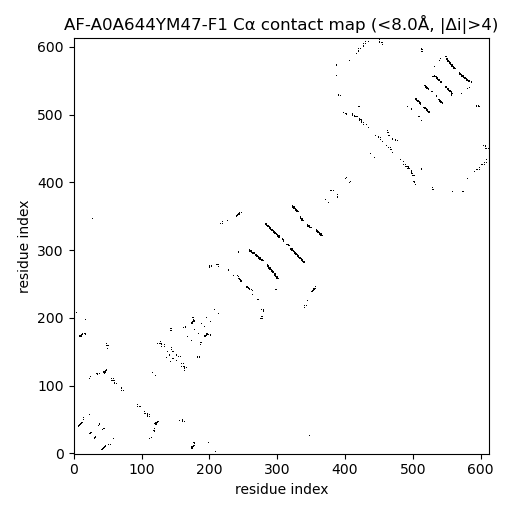4 -2.970 1.00 89.12 350 PHE A N 1
ATOM 2819 C CA . PHE A 1 350 ? 6.049 -1.011 -4.207 1.00 89.12 350 PHE A CA 1
ATOM 2820 C C . PHE A 1 350 ? 7.025 0.160 -4.031 1.00 89.12 350 PHE A C 1
ATOM 2822 O O . PHE A 1 350 ? 7.336 0.555 -2.913 1.00 89.12 350 PHE A O 1
ATOM 2829 N N . THR A 1 351 ? 7.486 0.723 -5.148 1.00 88.62 351 THR A N 1
ATOM 2830 C CA . THR A 1 351 ? 8.346 1.916 -5.177 1.00 88.62 351 THR A CA 1
ATOM 2831 C C . THR A 1 351 ? 7.708 2.956 -6.083 1.00 88.62 351 THR A C 1
ATOM 2833 O O . THR A 1 351 ? 7.287 2.632 -7.199 1.00 88.62 351 THR A O 1
ATOM 2836 N N . ILE A 1 352 ? 7.653 4.200 -5.622 1.00 92.31 352 ILE A N 1
ATOM 2837 C CA . ILE A 1 352 ? 7.157 5.336 -6.393 1.00 92.31 352 ILE A CA 1
ATOM 2838 C C . ILE A 1 352 ? 8.315 5.901 -7.204 1.00 92.31 352 ILE A C 1
ATOM 2840 O O . ILE A 1 352 ? 9.368 6.211 -6.662 1.00 92.31 352 ILE A O 1
ATOM 2844 N N . ILE A 1 353 ? 8.119 6.036 -8.512 1.00 91.06 353 ILE A N 1
ATOM 2845 C CA . ILE A 1 353 ? 9.095 6.678 -9.391 1.00 91.06 353 ILE A CA 1
ATOM 2846 C C . ILE A 1 353 ? 8.622 8.108 -9.629 1.00 91.06 353 ILE A C 1
ATOM 2848 O O . ILE A 1 353 ? 7.511 8.322 -10.117 1.00 91.06 353 ILE A O 1
ATOM 2852 N N . LEU A 1 354 ? 9.462 9.067 -9.266 1.00 92.56 35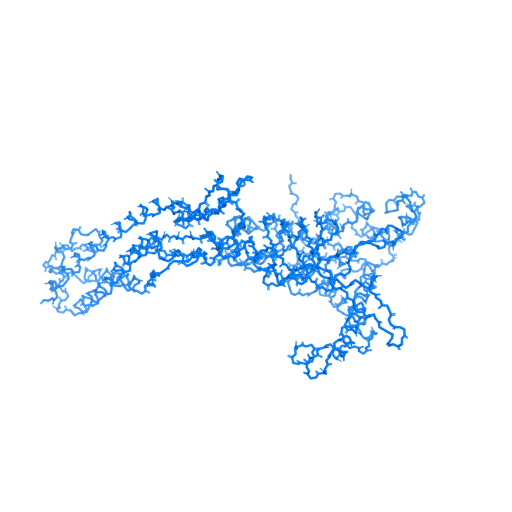4 LEU A N 1
ATOM 2853 C CA . LEU A 1 354 ? 9.228 10.493 -9.414 1.00 92.56 354 LEU A CA 1
ATOM 2854 C C . LEU A 1 354 ? 10.210 11.024 -10.451 1.00 92.56 354 LEU A C 1
ATOM 2856 O O . LEU A 1 354 ? 11.407 10.813 -10.329 1.00 92.56 354 LEU A O 1
ATOM 2860 N N . GLY A 1 355 ? 9.720 11.664 -11.504 1.00 89.38 355 GLY A N 1
ATOM 2861 C CA . GLY A 1 355 ? 10.560 12.131 -12.603 1.00 89.38 355 GLY A CA 1
ATOM 2862 C C . GLY A 1 355 ? 9.996 13.394 -13.229 1.00 89.38 355 GLY A C 1
ATOM 2863 O O . GLY A 1 355 ? 9.086 14.021 -12.685 1.00 89.38 355 GLY A O 1
ATOM 2864 N N . GLY A 1 356 ? 10.518 13.771 -14.397 1.00 86.12 356 GLY A N 1
ATOM 2865 C CA . GLY A 1 356 ? 10.093 14.991 -15.091 1.00 86.12 356 GLY A CA 1
ATOM 2866 C C . GLY A 1 356 ? 8.606 15.031 -15.475 1.00 86.12 356 GLY A C 1
ATOM 2867 O O . GLY A 1 356 ? 8.059 16.109 -15.665 1.00 86.12 356 GLY A O 1
ATOM 2868 N N . ASP A 1 357 ? 7.934 13.882 -15.567 1.00 86.50 357 ASP A N 1
ATOM 2869 C CA . ASP A 1 357 ? 6.501 13.771 -15.859 1.00 86.50 357 ASP A CA 1
ATOM 2870 C C . ASP A 1 357 ? 5.599 14.032 -14.643 1.00 86.50 357 ASP A C 1
ATOM 2872 O O . ASP A 1 357 ? 4.431 14.389 -14.813 1.00 86.50 357 ASP A O 1
ATOM 2876 N N . THR A 1 358 ? 6.126 13.871 -13.427 1.00 91.06 358 THR A N 1
ATOM 2877 C CA . THR A 1 358 ? 5.405 14.145 -12.174 1.00 91.06 358 THR A CA 1
ATOM 2878 C C . THR A 1 358 ? 5.865 15.430 -11.492 1.00 91.06 358 THR A C 1
ATOM 2880 O O . THR A 1 358 ? 5.130 15.969 -10.667 1.00 91.06 358 THR A O 1
ATOM 2883 N N . ARG A 1 359 ? 7.064 15.926 -11.816 1.00 92.44 359 ARG A N 1
ATOM 2884 C CA . ARG A 1 359 ? 7.679 17.117 -11.218 1.00 92.44 359 ARG A CA 1
ATOM 2885 C C . ARG A 1 359 ? 6.897 18.382 -11.566 1.00 92.44 359 ARG A C 1
ATOM 2887 O O . ARG A 1 359 ? 6.734 18.731 -12.731 1.00 92.44 359 ARG A O 1
ATOM 2894 N N . ASN A 1 360 ? 6.448 19.082 -10.533 1.00 89.88 360 ASN A N 1
ATOM 2895 C CA . ASN A 1 360 ? 5.783 20.377 -10.629 1.00 89.88 360 ASN A CA 1
ATOM 2896 C C . ASN A 1 360 ? 6.772 21.525 -10.404 1.00 89.88 360 ASN A C 1
ATOM 2898 O O . ASN A 1 360 ? 6.805 22.480 -11.177 1.00 89.88 360 ASN A O 1
ATOM 2902 N N . LYS A 1 361 ? 7.602 21.416 -9.360 1.00 87.44 361 LYS A N 1
ATOM 2903 C CA . LYS A 1 361 ? 8.642 22.398 -9.043 1.00 87.44 361 LYS A CA 1
ATOM 2904 C C . LYS A 1 361 ? 9.938 21.710 -8.654 1.00 87.44 361 LYS A C 1
ATOM 2906 O O . LYS A 1 361 ? 9.935 20.589 -8.153 1.00 87.44 361 LYS A O 1
ATOM 2911 N N . ARG A 1 362 ? 11.035 22.423 -8.887 1.00 90.81 362 ARG A N 1
ATOM 2912 C CA . ARG A 1 362 ? 12.369 22.084 -8.410 1.00 90.81 362 ARG A CA 1
ATOM 2913 C C . ARG A 1 362 ? 13.133 23.367 -8.155 1.00 90.81 362 ARG A C 1
ATOM 2915 O O . ARG A 1 362 ? 13.202 24.210 -9.051 1.00 90.81 362 ARG A O 1
ATOM 2922 N N . TYR A 1 363 ? 13.697 23.494 -6.969 1.00 87.69 363 TYR A N 1
ATOM 2923 C CA . TYR A 1 363 ? 14.500 24.643 -6.577 1.00 87.69 363 TYR A CA 1
ATOM 2924 C C . TYR A 1 363 ? 15.623 24.194 -5.648 1.00 87.69 363 TYR A C 1
ATOM 2926 O O . TYR A 1 363 ? 15.500 23.180 -4.961 1.00 87.69 363 TYR A O 1
ATOM 2934 N N . GLN A 1 364 ? 16.740 24.910 -5.713 1.00 84.06 364 GLN A N 1
ATOM 2935 C CA . GLN A 1 364 ? 17.883 24.667 -4.849 1.00 84.06 364 GLN A CA 1
ATOM 2936 C C . GLN A 1 364 ? 17.514 25.045 -3.417 1.00 84.06 364 GLN A C 1
ATOM 2938 O O . GLN A 1 364 ? 16.812 26.030 -3.183 1.00 84.06 364 GLN A O 1
ATOM 2943 N N . ILE A 1 365 ? 17.935 24.200 -2.491 1.00 76.06 365 ILE A N 1
ATOM 2944 C CA . ILE A 1 365 ? 18.003 24.508 -1.074 1.00 76.06 365 ILE A CA 1
ATOM 2945 C C . ILE A 1 365 ? 19.370 25.179 -0.936 1.00 76.06 365 ILE A C 1
ATOM 2947 O O . ILE A 1 365 ? 20.383 24.552 -1.241 1.00 76.06 365 ILE A O 1
ATOM 2951 N N . ASP A 1 366 ? 19.412 26.473 -0.630 1.00 57.66 366 ASP A N 1
ATOM 2952 C CA . ASP A 1 366 ? 20.687 27.177 -0.488 1.00 57.66 366 ASP A CA 1
ATOM 2953 C C . ASP A 1 366 ? 21.409 26.653 0.768 1.00 57.66 366 ASP A C 1
ATOM 2955 O O . ASP A 1 366 ? 21.117 27.071 1.886 1.00 57.66 366 ASP A O 1
ATOM 2959 N N . ASP A 1 367 ? 22.335 25.710 0.572 1.00 43.69 367 ASP A N 1
ATOM 2960 C CA . ASP A 1 367 ? 23.262 25.212 1.591 1.00 43.69 367 ASP A CA 1
ATOM 2961 C C . ASP A 1 367 ? 24.388 26.243 1.830 1.00 43.69 367 ASP A C 1
ATOM 2963 O O . ASP A 1 367 ? 25.543 26.037 1.468 1.00 43.69 367 ASP A O 1
ATOM 2967 N N . GLU A 1 368 ? 24.104 27.356 2.510 1.00 35.47 368 GLU A N 1
ATOM 2968 C CA . GLU A 1 368 ? 25.074 27.736 3.543 1.00 35.47 368 GLU A CA 1
ATOM 2969 C C . GLU A 1 368 ? 24.861 26.756 4.706 1.00 35.47 368 GLU A C 1
ATOM 2971 O O . GLU A 1 368 ? 23.709 26.493 5.058 1.00 35.47 368 GLU A O 1
ATOM 2976 N N . PRO A 1 369 ? 25.907 26.239 5.382 1.00 41.06 369 PRO A N 1
ATOM 2977 C CA . PRO A 1 369 ? 25.731 25.650 6.700 1.00 41.06 369 PRO A CA 1
ATOM 2978 C C . PRO A 1 369 ? 25.420 26.779 7.695 1.00 41.06 369 PRO A C 1
ATOM 2980 O O . PRO A 1 369 ? 26.222 27.114 8.565 1.00 41.06 369 PRO A O 1
ATOM 2983 N N . ALA A 1 370 ? 24.248 27.382 7.563 1.00 38.19 370 ALA A N 1
ATOM 2984 C CA . ALA A 1 370 ? 23.512 27.925 8.674 1.00 38.19 370 ALA A CA 1
ATOM 2985 C C . ALA A 1 370 ? 22.975 26.668 9.389 1.00 38.19 370 ALA A C 1
ATOM 2987 O O . ALA A 1 370 ? 22.142 25.948 8.865 1.00 38.19 370 ALA A O 1
ATOM 2988 N N . LEU A 1 371 ? 23.457 26.248 10.563 1.00 41.59 371 LEU A N 1
ATOM 2989 C CA . LEU A 1 371 ? 22.936 26.824 11.807 1.00 41.59 371 LEU A CA 1
ATOM 2990 C C . LEU A 1 371 ? 21.821 27.796 11.478 1.00 41.59 371 LEU A C 1
ATOM 2992 O O . LEU A 1 371 ? 22.128 28.967 11.377 1.00 41.59 371 LEU A O 1
ATOM 2996 N N . ASP A 1 372 ? 20.670 27.244 11.109 1.00 44.19 372 ASP A N 1
ATOM 2997 C CA . ASP A 1 372 ? 19.371 27.833 10.825 1.00 44.19 372 ASP A CA 1
ATOM 2998 C C . ASP A 1 372 ? 19.237 29.337 11.125 1.00 44.19 372 ASP A C 1
ATOM 3000 O O . ASP A 1 372 ? 18.386 29.710 11.893 1.00 44.19 372 ASP A O 1
ATOM 3004 N N . TYR A 1 373 ? 20.071 30.249 10.608 1.00 47.75 373 TYR A N 1
ATOM 3005 C CA . TYR A 1 373 ? 20.187 31.570 11.230 1.00 47.75 373 TYR A CA 1
ATOM 3006 C C . TYR A 1 373 ? 18.931 32.367 10.948 1.00 47.75 373 TYR A C 1
ATOM 3008 O O . TYR A 1 373 ? 18.547 33.129 11.805 1.00 47.75 373 TYR A O 1
ATOM 3016 N N . GLU A 1 374 ? 18.251 32.193 9.815 1.00 51.19 374 GLU A N 1
ATOM 3017 C CA . GLU A 1 374 ? 16.982 32.883 9.579 1.00 51.19 374 GLU A CA 1
ATOM 3018 C C . GLU A 1 374 ? 15.841 32.315 10.411 1.00 51.19 374 GLU A C 1
ATOM 3020 O O . GLU A 1 374 ? 15.136 33.109 11.016 1.00 51.19 374 GLU A O 1
ATOM 3025 N N . LYS A 1 375 ? 15.654 30.994 10.519 1.00 55.69 375 LYS A N 1
ATOM 3026 C CA . LYS A 1 375 ? 14.592 30.456 11.382 1.00 55.69 375 LYS A CA 1
ATOM 3027 C C . LYS A 1 375 ? 14.978 30.519 12.857 1.00 55.69 375 LYS A C 1
ATOM 3029 O O . LYS A 1 375 ? 14.091 30.705 13.662 1.00 55.69 375 LYS A O 1
ATOM 3034 N N . ASP A 1 376 ? 16.255 30.451 13.220 1.00 58.06 376 ASP A N 1
ATOM 3035 C CA . ASP A 1 376 ? 16.801 30.715 14.558 1.00 58.06 376 ASP A CA 1
ATOM 3036 C C . ASP A 1 376 ? 16.714 32.205 14.888 1.00 58.06 376 ASP A C 1
ATOM 3038 O O . ASP A 1 376 ? 16.487 32.522 16.045 1.00 58.06 376 ASP A O 1
ATOM 3042 N N . ILE A 1 377 ? 16.885 33.128 13.929 1.00 63.88 377 ILE A N 1
ATOM 3043 C CA . ILE A 1 377 ? 16.656 34.573 14.115 1.00 63.88 377 ILE A CA 1
ATOM 3044 C C . ILE A 1 377 ? 15.159 34.827 14.216 1.00 63.88 377 ILE A C 1
ATOM 3046 O O . ILE A 1 377 ? 14.764 35.490 15.155 1.00 63.88 377 ILE A O 1
ATOM 3050 N N . ILE A 1 378 ? 14.320 34.262 13.348 1.00 69.19 378 ILE A N 1
ATOM 3051 C CA . ILE A 1 378 ? 12.856 34.362 13.428 1.00 69.19 378 ILE A CA 1
ATOM 3052 C C . ILE A 1 378 ? 12.376 33.750 14.743 1.00 69.19 378 ILE A C 1
ATOM 3054 O O . ILE A 1 378 ? 11.627 34.380 15.472 1.00 69.19 378 ILE A O 1
ATOM 3058 N N . ASP A 1 379 ? 12.848 32.566 15.118 1.00 74.12 379 ASP A N 1
ATOM 3059 C CA . ASP A 1 379 ? 12.498 31.908 16.371 1.00 74.12 379 ASP A CA 1
ATOM 3060 C C . ASP A 1 379 ? 13.083 32.648 17.574 1.00 74.12 379 ASP A C 1
ATOM 3062 O O . ASP A 1 379 ? 12.439 32.687 18.621 1.00 74.12 379 ASP A O 1
ATOM 3066 N N . ALA A 1 380 ? 14.275 33.244 17.472 1.00 72.81 380 ALA A N 1
ATOM 3067 C CA . ALA A 1 380 ? 14.846 34.086 18.522 1.00 72.81 380 ALA A CA 1
ATOM 3068 C C . ALA A 1 380 ? 14.100 35.415 18.651 1.00 72.81 380 ALA A C 1
ATOM 3070 O O . ALA A 1 380 ? 13.887 35.857 19.777 1.00 72.81 380 ALA A O 1
ATOM 3071 N N . ASP A 1 381 ? 13.671 36.016 17.545 1.00 76.94 381 ASP A N 1
ATOM 3072 C CA . ASP A 1 381 ? 12.905 37.256 17.483 1.00 76.94 381 ASP A CA 1
ATOM 3073 C C . ASP A 1 381 ? 11.504 37.010 18.041 1.00 76.94 381 ASP A C 1
ATOM 3075 O O . ASP A 1 381 ? 11.097 37.711 18.966 1.00 76.94 381 ASP A O 1
ATOM 3079 N N . ARG A 1 382 ? 10.826 35.939 17.601 1.00 82.62 382 ARG A N 1
ATOM 3080 C CA . ARG A 1 382 ? 9.553 35.439 18.146 1.00 82.62 382 ARG A CA 1
ATOM 3081 C C . ARG A 1 382 ? 9.669 35.175 19.644 1.00 82.62 382 ARG A C 1
ATOM 3083 O O . ARG A 1 382 ? 8.906 35.745 20.422 1.00 82.62 382 ARG A O 1
ATOM 3090 N N . LYS A 1 383 ? 10.686 34.428 20.088 1.00 82.94 383 LYS A N 1
ATOM 3091 C CA . LYS A 1 383 ? 10.939 34.199 21.523 1.00 82.94 383 LYS A CA 1
ATOM 3092 C C . LYS A 1 383 ? 11.222 35.500 22.278 1.00 82.94 383 LYS A C 1
ATOM 3094 O O . LYS A 1 383 ? 10.772 35.643 23.414 1.00 82.94 383 LYS A O 1
ATOM 3099 N N . ALA A 1 384 ? 11.942 36.454 21.683 1.00 82.12 384 ALA A N 1
ATOM 3100 C CA . ALA A 1 384 ? 12.262 37.739 22.307 1.00 82.12 384 ALA A CA 1
ATOM 3101 C C . ALA A 1 384 ? 11.018 38.611 22.534 1.00 82.12 384 ALA A C 1
ATOM 3103 O O . ALA A 1 384 ? 10.989 39.382 23.498 1.00 82.12 384 ALA A O 1
ATOM 3104 N N . ILE A 1 385 ? 9.988 38.461 21.697 1.00 81.75 385 ILE A N 1
ATOM 3105 C CA . ILE A 1 385 ? 8.692 39.142 21.836 1.00 81.75 385 ILE A CA 1
ATOM 3106 C C . ILE A 1 385 ? 7.619 38.290 22.536 1.00 81.75 385 ILE A C 1
ATOM 3108 O O . ILE A 1 385 ? 6.501 38.762 22.727 1.00 81.75 385 ILE A O 1
ATOM 3112 N N . GLY A 1 386 ? 7.964 37.077 22.983 1.00 80.94 386 GLY A N 1
ATOM 3113 C CA . GLY A 1 386 ? 7.079 36.189 23.742 1.00 80.94 386 GLY A CA 1
ATOM 3114 C C . GLY A 1 386 ? 6.163 35.294 22.900 1.00 80.94 386 GLY A C 1
ATOM 3115 O O . GLY A 1 386 ? 5.217 34.745 23.457 1.00 80.94 386 GLY A O 1
ATOM 3116 N N . LEU A 1 387 ? 6.438 35.149 21.601 1.00 86.88 387 LEU A N 1
ATOM 3117 C CA . LEU A 1 387 ? 5.786 34.201 20.695 1.00 86.88 387 LEU A CA 1
ATOM 3118 C C . LEU A 1 387 ? 6.538 32.861 20.633 1.00 86.88 387 LEU A C 1
ATOM 3120 O O . LEU A 1 387 ? 7.724 32.759 20.969 1.00 86.88 387 LEU A O 1
ATOM 3124 N N . ILE A 1 388 ? 5.839 31.826 20.180 1.00 85.38 388 ILE A N 1
ATOM 3125 C CA . ILE A 1 388 ? 6.340 30.456 20.058 1.00 85.38 388 ILE A CA 1
ATOM 3126 C C . ILE A 1 388 ? 7.141 30.307 18.762 1.00 85.38 388 ILE A C 1
ATOM 3128 O O . ILE A 1 388 ? 6.818 30.899 17.733 1.00 85.38 388 ILE A O 1
ATOM 3132 N N . SER A 1 389 ? 8.208 29.510 18.813 1.00 85.38 389 SER A N 1
ATOM 3133 C CA . SER A 1 389 ? 8.998 29.150 17.628 1.00 85.38 389 SER A CA 1
ATOM 3134 C C . SER A 1 389 ? 8.137 28.386 16.622 1.00 85.38 389 SER A C 1
ATOM 3136 O O . SER A 1 389 ? 7.391 27.486 17.009 1.00 85.38 389 SER A O 1
ATOM 3138 N N . LEU A 1 390 ? 8.288 28.686 15.331 1.00 78.50 390 LEU A N 1
ATOM 3139 C CA . LEU A 1 390 ? 7.507 28.032 14.273 1.00 78.50 390 LEU A CA 1
ATOM 3140 C C . LEU A 1 390 ? 7.748 26.513 14.242 1.00 78.50 390 LEU A C 1
ATOM 3142 O O . LEU A 1 390 ? 6.854 25.749 13.901 1.00 78.50 390 LEU A O 1
ATOM 3146 N N . GLY A 1 391 ? 8.939 26.056 14.646 1.00 74.75 391 GLY A N 1
ATOM 3147 C CA . GLY A 1 391 ? 9.264 24.630 14.759 1.00 74.75 391 GLY A CA 1
ATOM 3148 C C . GLY A 1 391 ? 8.793 23.953 16.050 1.00 74.75 391 GLY A C 1
ATOM 3149 O O . GLY A 1 391 ? 9.040 22.764 16.216 1.00 74.75 391 GLY A O 1
ATOM 3150 N N . SER A 1 392 ? 8.173 24.690 16.975 1.00 83.62 392 SER A N 1
ATOM 3151 C CA . SER A 1 392 ? 7.816 24.197 18.313 1.00 83.62 392 SER A CA 1
ATOM 3152 C C . SER A 1 392 ? 6.305 24.065 18.541 1.00 83.62 392 SER A C 1
ATOM 3154 O O . SER A 1 392 ? 5.904 23.748 19.659 1.00 83.62 392 SER A O 1
ATOM 3156 N N . TYR A 1 393 ? 5.460 24.308 17.530 1.00 86.00 393 TYR A N 1
ATOM 3157 C CA . TYR A 1 393 ? 4.003 24.246 17.706 1.00 86.00 393 TYR A CA 1
ATOM 3158 C C . TYR A 1 393 ? 3.479 22.841 17.989 1.00 86.00 393 TYR A C 1
ATOM 3160 O O . TYR A 1 393 ? 2.545 22.716 18.776 1.00 86.00 393 TYR A O 1
ATOM 3168 N N . ASP A 1 394 ? 4.105 21.800 17.438 1.00 83.88 394 ASP A N 1
ATOM 3169 C CA . ASP A 1 394 ? 3.730 20.420 17.755 1.00 83.88 394 ASP A CA 1
ATOM 3170 C C . ASP A 1 394 ? 3.916 20.147 19.252 1.00 83.88 394 ASP A C 1
ATOM 3172 O O . ASP A 1 394 ? 2.967 19.783 19.943 1.00 83.88 394 ASP A O 1
ATOM 3176 N N . SER A 1 395 ? 5.108 20.444 19.788 1.00 86.25 395 SER A N 1
ATOM 3177 C CA . SER A 1 395 ? 5.386 20.308 21.223 1.00 86.25 395 SER A CA 1
ATOM 3178 C C . SER A 1 395 ? 4.506 21.224 22.071 1.00 86.25 395 SER A C 1
ATOM 3180 O O . SER A 1 395 ? 4.038 20.816 23.126 1.00 86.25 395 SER A O 1
ATOM 3182 N N . TYR A 1 396 ? 4.238 22.451 21.617 1.00 89.12 396 TYR A N 1
ATOM 3183 C CA . TYR A 1 396 ? 3.345 23.371 22.316 1.00 89.12 396 TYR A CA 1
ATOM 3184 C C . TYR A 1 396 ? 1.922 22.813 22.425 1.00 89.12 396 TYR A C 1
ATOM 3186 O O . TYR A 1 396 ? 1.337 22.842 23.505 1.00 89.12 396 TYR A O 1
ATOM 3194 N N . LEU A 1 397 ? 1.365 22.272 21.342 1.00 90.62 397 LEU A N 1
ATOM 3195 C CA . LEU A 1 397 ? 0.044 21.653 21.360 1.00 90.62 397 LEU A CA 1
ATOM 3196 C C . LEU A 1 397 ? 0.030 20.410 22.254 1.00 90.62 397 LEU A C 1
ATOM 3198 O O . LEU A 1 397 ? -0.874 20.278 23.080 1.00 90.62 397 LEU A O 1
ATOM 3202 N N . GLU A 1 398 ? 1.022 19.527 22.126 1.00 90.88 398 GLU A N 1
ATOM 3203 C CA . GLU A 1 398 ? 1.141 18.308 22.938 1.00 90.88 398 GLU A CA 1
ATOM 3204 C C . GLU A 1 398 ? 1.280 18.604 24.435 1.00 90.88 398 GLU A C 1
ATOM 3206 O O . GLU A 1 398 ? 0.670 17.918 25.250 1.00 90.88 398 GLU A O 1
ATOM 3211 N N . GLU A 1 399 ? 2.037 19.636 24.814 1.00 91.19 399 GLU A N 1
ATOM 3212 C CA . GLU A 1 399 ? 2.203 20.036 26.214 1.00 91.19 399 GLU A CA 1
ATOM 3213 C C . GLU A 1 399 ? 0.935 20.687 26.790 1.00 91.19 399 GLU A C 1
ATOM 3215 O O . GLU A 1 399 ? 0.651 20.524 27.975 1.00 91.19 399 GLU A O 1
ATOM 3220 N N . ASN A 1 400 ? 0.155 21.410 25.975 1.00 92.62 400 ASN A N 1
ATOM 3221 C CA . ASN A 1 400 ? -1.029 22.139 26.449 1.00 92.62 400 ASN A CA 1
ATOM 3222 C C . ASN A 1 400 ? -2.323 21.318 26.410 1.00 92.62 400 ASN A C 1
ATOM 3224 O O . ASN A 1 400 ? -3.253 21.637 27.153 1.00 92.62 400 ASN A O 1
ATOM 3228 N N . LEU A 1 401 ? -2.417 20.279 25.572 1.00 93.56 401 LEU A N 1
ATOM 3229 C CA . LEU A 1 401 ? -3.633 19.470 25.466 1.00 93.56 401 LEU A CA 1
ATOM 3230 C C . LEU A 1 401 ? -3.993 18.771 26.793 1.00 93.56 401 LEU A C 1
ATOM 3232 O O . LEU A 1 401 ? -5.140 18.935 27.215 1.00 93.56 401 LEU A O 1
ATOM 3236 N N . PRO A 1 402 ? -3.084 18.065 27.500 1.00 90.44 402 PRO A N 1
ATOM 3237 C CA . PRO A 1 402 ? -3.415 17.376 28.750 1.00 90.44 402 PRO A CA 1
ATOM 3238 C C . PRO A 1 402 ? -3.955 18.310 29.838 1.00 90.44 402 PRO A C 1
ATOM 3240 O O . PRO A 1 402 ? -4.902 17.950 30.539 1.00 90.44 402 PRO A O 1
ATOM 3243 N N . ASP A 1 403 ? -3.396 19.521 29.928 1.00 90.81 403 ASP A N 1
ATOM 3244 C CA . ASP A 1 403 ? -3.765 20.546 30.910 1.00 90.81 403 ASP A CA 1
ATOM 3245 C C . ASP A 1 403 ? -4.935 21.441 30.457 1.00 90.81 403 ASP A C 1
ATOM 3247 O O . ASP A 1 403 ? -5.375 22.316 31.210 1.00 90.81 403 ASP A O 1
ATOM 3251 N N . SER A 1 404 ? -5.464 21.231 29.247 1.00 93.88 404 SER A N 1
ATOM 3252 C CA . SER A 1 404 ? -6.595 21.997 28.719 1.00 93.88 404 SER A CA 1
ATOM 3253 C C . SER A 1 404 ? -7.892 21.727 29.486 1.00 93.88 404 SER A C 1
ATOM 3255 O O . SER A 1 404 ? -8.130 20.626 29.989 1.00 93.88 404 SER A O 1
ATOM 3257 N N . GLU A 1 405 ? -8.779 22.726 29.521 1.00 93.81 405 GLU A N 1
ATOM 3258 C CA . GLU A 1 405 ? -10.119 22.580 30.109 1.00 93.81 405 GLU A CA 1
ATOM 3259 C C . GLU A 1 405 ? -10.900 21.443 29.435 1.00 93.81 405 GLU A C 1
ATOM 3261 O O . GLU A 1 405 ? -11.529 20.638 30.116 1.00 93.81 405 GLU A O 1
ATOM 3266 N N . MET A 1 406 ? -10.764 21.312 28.110 1.00 94.88 406 MET A N 1
ATOM 3267 C CA . MET A 1 406 ? -11.346 20.223 27.328 1.00 94.88 406 MET A CA 1
ATOM 3268 C C . MET A 1 406 ? -10.882 18.847 27.812 1.00 94.88 406 MET A C 1
ATOM 3270 O O . MET A 1 406 ? -11.714 17.985 28.093 1.00 94.88 406 MET A O 1
ATOM 3274 N N . SER A 1 407 ? -9.566 18.632 27.915 1.00 94.50 407 SER A N 1
ATOM 3275 C CA . SER A 1 407 ? -8.997 17.364 28.385 1.00 94.50 407 SER A CA 1
ATOM 3276 C C . SER A 1 407 ? -9.488 17.029 29.789 1.00 94.50 407 SER A C 1
ATOM 3278 O O . SER A 1 407 ? -9.999 15.934 30.020 1.00 94.50 407 SER A O 1
ATOM 3280 N N . GLN A 1 408 ? -9.443 17.995 30.708 1.00 94.94 408 GLN A N 1
ATOM 3281 C CA . GLN A 1 408 ? -9.905 17.803 32.083 1.00 94.94 408 GLN A CA 1
ATOM 3282 C C . GLN A 1 408 ? -11.403 17.470 32.158 1.00 94.94 408 GLN A C 1
ATOM 3284 O O . GLN A 1 408 ? -11.803 16.580 32.910 1.00 94.94 408 GLN A O 1
ATOM 3289 N N . GLU A 1 409 ? -12.241 18.151 31.375 1.00 95.88 409 GLU A N 1
ATOM 3290 C CA . GLU A 1 409 ? -13.681 17.890 31.302 1.00 95.88 409 GLU A CA 1
ATOM 3291 C C . GLU A 1 409 ? -13.978 16.492 30.728 1.00 95.88 409 GLU A C 1
ATOM 3293 O O . GLU A 1 409 ? -14.831 15.781 31.271 1.00 95.88 409 GLU A O 1
ATOM 3298 N N . ILE A 1 410 ? -13.278 16.069 29.670 1.00 95.50 410 ILE A N 1
ATOM 3299 C CA . ILE A 1 410 ? -13.445 14.742 29.055 1.00 95.50 410 ILE A CA 1
ATOM 3300 C C . ILE A 1 410 ? -12.961 13.638 30.006 1.00 95.50 410 ILE A C 1
ATOM 3302 O O . ILE A 1 410 ? -13.707 12.698 30.286 1.00 95.50 410 ILE A O 1
ATOM 3306 N N . VAL A 1 411 ? -11.757 13.767 30.569 1.00 95.88 411 VAL A N 1
ATOM 3307 C CA . VAL A 1 411 ? -11.182 12.774 31.493 1.00 95.88 411 VAL A CA 1
ATOM 3308 C C . VAL A 1 411 ? -12.051 12.616 32.739 1.00 95.88 411 VAL A C 1
ATOM 3310 O O . VAL A 1 411 ? -12.332 11.496 33.157 1.00 95.88 411 VAL A O 1
ATOM 3313 N N . LYS A 1 412 ? -12.600 13.702 33.289 1.00 96.19 412 LYS A N 1
ATOM 3314 C CA . LYS A 1 412 ? -13.541 13.627 34.418 1.00 96.19 412 LYS A CA 1
ATOM 3315 C C . LYS A 1 412 ? -14.776 12.770 34.110 1.00 96.19 412 LYS A C 1
ATOM 3317 O O . LYS A 1 412 ? -15.332 12.128 34.998 1.00 96.19 412 LYS A O 1
ATOM 3322 N N . ARG A 1 413 ? -15.229 12.746 32.858 1.00 96.44 413 ARG A N 1
ATOM 3323 C CA . ARG A 1 413 ? -16.351 11.907 32.406 1.00 96.44 413 ARG A CA 1
ATOM 3324 C C . ARG A 1 413 ? -15.928 10.458 32.200 1.00 96.44 413 ARG A C 1
ATOM 3326 O O . ARG A 1 413 ? -16.696 9.554 32.530 1.00 96.44 413 ARG A O 1
ATOM 3333 N N . PHE A 1 414 ? -14.694 10.231 31.758 1.00 96.69 414 PHE A N 1
ATOM 3334 C CA . PHE A 1 414 ? -14.088 8.900 31.739 1.00 96.69 414 PHE A CA 1
ATOM 3335 C C . PHE A 1 414 ? -13.969 8.313 33.146 1.00 96.69 414 PHE A C 1
ATOM 3337 O O . PHE A 1 414 ? -14.330 7.158 33.350 1.00 96.69 414 PHE A O 1
ATOM 3344 N N . GLU A 1 415 ? -13.578 9.113 34.140 1.00 95.62 415 GLU A N 1
ATOM 3345 C CA . GLU A 1 415 ? -13.555 8.698 35.548 1.00 95.62 415 GLU A CA 1
ATOM 3346 C C . GLU A 1 415 ? -14.944 8.282 36.050 1.00 95.62 415 GLU A C 1
ATOM 3348 O O . GLU A 1 415 ? -15.074 7.257 36.723 1.00 95.62 415 GLU A O 1
ATOM 3353 N N . VAL A 1 416 ? -15.994 9.037 35.701 1.00 95.50 416 VAL A N 1
ATOM 3354 C CA . VAL A 1 416 ? -17.377 8.673 36.049 1.00 95.50 416 VAL A CA 1
ATOM 3355 C C . VAL A 1 416 ? -17.765 7.344 35.402 1.00 95.50 416 VAL A C 1
ATOM 3357 O O . VAL A 1 416 ? -18.314 6.484 36.086 1.00 95.50 416 VAL A O 1
ATOM 3360 N N . MET A 1 417 ? -17.447 7.138 34.122 1.00 94.62 417 MET A N 1
ATOM 3361 C CA . MET A 1 417 ? -17.737 5.875 33.436 1.00 94.62 417 MET A CA 1
ATOM 3362 C C . MET A 1 417 ? -16.982 4.695 34.057 1.00 94.62 417 MET A C 1
ATOM 3364 O O . MET A 1 417 ? -17.575 3.655 34.334 1.00 94.62 417 MET A O 1
ATOM 3368 N N . ASN A 1 418 ? -15.693 4.877 34.352 1.00 94.50 418 ASN A N 1
ATOM 3369 C CA . ASN A 1 418 ? -14.868 3.875 35.022 1.00 94.50 418 ASN A CA 1
ATOM 3370 C C . ASN A 1 418 ? -15.459 3.497 36.389 1.00 94.50 418 ASN A C 1
ATOM 3372 O O . ASN A 1 418 ? -15.521 2.315 36.722 1.00 94.50 418 ASN A O 1
ATOM 3376 N N . ALA A 1 419 ? -15.957 4.474 37.156 1.00 93.19 419 ALA A N 1
ATOM 3377 C CA . ALA A 1 419 ? -16.625 4.220 38.431 1.00 93.19 419 ALA A CA 1
ATOM 3378 C C . ALA A 1 419 ? -17.944 3.439 38.271 1.00 93.19 419 ALA A C 1
ATOM 3380 O O . ALA A 1 419 ? -18.234 2.560 39.085 1.00 93.19 419 ALA A O 1
ATOM 3381 N N . LEU A 1 420 ? -18.728 3.717 37.221 1.00 93.75 420 LEU A N 1
ATOM 3382 C CA . LEU A 1 420 ? -19.943 2.956 36.905 1.00 93.75 420 LEU A CA 1
ATOM 3383 C C . LEU A 1 420 ? -19.617 1.496 36.562 1.00 93.75 420 LEU A C 1
ATOM 3385 O O . LEU A 1 420 ? -20.271 0.593 37.082 1.00 93.75 420 LEU A O 1
ATOM 3389 N N . CYS A 1 421 ? -18.591 1.251 35.743 1.00 91.31 421 CYS A N 1
ATOM 3390 C CA . CYS A 1 421 ? -18.141 -0.105 35.418 1.00 91.31 421 CYS A CA 1
ATOM 3391 C C . CYS A 1 421 ? -17.608 -0.837 36.658 1.00 91.31 421 CYS A C 1
ATOM 3393 O O . CYS A 1 421 ? -17.952 -1.997 36.881 1.00 91.31 421 CYS A O 1
ATOM 3395 N N . GLN A 1 422 ? -16.849 -0.150 37.517 1.00 90.31 422 GLN A N 1
ATOM 3396 C CA . GLN A 1 422 ? -16.304 -0.732 38.745 1.00 90.31 422 GLN A CA 1
ATOM 3397 C C . GLN A 1 422 ? -17.397 -1.210 39.716 1.00 90.31 422 GLN A C 1
ATOM 3399 O O . GLN A 1 422 ? -17.202 -2.198 40.425 1.00 90.31 422 GLN A O 1
ATOM 3404 N N . ALA A 1 423 ? -18.578 -0.581 39.727 1.00 92.06 423 ALA A N 1
ATOM 3405 C CA . ALA A 1 423 ? -19.700 -1.033 40.554 1.00 92.06 423 ALA A CA 1
ATOM 3406 C C . ALA A 1 423 ? -20.121 -2.488 40.247 1.00 92.06 423 ALA A C 1
ATOM 3408 O O . ALA A 1 423 ? -20.579 -3.207 41.142 1.00 92.06 423 ALA A O 1
ATOM 3409 N N . PHE A 1 424 ? -19.903 -2.966 39.015 1.00 93.38 424 PHE A N 1
ATOM 3410 C CA . PHE A 1 424 ? -20.227 -4.338 38.625 1.00 93.38 424 PHE A CA 1
ATOM 3411 C C . PHE A 1 424 ? -19.312 -5.395 39.254 1.00 93.38 424 PHE A C 1
ATOM 3413 O O . PHE A 1 424 ? -19.724 -6.554 39.351 1.00 93.38 424 PHE A O 1
ATOM 3420 N N . GLU A 1 425 ? -18.142 -5.019 39.786 1.00 91.94 425 GLU A N 1
ATOM 3421 C CA . GLU A 1 425 ? -17.345 -5.915 40.630 1.00 91.94 425 GLU A CA 1
ATOM 3422 C C . GLU A 1 425 ? -18.161 -6.342 41.861 1.00 91.94 425 GLU A C 1
ATOM 3424 O O . GLU A 1 425 ? -18.313 -7.534 42.134 1.00 91.94 425 GLU A O 1
ATOM 3429 N N . GLU A 1 426 ? -18.784 -5.392 42.567 1.00 91.62 426 GLU A N 1
ATOM 3430 C CA . GLU A 1 426 ? -19.628 -5.699 43.728 1.00 91.62 426 GLU A CA 1
ATOM 3431 C C . GLU A 1 426 ? -20.911 -6.447 43.349 1.00 91.62 426 GLU A C 1
ATOM 3433 O O . GLU A 1 426 ? -21.403 -7.290 44.116 1.00 91.62 426 GLU A O 1
ATOM 3438 N N . PHE A 1 427 ? -21.475 -6.141 42.179 1.00 93.56 427 PHE A N 1
ATOM 3439 C CA . PHE A 1 427 ? -22.678 -6.815 41.694 1.00 93.56 427 PHE A CA 1
ATOM 3440 C C . PHE A 1 427 ? -22.383 -8.280 41.378 1.00 93.56 427 PHE A C 1
ATOM 3442 O O . PHE A 1 427 ? -23.143 -9.149 41.803 1.00 93.56 427 PHE A O 1
ATOM 3449 N N . SER A 1 428 ? -21.245 -8.571 40.739 1.00 92.62 428 SER A N 1
ATOM 3450 C CA . SER A 1 428 ? -20.816 -9.942 40.444 1.00 92.62 428 SER A CA 1
ATOM 3451 C C . SER A 1 428 ? -20.687 -10.785 41.720 1.00 92.62 428 SER A C 1
ATOM 3453 O O . SER A 1 428 ? -21.245 -11.878 41.794 1.00 92.62 428 SER A O 1
ATOM 3455 N N . ILE A 1 429 ? -20.083 -10.240 42.784 1.00 92.19 429 ILE A N 1
ATOM 3456 C CA . ILE A 1 429 ? -19.963 -10.908 44.094 1.00 92.19 429 ILE A CA 1
ATOM 3457 C C . ILE A 1 429 ? -21.344 -11.201 44.695 1.00 92.19 429 ILE A C 1
ATOM 3459 O O . ILE A 1 429 ? -21.577 -12.255 45.296 1.00 92.19 429 ILE A O 1
ATOM 3463 N N . SER A 1 430 ? -22.271 -10.255 44.553 1.00 92.56 430 SER A N 1
ATOM 3464 C CA . SER A 1 430 ? -23.624 -10.374 45.096 1.00 92.56 430 SER A CA 1
ATOM 3465 C C . SER A 1 430 ? -24.444 -11.432 44.348 1.00 92.56 430 SER A C 1
ATOM 3467 O O . SER A 1 430 ? -25.165 -12.205 44.982 1.00 92.56 430 SER A O 1
ATOM 3469 N N . TYR A 1 431 ? -24.301 -11.513 43.022 1.00 93.62 431 TYR A N 1
ATOM 3470 C CA . TYR A 1 431 ? -24.939 -12.551 42.214 1.00 93.62 431 TYR A CA 1
ATOM 3471 C C . TYR A 1 431 ? -24.336 -13.939 42.445 1.00 93.62 431 TYR A C 1
ATOM 3473 O O . TYR A 1 431 ? -25.097 -14.892 42.586 1.00 93.62 431 TYR A O 1
ATOM 3481 N N . ASP A 1 432 ? -23.013 -14.056 42.582 1.00 92.81 432 ASP A N 1
ATOM 3482 C CA . ASP A 1 432 ? -22.351 -15.317 42.951 1.00 92.81 432 ASP A CA 1
ATOM 3483 C C . ASP A 1 432 ? -22.836 -15.826 44.318 1.00 92.81 432 ASP A C 1
ATOM 3485 O O . ASP A 1 432 ? -23.195 -16.993 44.483 1.00 92.81 432 ASP A O 1
ATOM 3489 N N . SER A 1 433 ? -22.968 -14.914 45.288 1.00 91.50 433 SER A N 1
ATOM 3490 C CA . SER A 1 433 ? -23.528 -15.235 46.605 1.00 91.50 433 SER A CA 1
ATOM 3491 C C . SER A 1 433 ? -24.965 -15.761 46.497 1.00 91.50 433 SER A C 1
ATOM 3493 O O . SER A 1 433 ? -25.303 -16.769 47.119 1.00 91.50 433 SER A O 1
ATOM 3495 N N . LEU A 1 434 ? -25.810 -15.125 45.674 1.00 91.00 434 LEU A N 1
ATOM 3496 C CA . LEU A 1 434 ? -27.176 -15.594 45.428 1.00 91.00 434 LEU A CA 1
ATOM 3497 C C . LEU A 1 434 ? -27.199 -16.969 44.749 1.00 91.00 434 LEU A C 1
ATOM 3499 O O . LEU A 1 434 ? -27.972 -17.832 45.162 1.00 91.00 434 LEU A O 1
ATOM 3503 N N . LEU A 1 435 ? -26.348 -17.203 43.750 1.00 90.62 435 LEU A N 1
ATOM 3504 C CA . LEU A 1 435 ? -26.218 -18.506 43.093 1.00 90.62 435 LEU A CA 1
ATOM 3505 C C . LEU A 1 435 ? -25.810 -19.603 44.077 1.00 90.62 435 LEU A C 1
ATOM 3507 O O . LEU A 1 435 ? -26.360 -20.706 44.023 1.00 90.62 435 LEU A O 1
ATOM 3511 N N . GLY A 1 436 ? -24.898 -19.298 45.004 1.00 88.19 436 GLY A N 1
ATOM 3512 C CA . GLY A 1 436 ? -24.532 -20.179 46.110 1.00 88.19 436 GLY A CA 1
ATOM 3513 C C . GLY A 1 436 ? -25.754 -20.617 46.920 1.00 88.19 436 GLY A C 1
ATOM 3514 O O . GLY A 1 436 ? -26.019 -21.815 47.044 1.00 88.19 436 GLY A O 1
ATOM 3515 N N . GLU A 1 437 ? -26.556 -19.656 47.379 1.00 88.12 437 GLU A N 1
ATOM 3516 C CA . GLU A 1 437 ? -27.771 -19.911 48.164 1.00 88.12 437 GLU A CA 1
ATOM 3517 C C . GLU A 1 437 ? -28.864 -20.653 47.374 1.00 88.12 437 GLU A C 1
ATOM 3519 O O . GLU A 1 437 ? -29.555 -21.526 47.906 1.00 88.12 437 GLU A O 1
ATOM 3524 N N . LEU A 1 438 ? -29.013 -20.360 46.077 1.00 87.00 438 LEU A N 1
ATOM 3525 C CA . LEU A 1 438 ? -29.957 -21.053 45.193 1.00 87.00 438 LEU A CA 1
ATOM 3526 C C . LEU A 1 438 ? -29.524 -22.498 44.887 1.00 87.00 438 LEU A C 1
ATOM 3528 O O . LEU A 1 438 ? -30.359 -23.351 44.563 1.00 87.00 438 LEU A O 1
ATOM 3532 N N . ASN A 1 439 ? -28.230 -22.808 44.975 1.00 85.62 439 ASN A N 1
ATOM 3533 C CA . ASN A 1 439 ? -27.708 -24.162 44.799 1.00 85.62 439 ASN A CA 1
ATOM 3534 C C . ASN A 1 439 ? -27.906 -25.054 46.033 1.00 85.62 439 ASN A C 1
ATOM 3536 O O . ASN A 1 439 ? -27.941 -26.283 45.898 1.00 85.62 439 ASN A O 1
ATOM 3540 N N . GLU A 1 440 ? -28.149 -24.468 47.206 1.00 84.25 440 GLU A N 1
ATOM 3541 C CA . GLU A 1 440 ? -28.537 -25.202 48.407 1.00 84.25 440 GLU A CA 1
ATOM 3542 C C . GLU A 1 440 ? -30.038 -25.542 48.404 1.00 84.25 440 GLU A C 1
ATOM 3544 O O . GLU A 1 440 ? -30.908 -24.688 48.584 1.00 84.25 440 GLU A O 1
ATOM 3549 N N . LYS A 1 441 ? -30.365 -26.834 48.240 1.00 69.94 441 LYS A N 1
ATOM 3550 C CA . LYS A 1 441 ? -31.756 -27.321 48.103 1.00 69.94 441 LYS A CA 1
ATOM 3551 C C . LYS A 1 441 ? -32.704 -26.871 49.221 1.00 69.94 441 LYS A C 1
ATOM 3553 O O . LYS A 1 441 ? -33.884 -26.654 48.951 1.00 69.94 441 LYS A O 1
ATOM 3558 N N . ASP A 1 442 ? -32.205 -26.749 50.449 1.00 73.06 442 ASP A N 1
ATOM 3559 C CA . ASP A 1 442 ? -33.019 -26.383 51.612 1.00 73.06 442 ASP A CA 1
ATOM 3560 C C . ASP A 1 442 ? -33.230 -24.861 51.740 1.00 73.06 442 ASP A C 1
ATOM 3562 O O . ASP A 1 442 ? -34.185 -24.441 52.399 1.00 73.06 442 ASP A O 1
ATOM 3566 N N . ASN A 1 443 ? -32.395 -24.033 51.091 1.00 79.62 443 ASN A N 1
ATOM 3567 C CA . ASN A 1 443 ? -32.445 -22.571 51.209 1.00 79.62 443 ASN A CA 1
ATOM 3568 C C . ASN A 1 443 ? -33.011 -21.868 49.965 1.00 79.62 443 ASN A C 1
ATOM 3570 O O . ASN A 1 443 ? -33.655 -20.827 50.100 1.00 79.62 443 ASN A O 1
ATOM 3574 N N . ALA A 1 444 ? -32.898 -22.478 48.780 1.00 81.75 444 ALA A N 1
ATOM 3575 C CA . ALA A 1 444 ? -33.366 -21.906 47.516 1.00 81.75 444 ALA A CA 1
ATOM 3576 C C . ALA A 1 444 ? -34.821 -21.402 47.575 1.00 81.75 444 ALA A C 1
ATOM 3578 O O . ALA A 1 444 ? -35.097 -20.240 47.288 1.00 81.75 444 ALA A O 1
ATOM 3579 N N . LYS A 1 445 ? -35.762 -22.236 48.045 1.00 82.88 445 LYS A N 1
ATOM 3580 C CA . LYS A 1 445 ? -37.184 -21.847 48.162 1.00 82.88 445 LYS A CA 1
ATOM 3581 C C . LYS A 1 445 ? -37.401 -20.689 49.136 1.00 82.88 445 LYS A C 1
ATOM 3583 O O . LYS A 1 445 ? -38.289 -19.867 48.936 1.00 82.88 445 LYS A O 1
ATOM 3588 N N . LYS A 1 446 ? -36.614 -20.633 50.211 1.00 84.31 446 LYS A N 1
ATOM 3589 C CA . LYS A 1 446 ? -36.730 -19.598 51.241 1.00 84.31 446 LYS A CA 1
ATOM 3590 C C . LYS A 1 446 ? -36.230 -18.253 50.717 1.00 84.31 446 LYS A C 1
ATOM 3592 O O . LYS A 1 446 ? -36.907 -17.252 50.927 1.00 84.31 446 LYS A O 1
ATOM 3597 N N . VAL A 1 447 ? -35.095 -18.243 50.020 1.00 85.81 447 VAL A N 1
ATOM 3598 C CA . VAL A 1 447 ? -34.520 -17.036 49.412 1.00 85.81 447 VAL A CA 1
ATOM 3599 C C . VAL A 1 447 ? -35.403 -16.529 48.272 1.00 85.81 447 VAL A C 1
ATOM 3601 O O . VAL A 1 447 ? -35.730 -15.345 48.254 1.00 85.81 447 VAL A O 1
ATOM 3604 N N . ILE A 1 448 ? -35.900 -17.417 47.399 1.00 85.56 448 ILE A N 1
ATOM 3605 C CA . ILE A 1 448 ? -36.816 -17.046 46.305 1.00 85.56 448 ILE A CA 1
ATOM 3606 C C . ILE A 1 448 ? -38.072 -16.351 46.843 1.00 85.56 448 ILE A C 1
ATOM 3608 O O . ILE A 1 448 ? -38.441 -15.300 46.331 1.00 85.56 448 ILE A O 1
ATOM 3612 N N . ARG A 1 449 ? -38.685 -16.851 47.926 1.00 83.94 449 ARG A N 1
ATOM 3613 C CA . ARG A 1 449 ? -39.838 -16.182 48.565 1.00 83.94 449 ARG A CA 1
ATOM 3614 C C . ARG A 1 449 ? -39.542 -14.752 49.021 1.00 83.94 449 ARG A C 1
ATOM 3616 O O . ARG A 1 449 ? -40.434 -13.911 49.002 1.00 83.94 449 ARG A O 1
ATOM 3623 N N . LEU A 1 450 ? -38.317 -14.477 49.470 1.00 84.38 450 LEU A N 1
ATOM 3624 C CA . LEU A 1 450 ? -37.928 -13.156 49.970 1.00 84.38 450 LEU A CA 1
ATOM 3625 C C . LEU A 1 450 ? -37.688 -12.150 48.838 1.00 84.38 450 LEU A C 1
ATOM 3627 O O . LEU A 1 450 ? -37.951 -10.960 49.028 1.00 84.38 450 LEU A O 1
ATOM 3631 N N . ILE A 1 451 ? -37.211 -12.620 47.680 1.00 87.31 451 ILE A N 1
ATOM 3632 C CA . ILE A 1 451 ? -36.868 -11.760 46.541 1.00 87.31 451 ILE A CA 1
ATOM 3633 C C . ILE A 1 451 ? -37.992 -11.657 45.503 1.00 87.31 451 ILE A C 1
ATOM 3635 O O . ILE A 1 451 ? -38.190 -10.570 44.970 1.00 87.31 451 ILE A O 1
ATOM 3639 N N . ALA A 1 452 ? -38.775 -12.716 45.259 1.00 83.69 452 ALA A N 1
ATOM 3640 C CA . ALA A 1 452 ? -39.729 -12.791 44.144 1.00 83.69 452 ALA A CA 1
ATOM 3641 C C . ALA A 1 452 ? -40.721 -11.622 44.139 1.00 83.69 452 ALA A C 1
ATOM 3643 O O . ALA A 1 452 ? -40.831 -10.903 43.153 1.00 83.69 452 ALA A O 1
ATOM 3644 N N . LYS A 1 453 ? -41.346 -11.337 45.285 1.00 79.94 453 LYS A N 1
ATOM 3645 C CA . LYS A 1 453 ? -42.294 -10.225 45.430 1.00 79.94 453 LYS A CA 1
ATOM 3646 C C . LYS A 1 453 ? -41.665 -8.840 45.280 1.00 79.94 453 LYS A C 1
ATOM 3648 O O . LYS A 1 453 ? -42.329 -7.881 44.899 1.00 79.94 453 LYS A O 1
ATOM 3653 N N . LYS A 1 454 ? -40.393 -8.709 45.661 1.00 84.75 454 LYS A N 1
ATOM 3654 C CA . LYS A 1 454 ? -39.656 -7.441 45.583 1.00 84.75 454 LYS A CA 1
ATOM 3655 C C . LYS A 1 454 ? -39.116 -7.193 44.169 1.00 84.75 454 LYS A C 1
ATOM 3657 O O . LYS A 1 454 ? -39.002 -6.037 43.777 1.00 84.75 454 LYS A O 1
ATOM 3662 N N . LEU A 1 455 ? -38.817 -8.259 43.423 1.00 84.75 455 LEU A N 1
ATOM 3663 C CA . LEU A 1 455 ? -38.284 -8.227 42.059 1.00 84.75 455 LEU A CA 1
ATOM 3664 C C . LEU A 1 455 ? -39.367 -8.368 40.973 1.00 84.75 455 LEU A C 1
ATOM 3666 O O . LEU A 1 455 ? -39.066 -8.149 39.809 1.00 84.75 455 LEU A O 1
ATOM 3670 N N . GLU A 1 456 ? -40.628 -8.644 41.329 1.00 77.56 456 GLU A N 1
ATOM 3671 C CA . GLU A 1 456 ? -41.762 -8.782 40.388 1.00 77.56 456 GLU A CA 1
ATOM 3672 C C . GLU A 1 456 ? -41.968 -7.545 39.488 1.00 77.56 456 GLU A C 1
ATOM 3674 O O . GLU A 1 456 ? -42.482 -7.644 38.377 1.00 77.56 456 GLU A O 1
ATOM 3679 N N . ALA A 1 457 ? -41.551 -6.363 39.954 1.00 74.88 457 ALA A N 1
ATOM 3680 C CA . ALA A 1 457 ? -41.628 -5.118 39.189 1.00 74.88 457 ALA A CA 1
ATOM 3681 C C . ALA A 1 457 ? -40.525 -4.969 38.120 1.00 74.88 457 ALA A C 1
ATOM 3683 O O . ALA A 1 457 ? -40.564 -4.014 37.343 1.00 74.88 457 ALA A O 1
ATOM 3684 N N . ILE A 1 458 ? -39.541 -5.871 38.089 1.00 79.75 458 ILE A N 1
ATOM 3685 C CA . ILE A 1 458 ? -38.447 -5.865 37.118 1.00 79.75 458 ILE A CA 1
ATOM 3686 C C . ILE A 1 458 ? -38.875 -6.688 35.907 1.00 79.75 458 ILE A C 1
ATOM 3688 O O . ILE A 1 458 ? -39.290 -7.837 36.029 1.00 79.75 458 ILE A O 1
ATOM 3692 N N . SER A 1 459 ? -38.769 -6.096 34.721 1.00 71.81 459 SER A N 1
ATOM 3693 C CA . SER A 1 459 ? -39.335 -6.653 33.490 1.00 71.81 459 SER A CA 1
ATOM 3694 C C . SER A 1 459 ? -38.735 -7.987 33.037 1.00 71.81 459 SER A C 1
ATOM 3696 O O . SER A 1 459 ? -39.388 -8.696 32.277 1.00 71.81 459 SER A O 1
ATOM 3698 N N . ASP A 1 460 ? -37.503 -8.306 33.439 1.00 81.75 460 ASP A N 1
ATOM 3699 C CA . ASP A 1 460 ? -36.766 -9.501 33.011 1.00 81.75 460 ASP A CA 1
ATOM 3700 C C . ASP A 1 460 ? -36.684 -10.599 34.089 1.00 81.75 460 ASP A C 1
ATOM 3702 O O . ASP A 1 460 ? -36.124 -11.661 33.819 1.00 81.75 460 ASP A O 1
ATOM 3706 N N . PHE A 1 461 ? -37.247 -10.378 35.286 1.00 86.12 461 PHE A N 1
ATOM 3707 C CA . PHE A 1 461 ? -37.227 -11.364 36.368 1.00 86.12 461 PHE A CA 1
ATOM 3708 C C . PHE A 1 461 ? -38.243 -12.502 36.110 1.00 86.12 461 PHE A C 1
ATOM 3710 O O . PHE A 1 461 ? -39.392 -12.221 35.752 1.00 86.12 461 PHE A O 1
ATOM 3717 N N . PRO A 1 462 ? -37.876 -13.787 36.302 1.00 84.50 462 PRO A N 1
ATOM 3718 C CA . PRO A 1 462 ? -38.793 -14.911 36.101 1.00 84.50 462 PRO A CA 1
ATOM 3719 C C . PRO A 1 462 ? -40.019 -14.864 37.025 1.00 84.50 462 PRO A C 1
ATOM 3721 O O . PRO A 1 462 ? -39.906 -14.632 38.229 1.00 84.50 462 PRO A O 1
ATOM 3724 N N . SER A 1 463 ? -41.209 -15.107 36.468 1.00 77.25 463 SER A N 1
ATOM 3725 C CA . SER A 1 463 ? -42.465 -15.061 37.224 1.00 77.25 463 SER A CA 1
ATOM 3726 C C . SER A 1 463 ? -42.622 -16.268 38.146 1.00 77.25 463 SER A C 1
ATOM 3728 O O . SER A 1 463 ? -42.501 -17.400 37.683 1.00 77.25 463 SER A O 1
ATOM 3730 N N . VAL A 1 464 ? -43.001 -16.029 39.402 1.00 79.38 464 VAL A N 1
ATOM 3731 C CA . VAL A 1 464 ? -43.366 -17.080 40.365 1.00 79.38 464 VAL A CA 1
ATOM 3732 C C . VAL A 1 464 ? -44.890 -17.143 40.483 1.00 79.38 464 VAL A C 1
ATOM 3734 O O . VAL A 1 464 ? -45.530 -16.128 40.756 1.00 79.38 464 VAL A O 1
ATOM 3737 N N . ILE A 1 465 ? -45.481 -18.318 40.244 1.00 70.62 465 ILE A N 1
ATOM 3738 C CA . ILE A 1 465 ? -46.940 -18.510 40.157 1.00 70.62 465 ILE A CA 1
ATOM 3739 C C . ILE A 1 465 ? -47.581 -18.570 41.551 1.00 70.62 465 ILE A C 1
ATOM 3741 O O . ILE A 1 465 ? -48.648 -17.989 41.761 1.00 70.62 465 ILE A O 1
ATOM 3745 N N . ASP A 1 466 ? -46.941 -19.266 42.495 1.00 71.44 466 ASP A N 1
ATOM 3746 C CA . ASP A 1 466 ? -47.384 -19.389 43.888 1.00 71.44 466 ASP A CA 1
ATOM 3747 C C . ASP A 1 466 ? -46.177 -19.357 44.843 1.00 71.44 466 ASP A C 1
ATOM 3749 O O . ASP A 1 466 ? -45.361 -20.280 44.883 1.00 71.44 466 ASP A O 1
ATOM 3753 N N . GLU A 1 467 ? -46.070 -18.292 45.647 1.00 66.50 467 GLU A N 1
ATOM 3754 C CA . GLU A 1 467 ? -44.990 -18.123 46.631 1.00 66.50 467 GLU A CA 1
ATOM 3755 C C . GLU A 1 467 ? -44.951 -19.276 47.654 1.00 66.50 467 GLU A C 1
ATOM 3757 O O . GLU A 1 467 ? -43.882 -19.609 48.179 1.00 66.50 467 GLU A O 1
ATOM 3762 N N . ASP A 1 468 ? -46.084 -19.928 47.931 1.00 68.12 468 ASP A N 1
ATOM 3763 C CA . ASP A 1 468 ? -46.174 -21.029 48.886 1.00 68.12 468 ASP A CA 1
ATOM 3764 C C . ASP A 1 468 ? -45.837 -22.399 48.260 1.00 68.12 468 ASP A C 1
ATOM 3766 O O . ASP A 1 468 ? -45.348 -23.280 48.980 1.00 68.12 468 ASP A O 1
ATOM 3770 N N . GLU A 1 469 ? -45.958 -22.560 46.936 1.00 77.56 469 GLU A N 1
ATOM 3771 C CA . GLU A 1 469 ? -45.699 -23.807 46.190 1.00 77.56 469 GLU A CA 1
ATOM 3772 C C . GLU A 1 469 ? -44.695 -23.646 45.025 1.00 77.56 469 GLU A C 1
ATOM 3774 O O . GLU A 1 469 ? -44.953 -24.093 43.914 1.00 77.56 469 GLU A O 1
ATOM 3779 N N . ILE A 1 470 ? -43.502 -23.097 45.295 1.00 79.56 470 ILE A N 1
ATOM 3780 C CA . ILE A 1 470 ? -42.428 -22.976 44.285 1.00 79.56 470 ILE A CA 1
ATOM 3781 C C . ILE A 1 470 ? -41.978 -24.359 43.773 1.00 79.56 470 ILE A C 1
ATOM 3783 O O . ILE A 1 470 ? -41.534 -25.209 44.573 1.00 79.56 470 ILE A O 1
ATOM 3787 N N . ASP A 1 471 ? -42.045 -24.574 42.458 1.00 82.69 471 ASP A N 1
ATOM 3788 C CA . ASP A 1 471 ? -41.647 -25.815 41.786 1.00 82.69 471 ASP A CA 1
ATOM 3789 C C . ASP A 1 471 ? -40.153 -25.851 41.382 1.00 82.69 471 ASP A C 1
ATOM 3791 O O . ASP A 1 471 ? -39.404 -24.893 41.561 1.00 82.69 471 ASP A O 1
ATOM 3795 N N . GLU A 1 472 ? -39.657 -27.009 40.925 1.00 83.06 472 GLU A N 1
ATOM 3796 C CA . GLU A 1 472 ? -38.242 -27.147 40.528 1.00 83.06 472 GLU A CA 1
ATOM 3797 C C . GLU A 1 472 ? -37.904 -26.394 39.230 1.00 83.06 472 GLU A C 1
ATOM 3799 O O . GLU A 1 472 ? -36.741 -26.051 39.021 1.00 83.06 472 GLU A O 1
ATOM 3804 N N . GLN A 1 473 ? -38.890 -26.131 38.370 1.00 84.88 473 GLN A N 1
ATOM 3805 C CA . GLN A 1 473 ? -38.692 -25.415 37.116 1.00 84.88 473 GLN A CA 1
ATOM 3806 C C . GLN A 1 473 ? -38.535 -23.910 37.367 1.00 84.88 473 GLN A C 1
ATOM 3808 O O . GLN A 1 473 ? -37.608 -23.311 36.828 1.00 84.88 473 GLN A O 1
ATOM 3813 N N . GLU A 1 474 ? -39.357 -23.323 38.238 1.00 85.25 474 GLU A N 1
ATOM 3814 C CA . GLU A 1 474 ? -39.256 -21.921 38.663 1.00 85.25 474 GLU A CA 1
ATOM 3815 C C . GLU A 1 474 ? -37.892 -21.629 39.310 1.00 85.25 474 GLU A C 1
ATOM 3817 O O . GLU A 1 474 ? -37.260 -20.613 39.023 1.00 85.25 474 GLU A O 1
ATOM 3822 N N . ILE A 1 475 ? -37.382 -22.553 40.137 1.00 85.44 475 ILE A N 1
ATOM 3823 C CA . ILE A 1 475 ? -36.041 -22.436 40.737 1.00 85.44 475 ILE A CA 1
ATOM 3824 C C . ILE A 1 475 ? -34.958 -22.408 39.651 1.00 85.44 475 ILE A C 1
ATOM 3826 O O . ILE A 1 475 ? -34.032 -21.602 39.725 1.00 85.44 475 ILE A O 1
ATOM 3830 N N . GLU A 1 476 ? -35.054 -23.288 38.656 1.00 87.62 476 GLU A N 1
ATOM 3831 C CA . GLU A 1 476 ? -34.075 -23.380 37.570 1.00 87.62 476 GLU A CA 1
ATOM 3832 C C . GLU A 1 476 ? -34.110 -22.148 36.649 1.00 87.62 476 GLU A C 1
ATOM 3834 O O . GLU A 1 476 ? -33.068 -21.694 36.178 1.00 87.62 476 GLU A O 1
ATOM 3839 N N . GLU A 1 477 ? -35.289 -21.573 36.405 1.00 88.94 477 GLU A N 1
ATOM 3840 C CA . GLU A 1 477 ? -35.440 -20.334 35.635 1.00 88.94 477 GLU A CA 1
ATOM 3841 C C . GLU A 1 477 ? -34.813 -19.137 36.361 1.00 88.94 477 GLU A C 1
ATOM 3843 O O . GLU A 1 477 ? -34.074 -18.368 35.742 1.00 88.94 477 GLU A O 1
ATOM 3848 N N . ILE A 1 478 ? -35.014 -19.025 37.679 1.00 89.88 478 ILE A N 1
ATOM 3849 C CA . ILE A 1 478 ? -34.370 -17.989 38.500 1.00 89.88 478 ILE A CA 1
ATOM 3850 C C . ILE A 1 478 ? -32.852 -18.175 38.523 1.00 89.88 478 ILE A C 1
ATOM 3852 O O . ILE A 1 478 ? -32.134 -17.194 38.356 1.00 89.88 478 ILE A O 1
ATOM 3856 N N . LYS A 1 479 ? -32.348 -19.411 38.644 1.00 90.19 479 LYS A N 1
ATOM 3857 C CA . LYS A 1 479 ? -30.903 -19.685 38.554 1.00 90.19 479 LYS A CA 1
ATOM 3858 C C . LYS A 1 479 ? -30.311 -19.219 37.237 1.00 90.19 479 LYS A C 1
ATOM 3860 O O . LYS A 1 479 ? -29.317 -18.513 37.252 1.00 90.19 479 LYS A O 1
ATOM 3865 N N . LYS A 1 480 ? -30.945 -19.556 36.111 1.00 91.31 480 LYS A N 1
ATOM 3866 C CA . LYS A 1 480 ? -30.484 -19.114 34.786 1.00 91.31 480 LYS A CA 1
ATOM 3867 C C . LYS A 1 480 ? -30.488 -17.600 34.648 1.00 91.31 480 LYS A C 1
ATOM 3869 O O . LYS A 1 480 ? -29.577 -17.044 34.042 1.00 91.31 480 LYS A O 1
ATOM 3874 N N . TRP A 1 481 ? -31.502 -16.935 35.195 1.00 93.38 481 TRP A N 1
ATOM 3875 C CA . TRP A 1 481 ? -31.539 -15.479 35.229 1.00 93.38 481 TRP A CA 1
ATOM 3876 C C . TRP A 1 481 ? -30.385 -14.917 36.072 1.00 93.38 481 TRP A C 1
ATOM 3878 O O . TRP A 1 481 ? -29.672 -14.033 35.606 1.00 93.38 481 TRP A O 1
ATOM 3888 N N . THR A 1 482 ? -30.135 -15.471 37.264 1.00 91.88 482 THR A N 1
ATOM 3889 C CA . THR A 1 482 ? -29.022 -15.047 38.125 1.00 91.88 482 THR A CA 1
ATOM 3890 C C . THR A 1 482 ? -27.657 -15.329 37.492 1.00 91.88 482 THR A C 1
ATOM 3892 O O . THR A 1 482 ? -26.802 -14.452 37.523 1.00 91.88 482 THR A O 1
ATOM 3895 N N . ASP A 1 483 ? -27.467 -16.488 36.856 1.00 92.06 483 ASP A N 1
ATOM 3896 C CA . ASP A 1 483 ? -26.256 -16.830 36.097 1.00 92.06 483 ASP A CA 1
ATOM 3897 C C . ASP A 1 483 ? -26.032 -15.826 34.961 1.00 92.06 483 ASP A C 1
ATOM 3899 O O . ASP A 1 483 ? -24.937 -15.296 34.801 1.00 92.06 483 ASP A O 1
ATOM 3903 N N . SER A 1 484 ? -27.082 -15.487 34.204 1.00 92.06 484 SER A N 1
ATOM 3904 C CA . SER A 1 484 ? -26.986 -14.494 33.130 1.00 92.06 484 SER A CA 1
ATOM 3905 C C . SER A 1 484 ? -26.620 -13.102 33.651 1.00 92.06 484 SER A C 1
ATOM 3907 O O . SER A 1 484 ? -25.872 -12.383 32.986 1.00 92.06 484 SER A O 1
ATOM 3909 N N . LYS A 1 485 ? -27.146 -12.700 34.815 1.00 92.44 485 LYS A N 1
ATOM 3910 C CA . LYS A 1 485 ? -26.799 -11.428 35.464 1.00 92.44 485 LYS A CA 1
ATOM 3911 C C . LYS A 1 485 ? -25.363 -11.435 35.984 1.00 92.44 485 LYS A C 1
ATOM 3913 O O . LYS A 1 485 ? -24.647 -10.459 35.779 1.00 92.44 485 LYS A O 1
ATOM 3918 N N . PHE A 1 486 ? -24.925 -12.546 36.576 1.00 92.75 486 PHE A N 1
ATOM 3919 C CA . PHE A 1 486 ? -23.546 -12.755 37.010 1.00 92.75 486 PHE A CA 1
ATOM 3920 C C . PHE A 1 486 ? -22.564 -12.652 35.838 1.00 92.75 486 PHE A C 1
ATOM 3922 O O . PHE A 1 486 ? -21.625 -11.862 35.898 1.00 92.75 486 PHE A O 1
ATOM 3929 N N . GLU A 1 487 ? -22.816 -13.375 34.743 1.00 92.50 487 GLU A N 1
ATOM 3930 C CA . GLU A 1 487 ? -21.975 -13.318 33.544 1.00 92.50 487 GLU A CA 1
ATOM 3931 C C . GLU A 1 487 ? -21.898 -11.905 32.963 1.00 92.50 487 GLU A C 1
ATOM 3933 O O . GLU A 1 487 ? -20.823 -11.470 32.552 1.00 92.50 487 GLU A O 1
ATOM 3938 N N . ASN A 1 488 ? -23.019 -11.178 32.924 1.00 91.25 488 ASN A N 1
ATOM 3939 C CA . ASN A 1 488 ? -23.022 -9.793 32.464 1.00 91.25 488 ASN A CA 1
ATOM 3940 C C . ASN A 1 488 ? -22.191 -8.891 33.385 1.00 91.25 488 ASN A C 1
ATOM 3942 O O . ASN A 1 488 ? -21.385 -8.100 32.905 1.00 91.25 488 ASN A O 1
ATOM 3946 N N . ALA A 1 489 ? -22.333 -9.048 34.703 1.00 92.38 489 ALA A N 1
ATOM 3947 C CA . ALA A 1 489 ? -21.572 -8.263 35.662 1.00 92.38 489 ALA A CA 1
ATOM 3948 C C . ALA A 1 489 ? -20.065 -8.517 35.568 1.00 92.38 489 ALA A C 1
ATOM 3950 O O . ALA A 1 489 ? -19.296 -7.561 35.562 1.00 92.38 489 ALA A O 1
ATOM 3951 N N . CYS A 1 490 ? -19.639 -9.772 35.403 1.00 91.06 490 CYS A N 1
ATOM 3952 C CA . CYS A 1 490 ? -18.234 -10.087 35.147 1.00 91.06 490 CYS A CA 1
ATOM 3953 C C . CYS A 1 490 ? -17.737 -9.449 33.846 1.00 91.06 490 CYS A C 1
ATOM 3955 O O . CYS A 1 490 ? -16.676 -8.837 33.841 1.00 91.06 490 CYS A O 1
ATOM 3957 N N . LYS A 1 491 ? -18.518 -9.525 32.759 1.00 92.00 491 LYS A N 1
ATOM 3958 C CA . LYS A 1 491 ? -18.139 -8.910 31.476 1.00 92.00 491 LYS A CA 1
ATOM 3959 C C . LYS A 1 491 ? -17.927 -7.406 31.588 1.00 92.00 491 LYS A C 1
ATOM 3961 O O . LYS A 1 491 ? -16.996 -6.902 30.979 1.00 92.00 491 LYS A O 1
ATOM 3966 N N . VAL A 1 492 ? -18.785 -6.702 32.328 1.00 92.19 492 VAL A N 1
ATOM 3967 C CA . VAL A 1 492 ? -18.656 -5.251 32.533 1.00 92.19 492 VAL A CA 1
ATOM 3968 C C . VAL A 1 492 ? -17.483 -4.922 33.459 1.00 92.19 492 VAL A C 1
ATOM 3970 O O . VAL A 1 492 ? -16.747 -3.981 33.179 1.00 92.19 492 VAL A O 1
ATOM 3973 N N . ALA A 1 493 ? -17.274 -5.707 34.518 1.00 89.31 493 ALA A N 1
ATOM 3974 C CA . ALA A 1 493 ? -16.166 -5.521 35.456 1.00 89.31 493 ALA A CA 1
ATOM 3975 C C . ALA A 1 493 ? -14.784 -5.774 34.821 1.00 89.31 493 ALA A C 1
ATOM 3977 O O . ALA A 1 493 ? -13.818 -5.104 35.169 1.00 89.31 493 ALA A O 1
ATOM 3978 N N . ASP A 1 494 ? -14.692 -6.706 33.867 1.00 88.75 494 ASP A N 1
ATOM 3979 C CA . ASP A 1 494 ? -13.442 -7.053 33.177 1.00 88.75 494 ASP A CA 1
ATOM 3980 C C . ASP A 1 494 ? -13.049 -6.047 32.070 1.00 88.75 494 ASP A C 1
ATOM 3982 O O . ASP A 1 494 ? -12.005 -6.214 31.427 1.00 88.75 494 ASP A O 1
ATOM 3986 N N . LYS A 1 495 ? -13.864 -5.012 31.811 1.00 87.38 495 LYS A N 1
ATOM 3987 C CA . LYS A 1 495 ? -13.587 -4.019 30.762 1.00 87.38 495 LYS A CA 1
ATOM 3988 C C . LYS A 1 495 ? -12.331 -3.200 31.083 1.00 87.38 495 LYS A C 1
ATOM 3990 O O . LYS A 1 495 ? -12.132 -2.800 32.232 1.00 87.38 495 LYS A O 1
ATOM 3995 N N . PRO A 1 496 ? -11.482 -2.902 30.079 1.00 85.06 496 PRO A N 1
ATOM 3996 C CA . PRO A 1 496 ? -10.360 -1.998 30.279 1.00 85.06 496 PRO A CA 1
ATOM 3997 C C . PRO A 1 496 ? -10.885 -0.604 30.639 1.00 85.06 496 PRO A C 1
ATOM 3999 O O . PRO A 1 496 ? -11.800 -0.092 29.998 1.00 85.06 496 PRO A O 1
ATOM 4002 N N . GLY A 1 497 ? -10.298 0.007 31.668 1.00 87.44 497 GLY A N 1
ATOM 4003 C CA . GLY A 1 497 ? -10.641 1.372 32.052 1.00 87.44 497 GLY A CA 1
ATOM 4004 C C . GLY A 1 497 ? -10.282 2.373 30.955 1.00 87.44 497 GLY A C 1
ATOM 4005 O O . GLY A 1 497 ? -9.279 2.216 30.255 1.00 87.44 497 GLY A O 1
ATOM 4006 N N . LEU A 1 498 ? -11.094 3.419 30.836 1.00 95.06 498 LEU A N 1
ATOM 4007 C CA . LEU A 1 498 ? -10.804 4.576 29.998 1.00 95.06 498 LEU A CA 1
ATOM 4008 C C . LEU A 1 498 ? -9.562 5.322 30.511 1.00 95.06 498 LEU A C 1
ATOM 4010 O O . LEU A 1 498 ? -9.329 5.330 31.727 1.00 95.06 498 LEU A O 1
ATOM 4014 N N . PRO A 1 499 ? -8.779 5.938 29.608 1.00 93.69 499 PRO A N 1
ATOM 4015 C CA . PRO A 1 499 ? -7.512 6.570 29.956 1.00 93.69 499 PRO A CA 1
ATOM 4016 C C . PRO A 1 499 ? -7.699 7.812 30.839 1.00 93.69 499 PRO A C 1
ATOM 4018 O O . PRO A 1 499 ? -8.748 8.454 30.836 1.00 93.69 499 PRO A O 1
ATOM 4021 N N . ASP A 1 500 ? -6.650 8.165 31.576 1.00 92.38 500 ASP A N 1
ATOM 4022 C CA . ASP A 1 500 ? -6.565 9.343 32.447 1.00 92.38 500 ASP A CA 1
ATOM 4023 C C . ASP A 1 500 ? -5.949 10.569 31.747 1.00 92.38 500 ASP A C 1
ATOM 4025 O O . ASP A 1 500 ? -5.785 11.625 32.352 1.00 92.38 500 ASP A O 1
ATOM 4029 N N . THR A 1 501 ? -5.583 10.447 30.471 1.00 91.44 501 THR A N 1
ATOM 4030 C CA . THR A 1 501 ? -5.051 11.525 29.624 1.00 91.44 501 THR A CA 1
ATOM 4031 C C . THR A 1 501 ? -5.470 11.282 28.173 1.00 91.44 501 THR A C 1
ATOM 4033 O O . THR A 1 501 ? -5.685 10.136 27.779 1.00 91.44 501 THR A O 1
ATOM 4036 N N . ILE A 1 502 ? -5.573 12.351 27.379 1.00 93.19 502 ILE A N 1
ATOM 4037 C CA . ILE A 1 502 ? -5.831 12.294 25.933 1.00 93.19 502 ILE A CA 1
ATOM 4038 C C . ILE A 1 502 ? -4.693 12.960 25.155 1.00 93.19 502 ILE A C 1
ATOM 4040 O O . ILE A 1 502 ? -4.104 13.937 25.619 1.00 93.19 502 ILE A O 1
ATOM 4044 N N . SER A 1 503 ? -4.397 12.430 23.972 1.00 92.62 503 SER A N 1
ATOM 4045 C CA . SER A 1 503 ? -3.333 12.880 23.070 1.00 92.62 503 SER A CA 1
ATOM 4046 C C . SER A 1 503 ? -3.854 13.076 21.645 1.00 92.62 503 SER A C 1
ATOM 4048 O O . SER A 1 503 ? -4.862 12.497 21.237 1.00 92.62 503 SER A O 1
ATOM 4050 N N . TYR A 1 504 ? -3.154 13.886 20.850 1.00 91.38 504 TYR A N 1
ATOM 4051 C CA . TYR A 1 504 ? -3.447 13.991 19.420 1.00 91.38 504 TYR A CA 1
ATOM 4052 C C . TYR A 1 504 ? -3.184 12.658 18.713 1.00 91.38 504 TYR A C 1
ATOM 4054 O O . TYR A 1 504 ? -2.171 12.001 18.949 1.00 91.38 504 TYR A O 1
ATOM 4062 N N . GLY A 1 505 ? -4.084 12.269 17.813 1.00 88.44 505 GLY A N 1
ATOM 4063 C CA . GLY A 1 505 ? -4.059 10.967 17.150 1.00 88.44 505 GLY A CA 1
ATOM 4064 C C . GLY A 1 505 ? -4.751 9.838 17.915 1.00 88.44 505 GLY A C 1
ATOM 4065 O O . GLY A 1 505 ? -4.791 8.720 17.392 1.00 88.44 505 GLY A O 1
ATOM 4066 N N . ASP A 1 506 ? -5.288 10.098 19.109 1.00 90.75 506 ASP A N 1
ATOM 4067 C CA . ASP A 1 506 ? -5.989 9.085 19.891 1.00 90.75 506 ASP A CA 1
ATOM 4068 C C . ASP A 1 506 ? -7.326 8.682 19.258 1.00 90.75 506 ASP A C 1
ATOM 4070 O O . ASP A 1 506 ? -8.092 9.497 18.734 1.00 90.75 506 ASP A O 1
ATOM 4074 N N . SER A 1 507 ? -7.628 7.388 19.378 1.00 93.19 507 SER A N 1
ATOM 4075 C CA . SER A 1 507 ? -8.940 6.806 19.113 1.00 93.19 507 SER A CA 1
ATOM 4076 C C . SER A 1 507 ? -9.353 5.981 20.328 1.00 93.19 507 SER A C 1
ATOM 4078 O O . SER A 1 507 ? -8.781 4.926 20.604 1.00 93.19 507 SER A O 1
ATOM 4080 N N . ILE A 1 508 ? -10.314 6.503 21.089 1.00 93.81 508 ILE A N 1
ATOM 4081 C CA . ILE A 1 508 ? -10.711 5.988 22.401 1.00 93.81 508 ILE A CA 1
ATOM 4082 C C . ILE A 1 508 ? -12.115 5.398 22.294 1.00 93.81 508 ILE A C 1
ATOM 4084 O O . ILE A 1 508 ? -13.074 6.113 21.999 1.00 93.81 508 ILE A O 1
ATOM 4088 N N . LEU A 1 509 ? -12.230 4.096 22.555 1.00 93.62 509 LEU A N 1
ATOM 4089 C CA . LEU A 1 509 ? -13.506 3.387 22.639 1.00 93.62 509 LEU A CA 1
ATOM 4090 C C . LEU A 1 509 ? -14.119 3.572 24.033 1.00 93.62 509 LEU A C 1
ATOM 4092 O O . LEU A 1 509 ? -13.534 3.162 25.032 1.00 93.62 509 LEU A O 1
ATOM 4096 N N . ILE A 1 510 ? -15.310 4.157 24.077 1.00 93.31 510 ILE A N 1
ATOM 4097 C CA . ILE A 1 510 ? -16.143 4.350 25.262 1.00 93.31 510 ILE A CA 1
ATOM 4098 C C . ILE A 1 510 ? -17.272 3.325 25.204 1.00 93.31 510 ILE A C 1
ATOM 4100 O O . ILE A 1 510 ? -18.212 3.471 24.424 1.00 93.31 510 ILE A O 1
ATOM 4104 N N . GLU A 1 511 ? -17.179 2.290 26.032 1.00 91.50 511 GLU A N 1
ATOM 4105 C CA . GLU A 1 511 ? -18.175 1.220 26.099 1.00 91.50 511 GLU A CA 1
ATOM 4106 C C . GLU A 1 511 ? -19.059 1.374 27.347 1.00 91.50 511 GLU A C 1
ATOM 4108 O O . GLU A 1 511 ? -18.567 1.452 28.474 1.00 91.50 511 GLU A O 1
ATOM 4113 N N . GLY A 1 512 ? -20.376 1.403 27.150 1.00 90.69 512 GLY A N 1
ATOM 4114 C CA . GLY A 1 512 ? -21.384 1.476 28.204 1.00 90.69 512 GLY A CA 1
ATOM 4115 C C . GLY A 1 512 ? -21.582 0.146 28.935 1.00 90.69 512 GLY A C 1
ATOM 4116 O O . GLY A 1 512 ? -21.166 -0.925 28.482 1.00 90.69 512 GLY A O 1
ATOM 4117 N N . VAL A 1 513 ? -22.266 0.186 30.079 1.00 90.19 513 VAL A N 1
ATOM 4118 C CA . VAL A 1 513 ? -22.575 -1.010 30.885 1.00 90.19 513 VAL A CA 1
ATOM 4119 C C . VAL A 1 513 ? -23.654 -1.891 30.238 1.00 90.19 513 VAL A C 1
ATOM 4121 O O . VAL A 1 513 ? -23.755 -3.077 30.541 1.00 90.19 513 VAL A O 1
ATOM 4124 N N . ASP A 1 514 ? -24.431 -1.323 29.316 1.00 88.00 514 ASP A N 1
ATOM 4125 C CA . ASP A 1 514 ? -25.442 -1.996 28.495 1.00 88.00 514 ASP A CA 1
ATOM 4126 C C . ASP A 1 514 ? -24.892 -2.561 27.168 1.00 88.00 514 ASP A C 1
ATOM 4128 O O . ASP A 1 514 ? -25.638 -3.190 26.414 1.00 88.00 514 ASP A O 1
ATOM 4132 N N . GLY A 1 515 ? -23.598 -2.360 26.890 1.00 86.38 515 GLY A N 1
ATOM 4133 C CA . GLY A 1 515 ? -22.932 -2.779 25.653 1.00 86.38 515 GLY A CA 1
ATOM 4134 C C . GLY A 1 515 ? -23.054 -1.787 24.489 1.00 86.38 515 GLY A C 1
ATOM 4135 O O . GLY A 1 515 ? -22.706 -2.139 23.366 1.00 86.38 515 GLY A O 1
ATOM 4136 N N . SER A 1 516 ? -23.561 -0.572 24.720 1.00 90.00 516 SER A N 1
ATOM 4137 C CA . SER A 1 516 ? -23.478 0.525 23.745 1.00 90.00 516 SER A CA 1
ATOM 4138 C C . SER A 1 516 ? -22.038 1.034 23.603 1.00 90.00 516 SER A C 1
ATOM 4140 O O . SER A 1 516 ? -21.264 1.001 24.557 1.00 90.00 516 SER A O 1
ATOM 4142 N N . GLU A 1 517 ? -21.663 1.508 22.414 1.00 91.56 517 GLU A N 1
ATOM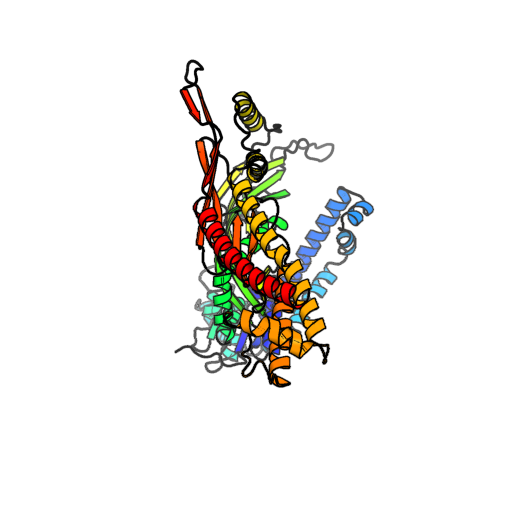 4143 C CA . GLU A 1 517 ? -20.292 1.924 22.093 1.00 91.56 517 GLU A CA 1
ATOM 4144 C C . GLU A 1 517 ? -20.271 3.329 21.476 1.00 91.56 517 GLU A C 1
ATOM 4146 O O . GLU A 1 517 ? -21.130 3.688 20.668 1.00 91.56 517 GLU A O 1
ATOM 4151 N N . MET A 1 518 ? -19.260 4.118 21.838 1.00 93.00 518 MET A N 1
ATOM 4152 C CA . MET A 1 518 ? -18.900 5.369 21.173 1.00 93.00 518 MET A CA 1
ATOM 4153 C C . MET A 1 518 ? -17.390 5.439 20.980 1.00 93.00 518 MET A C 1
ATOM 4155 O O . MET A 1 518 ? -16.630 4.923 21.792 1.00 93.00 518 MET A O 1
ATOM 4159 N N . ILE A 1 519 ? -16.939 6.123 19.936 1.00 93.56 519 ILE A N 1
ATOM 4160 C CA . ILE A 1 519 ? -15.516 6.323 19.664 1.00 93.56 519 ILE A CA 1
ATOM 4161 C C . ILE A 1 519 ? -15.229 7.819 19.630 1.00 93.56 519 ILE A C 1
ATOM 4163 O O . ILE A 1 519 ? -15.801 8.537 18.804 1.00 93.56 519 ILE A O 1
ATOM 4167 N N . LEU A 1 520 ? -14.342 8.267 20.520 1.00 95.19 520 LEU A N 1
ATOM 4168 C CA . LEU A 1 520 ? -13.752 9.604 20.502 1.00 95.19 520 LEU A CA 1
ATOM 4169 C C . LEU A 1 520 ? -12.460 9.567 19.682 1.00 95.19 520 LEU A C 1
ATOM 4171 O O . LEU A 1 520 ? -11.552 8.800 19.994 1.00 95.19 520 LEU A O 1
ATOM 4175 N N . CYS A 1 521 ? -12.377 10.407 18.658 1.00 92.94 521 CYS A N 1
ATOM 4176 C CA . CYS A 1 521 ? -11.206 10.550 17.801 1.00 92.94 521 CYS A CA 1
ATOM 4177 C C . CYS A 1 521 ? -10.674 11.980 17.865 1.00 92.94 521 CYS A C 1
ATOM 4179 O O . CYS A 1 521 ? -11.439 12.931 17.693 1.00 92.94 521 CYS A O 1
ATOM 4181 N N . ILE A 1 522 ? -9.364 12.110 18.061 1.00 92.62 522 ILE A N 1
ATOM 4182 C CA . ILE A 1 522 ? -8.630 13.374 17.966 1.00 92.62 522 ILE A CA 1
ATOM 4183 C C . ILE A 1 522 ? -7.637 13.219 16.818 1.00 92.62 522 ILE A C 1
ATOM 4185 O O . ILE A 1 522 ? -6.818 12.301 16.834 1.00 92.62 522 ILE A O 1
ATOM 4189 N N . ASP A 1 523 ? -7.704 14.090 15.813 1.00 88.81 523 ASP A N 1
ATOM 4190 C CA . ASP A 1 523 ? -6.806 13.999 14.661 1.00 88.81 523 ASP A CA 1
ATOM 4191 C C . ASP A 1 523 ? -5.329 14.166 15.067 1.00 88.81 523 ASP A C 1
ATOM 4193 O O . ASP A 1 523 ? -4.989 14.806 16.067 1.00 88.81 523 ASP A O 1
ATOM 4197 N N . LYS A 1 524 ? -4.428 13.564 14.280 1.00 85.88 524 LYS A N 1
ATOM 4198 C CA . LYS A 1 524 ? -2.979 13.754 14.440 1.00 85.88 524 LYS A CA 1
ATOM 4199 C C . LYS A 1 524 ? -2.593 15.186 14.072 1.00 85.88 524 LYS A C 1
ATOM 4201 O O . LYS A 1 524 ? -3.198 15.787 13.186 1.00 85.88 524 LYS A O 1
ATOM 4206 N N . LEU A 1 525 ? -1.522 15.682 14.687 1.00 80.69 525 LEU A N 1
ATOM 4207 C CA . LEU A 1 525 ? -0.929 16.968 14.333 1.00 80.69 525 LEU A CA 1
ATOM 4208 C C . LEU A 1 525 ? -0.418 16.930 12.885 1.00 80.69 525 LEU A C 1
ATOM 4210 O O . LEU A 1 525 ? 0.462 16.145 12.535 1.00 80.69 525 LEU A O 1
ATOM 4214 N N . GLN A 1 526 ? -1.031 17.745 12.028 1.00 76.12 526 GLN A N 1
ATOM 4215 C CA . GLN A 1 526 ? -0.644 17.960 10.631 1.00 76.12 526 GLN A CA 1
ATOM 4216 C C . GLN A 1 526 ? -0.740 19.455 10.310 1.00 76.12 526 GLN A C 1
ATOM 4218 O O . GLN A 1 526 ? -1.480 19.860 9.416 1.00 76.12 526 GLN A O 1
ATOM 4223 N N . ILE A 1 527 ? -0.031 20.273 11.088 1.00 74.06 527 ILE A N 1
ATOM 4224 C CA . ILE A 1 527 ? -0.033 21.733 10.955 1.00 74.06 527 ILE A CA 1
ATOM 4225 C C . ILE A 1 527 ? 1.167 22.207 10.131 1.00 74.06 527 ILE A C 1
ATOM 4227 O O . ILE A 1 527 ? 2.232 21.589 10.165 1.00 74.06 527 ILE A O 1
ATOM 4231 N N . ASN A 1 528 ? 1.013 23.305 9.389 1.00 74.75 528 ASN A N 1
ATOM 4232 C CA . ASN A 1 528 ? 2.121 23.933 8.670 1.00 74.75 528 ASN A CA 1
ATOM 4233 C C . ASN A 1 528 ? 2.201 25.421 9.040 1.00 74.75 528 ASN A C 1
ATOM 4235 O O . ASN A 1 528 ? 1.743 26.278 8.279 1.00 74.75 528 ASN A O 1
ATOM 4239 N N . PRO A 1 529 ? 2.764 25.734 10.220 1.00 73.25 529 PRO A N 1
ATOM 4240 C CA . PRO A 1 529 ? 2.536 27.012 10.861 1.00 73.25 529 PRO A CA 1
ATOM 4241 C C . PRO A 1 529 ? 3.131 28.182 10.073 1.00 73.25 529 PRO A C 1
ATOM 4243 O O . PRO A 1 529 ? 4.342 28.252 9.859 1.00 73.25 529 PRO A O 1
ATOM 4246 N N . SER A 1 530 ? 2.269 29.127 9.694 1.00 76.88 530 SER A N 1
ATOM 4247 C CA . SER A 1 530 ? 2.631 30.398 9.064 1.00 76.88 530 SER A CA 1
ATOM 4248 C C . SER A 1 530 ? 2.059 31.575 9.861 1.00 76.88 530 SER A C 1
ATOM 4250 O O . SER A 1 530 ? 0.964 31.497 10.413 1.00 76.88 530 SER A O 1
ATOM 4252 N N . GLU A 1 531 ? 2.811 32.672 9.953 1.00 81.19 531 GLU A N 1
ATOM 4253 C CA . GLU A 1 531 ? 2.442 33.830 10.778 1.00 81.19 531 GLU A CA 1
ATOM 4254 C C . GLU A 1 531 ? 1.077 34.424 10.396 1.00 81.19 531 GLU A C 1
ATOM 4256 O O . GLU A 1 531 ? 0.825 34.730 9.230 1.00 81.19 531 GLU A O 1
ATOM 4261 N N . GLY A 1 532 ? 0.206 34.624 11.390 1.00 79.31 532 GLY A N 1
ATOM 4262 C CA . GLY A 1 532 ? -1.132 35.188 11.198 1.00 79.31 532 GLY A CA 1
ATOM 4263 C C . GLY A 1 532 ? -2.167 34.221 10.621 1.00 79.31 532 GLY A C 1
ATOM 4264 O O . GLY A 1 532 ? -3.297 34.645 10.369 1.00 79.31 532 GLY A O 1
ATOM 4265 N N . GLU A 1 533 ? -1.814 32.950 10.414 1.00 84.62 533 GLU A N 1
ATOM 4266 C CA . GLU A 1 533 ? -2.755 31.906 10.008 1.00 84.62 533 GLU A CA 1
ATOM 4267 C C . GLU A 1 533 ? -3.387 31.196 11.219 1.00 84.62 533 GLU A C 1
ATOM 4269 O O . GLU A 1 533 ? -2.855 31.193 12.334 1.00 84.62 533 GLU A O 1
ATOM 4274 N N . GLU A 1 534 ? -4.556 30.600 10.978 1.00 87.56 534 GLU A N 1
ATOM 4275 C CA . GLU A 1 534 ? -5.255 29.728 11.921 1.00 87.56 534 GLU A CA 1
ATOM 4276 C C . GLU A 1 534 ? -5.217 28.294 11.389 1.00 87.56 534 GLU A C 1
ATOM 4278 O O . GLU A 1 534 ? -5.650 28.025 10.267 1.00 87.56 534 GLU A O 1
ATOM 4283 N N . GLU A 1 535 ? -4.746 27.371 12.219 1.00 88.56 535 GLU A N 1
ATOM 4284 C CA . GLU A 1 535 ? -4.735 25.936 11.944 1.00 88.56 535 GLU A CA 1
ATOM 4285 C C . GLU A 1 535 ? -5.813 25.250 12.787 1.00 88.56 535 GLU A C 1
ATOM 4287 O O . GLU A 1 535 ? -6.083 25.649 13.920 1.00 88.56 535 GLU A O 1
ATOM 4292 N N . SER A 1 536 ? -6.476 24.229 12.242 1.00 88.75 536 SER A N 1
ATOM 4293 C CA . SER A 1 536 ? -7.576 23.535 12.928 1.00 88.75 536 SER A CA 1
ATOM 4294 C C . SER A 1 536 ? -7.373 22.027 12.927 1.00 88.75 536 SER A C 1
ATOM 4296 O O . SER A 1 536 ? -7.202 21.417 11.875 1.00 88.75 536 SER A O 1
ATOM 4298 N N . ILE A 1 537 ? -7.454 21.424 14.110 1.00 91.44 537 ILE A N 1
ATOM 4299 C CA . ILE A 1 537 ? -7.373 19.979 14.329 1.00 91.44 537 ILE A CA 1
ATOM 4300 C C . ILE A 1 537 ? -8.767 19.490 14.709 1.00 91.44 537 ILE A C 1
ATOM 4302 O O . ILE A 1 537 ? -9.376 20.023 15.638 1.00 91.44 537 ILE A O 1
ATOM 4306 N N . HIS A 1 538 ? -9.301 18.507 13.987 1.00 91.69 538 HIS A N 1
ATOM 4307 C CA . HIS A 1 538 ? -10.661 18.030 14.222 1.00 91.69 538 HIS A CA 1
ATOM 4308 C C . HIS A 1 538 ? -10.742 17.037 15.384 1.00 91.69 538 HIS A C 1
ATOM 4310 O O . HIS A 1 538 ? -9.856 16.209 15.604 1.00 91.69 538 HIS A O 1
ATOM 4316 N N . ILE A 1 539 ? -11.860 17.115 16.104 1.00 93.56 539 ILE A N 1
ATOM 4317 C CA . ILE A 1 539 ? -12.267 16.169 17.138 1.00 93.56 539 ILE A CA 1
ATOM 4318 C C . ILE A 1 539 ? -13.643 15.644 16.749 1.00 93.56 539 ILE A C 1
ATOM 4320 O O . ILE A 1 539 ? -14.546 16.415 16.430 1.00 93.56 539 ILE A O 1
ATOM 4324 N N . ALA A 1 540 ? -13.828 14.332 16.782 1.00 93.25 540 ALA A N 1
ATOM 4325 C CA . ALA A 1 540 ? -15.091 13.717 16.411 1.00 93.25 540 ALA A CA 1
ATOM 4326 C C . ALA A 1 540 ? -15.514 12.666 17.431 1.00 93.25 540 ALA A C 1
ATOM 4328 O O . ALA A 1 540 ? -14.699 11.886 17.919 1.00 93.25 540 ALA A O 1
ATOM 4329 N N . LEU A 1 541 ? -16.818 12.616 17.694 1.00 94.25 541 LEU A N 1
ATOM 4330 C CA . LEU A 1 541 ? -17.451 11.508 18.395 1.00 94.25 541 LEU A CA 1
ATOM 4331 C C . LEU A 1 541 ? -18.334 10.750 17.403 1.00 94.25 541 LEU A C 1
ATOM 4333 O O . LEU A 1 541 ? -19.103 11.364 16.654 1.00 94.25 541 LEU A O 1
ATOM 4337 N N . SER A 1 542 ? -18.237 9.425 17.392 1.00 90.69 542 SER A N 1
ATOM 4338 C CA . SER A 1 542 ? -19.038 8.548 16.529 1.00 90.69 542 SER A CA 1
ATOM 4339 C C . SER A 1 542 ? -19.635 7.381 17.308 1.00 90.69 542 SER A C 1
ATOM 4341 O O . SER A 1 542 ? -19.099 6.992 18.341 1.00 90.69 542 SER A O 1
ATOM 4343 N N . ASP A 1 543 ? -20.729 6.814 16.804 1.00 83.81 543 ASP A N 1
ATOM 4344 C CA . ASP A 1 543 ? -21.383 5.611 17.347 1.00 83.81 543 ASP A CA 1
ATOM 4345 C C . ASP A 1 543 ? -20.938 4.314 16.633 1.00 83.81 543 ASP A C 1
ATOM 4347 O O . ASP A 1 543 ? -21.632 3.301 16.658 1.00 83.81 543 ASP A O 1
ATOM 4351 N N . GLY A 1 544 ? -19.799 4.358 15.929 1.00 67.44 544 GLY A N 1
ATOM 4352 C CA . GLY A 1 544 ? -19.293 3.263 15.091 1.00 67.44 544 GLY A CA 1
ATOM 4353 C C . GLY A 1 544 ? -19.856 3.226 13.661 1.00 67.44 544 GLY A C 1
ATOM 4354 O O . GLY A 1 544 ? -19.297 2.534 12.807 1.00 67.44 544 GLY A O 1
ATOM 4355 N N . HIS A 1 545 ? -20.910 3.992 13.354 1.00 67.44 545 HIS A N 1
ATOM 4356 C CA . HIS A 1 545 ? -21.496 4.076 12.011 1.00 67.44 545 HIS A CA 1
ATOM 4357 C C . HIS A 1 545 ? -21.534 5.506 11.470 1.00 67.44 545 HIS A C 1
ATOM 4359 O O . HIS A 1 545 ? -21.167 5.737 10.315 1.00 67.44 545 HIS A O 1
ATOM 4365 N N . GLU A 1 546 ? -21.962 6.462 12.293 1.00 77.44 546 GLU A N 1
ATOM 4366 C CA . GLU A 1 546 ? -22.115 7.864 11.923 1.00 77.44 546 GLU A CA 1
ATOM 4367 C C . GLU A 1 546 ? -21.450 8.793 12.948 1.00 77.44 546 GLU A C 1
ATOM 4369 O O . GLU A 1 546 ? -21.272 8.477 14.126 1.00 77.44 546 GLU A O 1
ATOM 4374 N N . LYS A 1 547 ? -21.058 9.981 12.479 1.00 86.69 547 LYS A N 1
ATOM 4375 C CA . LYS A 1 547 ? -20.550 11.040 13.354 1.00 86.69 547 LYS A CA 1
ATOM 4376 C C . LYS A 1 547 ? -21.722 11.672 14.103 1.00 86.69 547 LYS A C 1
ATOM 4378 O O . LYS A 1 547 ? -22.639 12.191 13.466 1.00 86.69 547 LYS A O 1
ATOM 4383 N N . ILE A 1 548 ? -21.658 11.676 15.432 1.00 91.69 548 ILE A N 1
ATOM 4384 C CA . ILE A 1 548 ? -22.735 12.156 16.313 1.00 91.69 548 ILE A CA 1
ATOM 4385 C C . ILE A 1 548 ? -22.437 13.518 16.953 1.00 91.69 548 ILE A C 1
ATOM 4387 O O . ILE A 1 548 ? -23.376 14.241 17.281 1.00 91.69 548 ILE A O 1
ATOM 4391 N N . ALA A 1 549 ? -21.163 13.893 17.087 1.00 92.69 549 ALA A N 1
ATOM 4392 C CA . ALA A 1 549 ? -20.738 15.230 17.504 1.00 92.69 549 ALA A CA 1
ATOM 4393 C C . ALA A 1 549 ? -19.389 15.603 16.876 1.00 92.69 549 ALA A C 1
ATOM 4395 O O . ALA A 1 549 ? -18.624 14.734 16.451 1.00 92.69 549 ALA A O 1
ATOM 4396 N N . ASP A 1 550 ? -19.127 16.905 16.798 1.00 92.62 550 ASP A N 1
ATOM 4397 C CA . ASP A 1 550 ? -17.900 17.479 16.249 1.00 92.62 550 ASP A CA 1
ATOM 4398 C C . ASP A 1 550 ? -17.338 18.522 17.212 1.00 92.62 550 ASP A C 1
ATOM 4400 O O . ASP A 1 550 ? -18.087 19.188 17.929 1.00 92.62 550 ASP A O 1
ATOM 4404 N N . GLY A 1 551 ? -16.022 18.650 17.195 1.00 92.69 551 GLY A N 1
ATOM 4405 C CA . GLY A 1 551 ? -15.265 19.672 17.882 1.00 92.69 551 GLY A CA 1
ATOM 4406 C C . GLY A 1 551 ? -14.001 20.009 17.098 1.00 92.69 551 GLY A C 1
ATOM 4407 O O . GLY A 1 551 ? -13.663 19.367 16.099 1.00 92.69 551 GLY A O 1
ATOM 4408 N N . SER A 1 552 ? -13.284 21.030 17.547 1.00 93.00 552 SER A N 1
ATOM 4409 C CA . SER A 1 552 ? -12.009 21.409 16.945 1.00 93.00 552 SER A CA 1
ATOM 4410 C C . SER A 1 552 ? -11.071 22.038 17.962 1.00 93.00 552 SER A C 1
ATOM 4412 O O . SER A 1 552 ? -11.511 22.738 18.871 1.00 93.00 552 SER A O 1
ATOM 4414 N N . VAL A 1 553 ? -9.775 21.819 17.778 1.00 94.19 553 VAL A N 1
ATOM 4415 C CA . VAL A 1 553 ? -8.722 22.614 18.408 1.00 94.19 553 VAL A CA 1
ATOM 4416 C C . VAL A 1 553 ? -8.224 23.605 17.372 1.00 94.19 553 VAL A C 1
ATOM 4418 O O . VAL A 1 553 ? -7.780 23.201 16.299 1.00 94.19 553 VAL A O 1
ATOM 4421 N N . LYS A 1 554 ? -8.316 24.896 17.674 1.00 92.81 554 LYS A N 1
ATOM 4422 C CA . LYS A 1 554 ? -7.857 25.974 16.799 1.00 92.81 554 LYS A CA 1
ATOM 4423 C C . LYS A 1 554 ? -6.574 26.554 17.356 1.00 92.81 554 LYS A C 1
ATOM 4425 O O . LYS A 1 554 ? -6.559 27.040 18.483 1.00 92.81 554 LYS A O 1
ATOM 4430 N N . LEU A 1 555 ? -5.516 26.500 16.561 1.00 92.94 555 LEU A N 1
ATOM 4431 C CA . LEU A 1 555 ? -4.240 27.132 16.849 1.00 92.94 555 LEU A CA 1
ATOM 4432 C C . LEU A 1 555 ? -4.159 28.446 16.071 1.00 92.94 555 LEU A C 1
ATOM 4434 O O . LEU A 1 555 ? -4.164 28.437 14.842 1.00 92.94 555 LEU A O 1
ATOM 4438 N N . THR A 1 556 ? -4.039 29.558 16.787 1.00 90.62 556 THR A N 1
ATOM 4439 C CA . THR A 1 556 ? -3.751 30.869 16.200 1.00 90.62 556 THR A CA 1
ATOM 4440 C C . THR A 1 556 ? -2.254 31.122 16.261 1.00 90.62 556 THR A C 1
ATOM 4442 O O . THR A 1 556 ? -1.669 31.090 17.346 1.00 90.62 556 THR A O 1
ATOM 4445 N N . ILE A 1 557 ? -1.636 31.392 15.112 1.00 89.38 557 ILE A N 1
ATOM 4446 C CA . ILE A 1 557 ? -0.193 31.616 15.012 1.00 89.38 557 ILE A CA 1
ATOM 4447 C C . ILE A 1 557 ? 0.077 33.114 15.097 1.00 89.38 557 ILE A C 1
ATOM 4449 O O . ILE A 1 557 ? -0.255 33.889 14.196 1.00 89.38 557 ILE A O 1
ATOM 4453 N N . GLY A 1 558 ? 0.695 33.534 16.195 1.00 86.69 558 GLY A N 1
ATOM 4454 C CA . GLY A 1 558 ? 0.949 34.935 16.476 1.00 86.69 558 GLY A CA 1
ATOM 4455 C C . GLY A 1 558 ? 1.954 35.581 15.520 1.00 86.69 558 GLY A C 1
ATOM 4456 O O . GLY A 1 558 ? 2.828 34.916 14.955 1.00 86.69 558 GLY A O 1
ATOM 4457 N N . TYR A 1 559 ? 1.852 36.902 15.382 1.00 86.25 559 TYR A N 1
ATOM 4458 C CA . TYR A 1 559 ? 2.782 37.758 14.642 1.00 86.25 559 TYR A CA 1
ATOM 4459 C C . TYR A 1 559 ? 2.897 39.131 15.310 1.00 86.25 559 TYR A C 1
ATOM 4461 O O . TYR A 1 559 ? 2.023 39.539 16.077 1.00 86.25 559 TYR A O 1
ATOM 4469 N N . LEU A 1 560 ? 3.961 39.872 15.005 1.00 83.62 560 LEU A N 1
ATOM 4470 C CA . LEU A 1 560 ? 4.125 41.249 15.465 1.00 83.62 560 LEU A CA 1
ATOM 4471 C C . 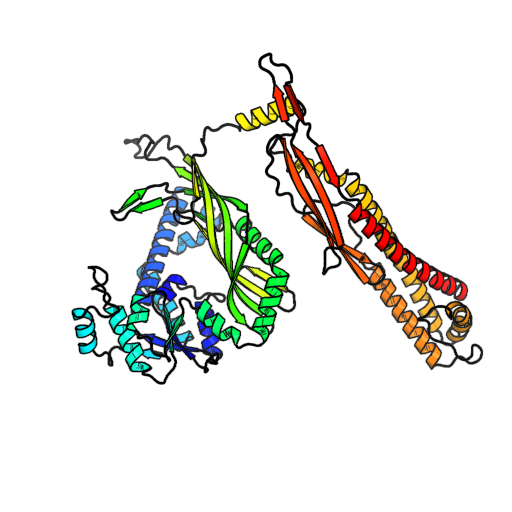LEU A 1 560 ? 4.860 42.076 14.407 1.00 83.62 560 LEU A C 1
ATOM 4473 O O . LEU A 1 560 ? 6.017 41.808 14.098 1.00 83.62 560 LEU A O 1
ATOM 4477 N N . ASN A 1 561 ? 4.191 43.102 13.890 1.00 81.62 561 ASN A N 1
ATOM 4478 C CA . ASN A 1 561 ? 4.724 44.025 12.895 1.00 81.62 561 ASN A CA 1
ATOM 4479 C C . ASN A 1 561 ? 5.134 45.352 13.542 1.00 81.62 561 ASN A C 1
ATOM 4481 O O . ASN A 1 561 ? 4.469 45.857 14.454 1.00 81.62 561 ASN A O 1
ATOM 4485 N N . PHE A 1 562 ? 6.215 45.939 13.031 1.00 78.38 562 PHE A N 1
ATOM 4486 C CA . PHE A 1 562 ? 6.740 47.224 13.485 1.00 78.38 562 PHE A CA 1
ATOM 4487 C C . PHE A 1 562 ? 6.575 48.299 12.407 1.00 78.38 562 PHE A C 1
ATOM 4489 O O . PHE A 1 562 ? 6.789 48.028 11.226 1.00 78.38 562 PHE A O 1
ATOM 4496 N N . ASP A 1 563 ? 6.246 49.520 12.827 1.00 79.25 563 ASP A N 1
ATOM 4497 C CA . ASP A 1 563 ? 6.186 50.690 11.954 1.00 79.25 563 ASP A CA 1
ATOM 4498 C C . ASP A 1 563 ? 7.593 51.216 11.589 1.00 79.25 563 ASP A C 1
ATOM 4500 O O . ASP A 1 563 ? 8.621 50.780 12.118 1.00 79.25 563 ASP A O 1
ATOM 4504 N N . GLU A 1 564 ? 7.650 52.190 10.674 1.00 76.25 564 GLU A N 1
ATOM 4505 C CA . GLU A 1 564 ? 8.904 52.798 10.195 1.00 76.25 564 GLU A CA 1
ATOM 4506 C C . GLU A 1 564 ? 9.726 53.497 11.303 1.00 76.25 564 GLU A C 1
ATOM 4508 O O . GLU A 1 564 ? 10.924 53.730 11.121 1.00 76.25 564 GLU A O 1
ATOM 4513 N N . ASP A 1 565 ? 9.109 53.814 12.449 1.00 78.38 565 ASP A N 1
ATOM 4514 C CA . ASP A 1 565 ? 9.746 54.433 13.616 1.00 78.38 565 ASP A CA 1
ATOM 4515 C C . ASP A 1 565 ? 10.170 53.387 14.678 1.00 78.38 565 ASP A C 1
ATOM 4517 O O . ASP A 1 565 ? 10.737 53.746 15.719 1.00 78.38 565 ASP A O 1
ATOM 4521 N N . GLY A 1 566 ? 9.940 52.092 14.416 1.00 64.12 566 GLY A N 1
ATOM 4522 C CA . GLY A 1 566 ? 10.234 50.979 15.323 1.00 64.12 566 GLY A CA 1
ATOM 4523 C C . GLY A 1 566 ? 9.220 50.812 16.463 1.00 64.12 566 GLY A C 1
ATOM 4524 O O . GLY A 1 566 ? 9.522 50.154 17.461 1.00 64.12 566 GLY A O 1
ATOM 4525 N N . GLY A 1 567 ? 8.044 51.433 16.355 1.00 71.31 567 GLY A N 1
ATOM 4526 C CA . GLY A 1 567 ? 6.881 51.192 17.206 1.00 71.31 567 GLY A CA 1
ATOM 4527 C C . GLY A 1 567 ? 6.091 49.960 16.756 1.00 71.31 567 GLY A C 1
ATOM 4528 O O . GLY A 1 567 ? 6.246 49.498 15.634 1.00 71.31 567 GLY A O 1
ATOM 4529 N N . VAL A 1 568 ? 5.252 49.397 17.630 1.00 78.19 568 VAL A N 1
ATOM 4530 C CA . VAL A 1 568 ? 4.363 48.276 17.264 1.00 78.19 568 VAL A CA 1
ATOM 4531 C C . VAL A 1 568 ? 3.214 48.806 16.407 1.00 78.19 568 VAL A C 1
ATOM 4533 O O . VAL A 1 568 ? 2.450 49.651 16.878 1.00 78.19 568 VAL A O 1
ATOM 4536 N N . GLU A 1 569 ? 3.085 48.298 15.182 1.00 80.62 569 GLU A N 1
ATOM 4537 C CA . GLU A 1 569 ? 2.016 48.669 14.248 1.00 80.62 569 GLU A CA 1
ATOM 4538 C C . GLU A 1 569 ? 0.779 47.780 14.434 1.00 80.62 569 GLU A C 1
ATOM 4540 O O . GLU A 1 569 ? -0.325 48.286 14.641 1.00 80.62 569 GLU A O 1
ATOM 4545 N N . ASP A 1 570 ? 0.973 46.460 14.396 1.00 82.50 570 ASP A N 1
ATOM 4546 C CA . ASP A 1 570 ? -0.082 45.449 14.503 1.00 82.50 570 ASP A CA 1
ATOM 4547 C C . ASP A 1 570 ? 0.494 44.129 15.034 1.00 82.50 570 ASP A C 1
ATOM 4549 O O . ASP A 1 570 ? 1.680 43.852 14.853 1.00 82.50 570 ASP A O 1
ATOM 4553 N N . GLY A 1 571 ? -0.322 43.307 15.686 1.00 84.38 571 GLY A N 1
ATOM 4554 C CA . GLY A 1 571 ? 0.127 42.011 16.177 1.00 84.38 571 GLY A CA 1
ATOM 4555 C C . GLY A 1 571 ? -0.971 41.149 16.779 1.00 84.38 571 GLY A C 1
ATOM 4556 O O . GLY A 1 571 ? -1.985 41.637 17.280 1.00 84.38 571 GLY A O 1
ATOM 4557 N N . LEU A 1 572 ? -0.715 39.847 16.759 1.00 87.69 572 LEU A N 1
ATOM 4558 C CA . LEU A 1 572 ? -1.578 38.784 17.249 1.00 87.69 572 LEU A CA 1
ATOM 4559 C C . LEU A 1 572 ? -0.745 37.855 18.135 1.00 87.69 572 LEU A C 1
ATOM 4561 O O . LEU A 1 572 ? 0.389 37.529 17.793 1.00 87.69 572 LEU A O 1
ATOM 4565 N N . ALA A 1 573 ? -1.278 37.459 19.288 1.00 88.12 573 ALA A N 1
ATOM 4566 C CA . ALA A 1 573 ? -0.607 36.510 20.172 1.00 88.12 573 ALA A CA 1
ATOM 4567 C C . ALA A 1 573 ? -0.927 35.067 19.764 1.00 88.12 573 ALA A C 1
ATOM 4569 O O . ALA A 1 573 ? -1.973 34.817 19.169 1.00 88.12 573 ALA A O 1
ATOM 4570 N N . ASP A 1 574 ? -0.057 34.132 20.141 1.00 89.75 574 ASP A N 1
ATOM 4571 C CA . ASP A 1 574 ? -0.365 32.707 20.048 1.00 89.75 574 ASP A CA 1
ATOM 4572 C C . ASP A 1 574 ? -1.525 32.345 20.983 1.00 89.75 574 ASP A C 1
ATOM 4574 O O . ASP A 1 574 ? -1.529 32.731 22.158 1.00 89.75 574 ASP A O 1
ATOM 4578 N N . SER A 1 575 ? -2.502 31.592 20.481 1.00 91.94 575 SER A N 1
ATOM 4579 C CA . SER A 1 575 ? -3.592 31.057 21.300 1.00 91.94 575 SER A CA 1
ATOM 4580 C C . SER A 1 575 ? -4.030 29.678 20.829 1.00 91.94 575 SER A C 1
ATOM 4582 O O . SER A 1 575 ? -3.921 29.341 19.650 1.00 91.94 575 SER A O 1
ATOM 4584 N N . ILE A 1 576 ? -4.539 28.889 21.776 1.00 93.50 576 ILE A N 1
ATOM 4585 C CA . ILE A 1 576 ? -5.242 27.642 21.494 1.00 93.50 576 ILE A CA 1
ATOM 4586 C C . ILE A 1 576 ? -6.670 27.804 21.994 1.00 93.50 576 ILE A C 1
ATOM 4588 O O . ILE A 1 576 ? -6.885 28.059 23.181 1.00 93.50 576 ILE A O 1
ATOM 4592 N N . ASP A 1 577 ? -7.627 27.625 21.095 1.00 93.94 577 ASP A N 1
ATOM 4593 C CA . ASP A 1 577 ? -9.047 27.639 21.408 1.00 93.94 577 ASP A CA 1
ATOM 4594 C C . ASP A 1 577 ? -9.635 26.247 21.176 1.00 93.94 577 ASP A C 1
ATOM 4596 O O . ASP A 1 577 ? -9.471 25.649 20.112 1.00 93.94 577 ASP A O 1
ATOM 4600 N N . TYR A 1 578 ? -10.335 25.729 22.180 1.00 94.88 578 TYR A N 1
ATOM 4601 C CA . TYR A 1 578 ? -10.953 24.408 22.139 1.00 94.88 578 TYR A CA 1
ATOM 4602 C C . TYR A 1 578 ? -12.465 24.561 21.959 1.00 94.88 578 TYR A C 1
ATOM 4604 O O . TYR A 1 578 ? -13.132 25.170 22.793 1.00 94.88 578 TYR A O 1
ATOM 4612 N N . ASP A 1 579 ? -13.012 23.981 20.895 1.00 94.88 579 ASP A N 1
ATOM 4613 C CA . ASP A 1 579 ? -14.448 23.885 20.628 1.00 94.88 579 ASP A CA 1
ATOM 4614 C C . ASP A 1 579 ? -14.893 22.435 20.836 1.00 94.88 579 ASP A C 1
ATOM 4616 O O . ASP A 1 579 ? -14.563 21.561 20.035 1.00 94.88 579 ASP A O 1
ATOM 4620 N N . TYR A 1 580 ? -15.574 22.161 21.951 1.00 95.00 580 TYR A N 1
ATOM 4621 C CA . TYR A 1 580 ? -15.870 20.793 22.398 1.00 95.00 580 TYR A CA 1
ATOM 4622 C C . TYR A 1 580 ? -17.213 20.647 23.131 1.00 95.00 580 TYR A C 1
ATOM 4624 O O . TYR A 1 580 ? -17.528 19.562 23.624 1.00 95.00 580 TYR A O 1
ATOM 4632 N N . ASP A 1 581 ? -18.040 21.694 23.168 1.00 93.94 581 ASP A N 1
ATOM 4633 C CA . ASP A 1 581 ? -19.309 21.696 23.910 1.00 93.94 581 ASP A CA 1
ATOM 4634 C C . ASP A 1 581 ? -20.237 20.557 23.459 1.00 93.94 581 ASP A C 1
ATOM 4636 O O . ASP A 1 581 ? -20.813 19.843 24.280 1.00 93.94 581 ASP A O 1
ATOM 4640 N N . GLN A 1 582 ? -20.329 20.323 22.144 1.00 93.38 582 GLN A N 1
ATOM 4641 C CA . GLN A 1 582 ? -21.152 19.239 21.596 1.00 93.38 582 GLN A CA 1
ATOM 4642 C C . GLN A 1 582 ? -20.647 17.859 22.025 1.00 93.38 582 GLN A C 1
ATOM 4644 O O . GLN A 1 582 ? -21.452 16.974 22.306 1.00 93.38 582 GLN A O 1
ATOM 4649 N N . ILE A 1 583 ? -19.326 17.666 22.088 1.00 94.81 583 ILE A N 1
ATOM 4650 C CA . ILE A 1 583 ? -18.720 16.402 22.523 1.00 94.81 583 ILE A CA 1
ATOM 4651 C C . ILE A 1 583 ? -19.137 16.115 23.969 1.00 94.81 583 ILE A C 1
ATOM 4653 O O . ILE A 1 583 ? -19.600 15.015 24.278 1.00 94.81 583 ILE A O 1
ATOM 4657 N N . ILE A 1 584 ? -19.054 17.126 24.834 1.00 95.69 584 ILE A N 1
ATOM 4658 C CA . ILE A 1 584 ? -19.431 17.022 26.245 1.00 95.69 584 ILE A CA 1
ATOM 4659 C C . ILE A 1 584 ? -20.923 16.743 26.417 1.00 95.69 584 ILE A C 1
ATOM 4661 O O . ILE A 1 584 ? -21.278 15.826 27.154 1.00 95.69 584 ILE A O 1
ATOM 4665 N N . GLU A 1 585 ? -21.798 17.454 25.702 1.00 95.06 585 GLU A N 1
ATOM 4666 C CA . GLU A 1 585 ? -23.247 17.226 25.772 1.00 95.06 585 GLU A CA 1
ATOM 4667 C C . GLU A 1 585 ? -23.634 15.785 25.402 1.00 95.06 585 GLU A C 1
ATOM 4669 O O . GLU A 1 585 ? -24.538 15.195 26.008 1.00 95.06 585 GLU A O 1
ATOM 4674 N N . VAL A 1 586 ? -22.964 15.193 24.406 1.00 94.88 586 VAL A N 1
ATOM 4675 C CA . VAL A 1 586 ? -23.224 13.804 24.012 1.00 94.88 586 VAL A CA 1
ATOM 4676 C C . VAL A 1 586 ? -22.699 12.820 25.055 1.00 94.88 586 VAL A C 1
ATOM 4678 O O . VAL A 1 586 ? -23.440 11.910 25.430 1.00 94.88 586 VAL A O 1
ATOM 4681 N N . ILE A 1 587 ? -21.482 13.019 25.569 1.00 95.31 587 ILE A N 1
ATOM 4682 C CA . ILE A 1 587 ? -20.915 12.160 26.619 1.00 95.31 587 ILE A CA 1
ATOM 4683 C C . ILE A 1 587 ? -21.756 12.234 27.905 1.00 95.31 587 ILE A C 1
ATOM 4685 O O . ILE A 1 587 ? -22.030 11.201 28.510 1.00 95.31 587 ILE A O 1
ATOM 4689 N N . ASP A 1 588 ? -22.236 13.416 28.301 1.00 96.06 588 ASP A N 1
ATOM 4690 C CA . ASP A 1 588 ? -23.070 13.592 29.500 1.00 96.06 588 ASP A CA 1
ATOM 4691 C C . ASP A 1 588 ? -24.422 12.878 29.378 1.00 96.06 588 ASP A C 1
ATOM 4693 O O . ASP A 1 588 ? -24.906 12.257 30.333 1.00 96.06 588 ASP A O 1
ATOM 4697 N N . ARG A 1 589 ? -25.035 12.922 28.191 1.00 94.62 589 ARG A N 1
ATOM 4698 C CA . ARG A 1 589 ? -26.257 12.162 27.907 1.00 94.62 589 ARG A CA 1
ATOM 4699 C C . ARG A 1 589 ? -26.002 10.660 27.976 1.00 94.62 589 ARG A C 1
ATOM 4701 O O . ARG A 1 589 ? -26.772 9.960 28.628 1.00 94.62 589 ARG A O 1
ATOM 4708 N N . PHE A 1 590 ? -24.909 10.194 27.379 1.00 94.38 590 PHE A N 1
ATOM 4709 C CA . PHE A 1 590 ? -24.514 8.791 27.437 1.00 94.38 590 PHE A CA 1
ATOM 4710 C C . PHE A 1 590 ? -24.294 8.331 28.886 1.00 94.38 590 PHE A C 1
ATOM 4712 O O . PHE A 1 590 ? -24.904 7.363 29.328 1.00 94.38 590 PHE A O 1
ATOM 4719 N N . ILE A 1 591 ? -23.524 9.081 29.682 1.00 95.44 591 ILE A N 1
ATOM 4720 C CA . ILE A 1 591 ? -23.315 8.810 31.115 1.00 95.44 591 ILE A CA 1
ATOM 4721 C C . ILE A 1 591 ? -24.635 8.768 31.882 1.00 95.44 591 ILE A C 1
ATOM 4723 O O . ILE A 1 591 ? -24.808 7.915 32.751 1.00 95.44 591 ILE A O 1
ATOM 4727 N N . SER A 1 592 ? -25.570 9.672 31.584 1.00 94.56 592 SER A N 1
ATOM 4728 C CA . SER A 1 592 ? -26.875 9.708 32.252 1.00 94.56 592 SER A CA 1
ATOM 4729 C C . SER A 1 592 ? -27.677 8.428 32.000 1.00 94.56 592 SER A C 1
ATOM 4731 O O . SER A 1 592 ? -28.249 7.875 32.940 1.00 94.56 592 SER A O 1
ATOM 4733 N N . GLU A 1 593 ? -27.670 7.930 30.761 1.00 94.06 593 GLU A N 1
ATOM 4734 C CA . GLU A 1 593 ? -28.304 6.661 30.385 1.00 94.06 593 GLU A CA 1
ATOM 4735 C C . GLU A 1 593 ? -27.640 5.478 31.109 1.00 94.06 593 GLU A C 1
ATOM 4737 O O . GLU A 1 593 ? -28.329 4.671 31.735 1.00 94.06 593 GLU A O 1
ATOM 4742 N N . GLN A 1 594 ? -26.303 5.424 31.132 1.00 94.38 594 GLN A N 1
ATOM 4743 C CA . GLN A 1 594 ? -25.566 4.363 31.829 1.00 94.38 594 GLN A CA 1
ATOM 4744 C C . GLN A 1 594 ? -25.778 4.407 33.351 1.00 94.38 594 GLN A C 1
ATOM 4746 O O . GLN A 1 594 ? -25.952 3.372 33.993 1.00 94.38 594 GLN A O 1
ATOM 4751 N N . THR A 1 595 ? -25.851 5.602 33.940 1.00 94.31 595 THR A N 1
ATOM 4752 C CA . THR A 1 595 ? -26.123 5.790 35.375 1.00 94.31 595 THR A CA 1
ATOM 4753 C C . THR A 1 595 ? -27.502 5.255 35.760 1.00 94.31 595 THR A C 1
ATOM 4755 O O . THR A 1 595 ? -27.659 4.663 36.830 1.00 94.31 595 THR A O 1
ATOM 4758 N N . GLU A 1 596 ? -28.514 5.421 34.902 1.00 92.50 596 GLU A N 1
ATOM 4759 C CA . GLU A 1 596 ? -29.842 4.848 35.138 1.00 92.50 596 GLU A CA 1
ATOM 4760 C C . GLU A 1 596 ? -29.804 3.312 35.143 1.00 92.50 596 GLU A C 1
ATOM 4762 O O . GLU A 1 596 ? -30.426 2.691 36.011 1.00 92.50 596 GLU A O 1
ATOM 4767 N N . GLN A 1 597 ? -29.036 2.701 34.233 1.00 90.12 597 GLN A N 1
ATOM 4768 C CA . GLN A 1 597 ? -28.847 1.247 34.196 1.00 90.12 597 GLN A CA 1
ATOM 4769 C C . GLN A 1 597 ? -28.186 0.734 35.477 1.00 90.12 597 GLN A C 1
ATOM 4771 O O . GLN A 1 597 ? -28.727 -0.163 36.129 1.00 90.12 597 GLN A O 1
ATOM 4776 N N . VAL A 1 598 ? -27.077 1.352 35.896 1.00 92.69 598 VAL A N 1
ATOM 4777 C CA . VAL A 1 598 ? -26.388 0.995 37.148 1.00 92.69 598 VAL A CA 1
ATOM 4778 C C . VAL A 1 598 ? -27.320 1.160 38.348 1.00 92.69 598 VAL A C 1
ATOM 4780 O O . VAL A 1 598 ? -27.448 0.245 39.156 1.00 92.69 598 VAL A O 1
ATOM 4783 N N . GLY A 1 599 ? -28.055 2.272 38.436 1.00 91.19 599 GLY A N 1
ATOM 4784 C CA . GLY A 1 599 ? -28.997 2.518 39.531 1.00 91.19 599 GLY A CA 1
ATOM 4785 C C . GLY A 1 599 ? -30.190 1.553 39.564 1.00 91.19 599 GLY A C 1
ATOM 4786 O O . GLY A 1 599 ? -30.795 1.344 40.620 1.00 91.19 599 GLY A O 1
ATOM 4787 N N . ASN A 1 600 ? -30.565 0.953 38.433 1.00 88.81 600 ASN A N 1
ATOM 4788 C CA . ASN A 1 600 ? -31.542 -0.133 38.413 1.00 88.81 600 ASN A CA 1
ATOM 4789 C C . ASN A 1 600 ? -30.938 -1.421 38.967 1.00 88.81 600 ASN A C 1
ATOM 4791 O O . ASN A 1 600 ? -31.564 -2.050 39.820 1.00 88.81 600 ASN A O 1
ATOM 4795 N N . GLU A 1 601 ? -29.713 -1.749 38.570 1.00 90.75 601 GLU A N 1
ATOM 4796 C CA . GLU A 1 601 ? -28.986 -2.921 39.052 1.00 90.75 601 GLU A CA 1
ATOM 4797 C C . GLU A 1 601 ? -28.701 -2.841 40.566 1.00 90.75 601 GLU A C 1
ATOM 4799 O O . GLU A 1 601 ? -28.943 -3.799 41.301 1.00 90.75 601 GLU A O 1
ATOM 4804 N N . GLU A 1 602 ? -28.327 -1.667 41.085 1.00 92.06 602 GLU A N 1
ATOM 4805 C CA . GLU A 1 602 ? -28.129 -1.430 42.524 1.00 92.06 602 GLU A CA 1
ATOM 4806 C C . GLU A 1 602 ? -29.370 -1.767 43.363 1.00 92.06 602 GLU A C 1
ATOM 4808 O O . GLU A 1 602 ? -29.253 -2.315 44.464 1.00 92.06 602 GLU A O 1
ATOM 4813 N N . LYS A 1 603 ? -30.578 -1.477 42.856 1.00 90.31 603 LYS A N 1
ATOM 4814 C CA . LYS A 1 603 ? -31.834 -1.827 43.545 1.00 90.31 603 LYS A CA 1
ATOM 4815 C C . LYS A 1 603 ? -32.008 -3.341 43.636 1.00 90.31 603 LYS A C 1
ATOM 4817 O O . LYS A 1 603 ? -32.446 -3.832 44.678 1.00 90.31 603 LYS A O 1
ATOM 4822 N N . ILE A 1 604 ? -31.656 -4.070 42.573 1.00 90.56 604 ILE A N 1
ATOM 4823 C CA . ILE A 1 604 ? -31.683 -5.539 42.549 1.00 90.56 604 ILE A CA 1
ATOM 4824 C C . ILE A 1 604 ? -30.725 -6.074 43.606 1.00 90.56 604 ILE A C 1
ATOM 4826 O O . ILE A 1 604 ? -31.122 -6.850 44.475 1.00 90.56 604 ILE A O 1
ATOM 4830 N N . ILE A 1 605 ? -29.481 -5.596 43.585 1.00 91.38 605 ILE A N 1
ATOM 4831 C CA . ILE A 1 605 ? -28.449 -6.016 44.529 1.00 91.38 605 ILE A CA 1
ATOM 4832 C C . ILE A 1 605 ? -28.838 -5.696 45.975 1.00 91.38 605 ILE A C 1
ATOM 4834 O O . ILE A 1 605 ? -28.620 -6.523 46.860 1.00 91.38 605 ILE A O 1
ATOM 4838 N N . GLY A 1 606 ? -29.468 -4.548 46.235 1.00 89.44 606 GLY A N 1
ATOM 4839 C CA . GLY A 1 606 ? -30.000 -4.208 47.557 1.00 89.44 606 GLY A CA 1
ATOM 4840 C C . GLY A 1 606 ? -31.028 -5.226 48.063 1.00 89.44 606 GLY A C 1
ATOM 4841 O O . GLY A 1 606 ? -30.938 -5.683 49.203 1.00 89.44 606 GLY A O 1
ATOM 4842 N N . ILE A 1 607 ? -31.957 -5.647 47.200 1.00 88.94 607 ILE A N 1
ATOM 4843 C CA . ILE A 1 607 ? -32.962 -6.673 47.520 1.00 88.94 607 ILE A CA 1
ATOM 4844 C C . ILE A 1 607 ? -32.302 -8.030 47.795 1.00 88.94 607 ILE A C 1
ATOM 4846 O O . ILE A 1 607 ? -32.693 -8.718 48.740 1.00 88.94 607 ILE A O 1
ATOM 4850 N N . ILE A 1 608 ? -31.297 -8.402 46.998 1.00 88.88 608 ILE A N 1
ATOM 4851 C CA . ILE A 1 608 ? -30.547 -9.653 47.161 1.00 88.88 608 ILE A CA 1
ATOM 4852 C C . ILE A 1 608 ? -29.789 -9.656 48.493 1.00 88.88 608 ILE A C 1
ATOM 4854 O O . ILE A 1 608 ? -29.919 -10.600 49.273 1.00 88.88 608 ILE A O 1
ATOM 4858 N N . LYS A 1 609 ? -29.053 -8.581 48.799 1.00 88.31 609 LYS A N 1
ATOM 4859 C CA . LYS A 1 609 ? -28.295 -8.439 50.052 1.00 88.31 609 LYS A CA 1
ATOM 4860 C C . LYS A 1 609 ? -29.206 -8.507 51.285 1.00 88.31 609 LYS A C 1
ATOM 4862 O O . LYS A 1 609 ? -28.834 -9.148 52.259 1.00 88.31 609 LYS A O 1
ATOM 4867 N N . GLU A 1 610 ? -30.407 -7.920 51.241 1.00 87.56 610 GLU A N 1
ATOM 4868 C CA . GLU A 1 610 ? -31.406 -8.032 52.322 1.00 87.56 610 GLU A CA 1
ATOM 4869 C C . GLU A 1 610 ? -31.986 -9.443 52.504 1.00 87.56 610 GLU A C 1
ATOM 4871 O O . GLU A 1 610 ? -32.515 -9.752 53.571 1.00 87.56 610 GLU A O 1
ATOM 4876 N N . ALA A 1 611 ? -31.984 -10.269 51.456 1.00 83.69 611 ALA A N 1
ATOM 4877 C CA . ALA A 1 611 ? -32.532 -11.621 51.511 1.00 83.69 611 ALA A CA 1
ATOM 4878 C C . ALA A 1 611 ? -31.507 -12.662 51.991 1.00 83.69 611 ALA A C 1
ATOM 4880 O O . ALA A 1 611 ? -31.908 -13.677 52.564 1.00 83.69 611 ALA A O 1
ATOM 4881 N N . ILE A 1 612 ? -30.217 -12.417 51.735 1.00 81.94 612 ILE A N 1
ATOM 4882 C CA . ILE A 1 612 ? -29.101 -13.318 52.072 1.00 81.94 612 ILE A CA 1
ATOM 4883 C C . ILE A 1 612 ? -28.434 -12.936 53.406 1.00 81.94 612 ILE A C 1
ATOM 4885 O O . ILE A 1 612 ? -27.971 -13.822 54.126 1.00 81.94 612 ILE A O 1
ATOM 4889 N N . GLY A 1 613 ? -28.384 -11.641 53.743 1.00 64.56 613 GLY A N 1
ATOM 4890 C CA . GLY A 1 613 ? -27.885 -11.134 55.032 1.00 64.56 613 GLY A CA 1
ATOM 4891 C C . GLY A 1 613 ? -28.880 -11.308 56.172 1.00 64.56 613 GLY A C 1
ATOM 4892 O O . GLY A 1 613 ? -28.413 -11.550 57.312 1.00 64.56 613 GLY A O 1
#

Foldseek 3Di:
DDDDDDFLAEEEEALVQCVVQVVDCDCPGLLVLLLVCLVVRNYAYAYEPLSLVSNLVVLLVVLLVVLVVLQVVLVVVVVVDDLVVCVVVPNNVSVVSHDDSVVSSVVSSVSSVVSCVSNVYHYQYQPPFDPVVLVVCLVVQHFPAHPDDVSSPCSSLLRRLRSLCVVQPQPHAYEYADQDPSSVRSVPDHPSYHYHPHSQRVQQSVCVVDPCPVVVVVLCVVCQVVVQVQVQVVCQVVVQEDEDQWDADPVRDIDGADFPDKGWDDKDPKGWDWDGFRDDDPFKTKTKIKIWIKTKMKTKHWPQVPFDADPVVRDTDPTDIWIKIWIFGFIDMWMWMAGSVVRDIDTDDDHTYHYPVGTPDMDTDPDPPDPPCVLVVVQVVCVVVPAHRLVCVQVVCQVVQQVDPQFVLVLVLLVLQLVLLQLLVVLLVLLVLLLVQLVPPVRVLQLCLLQQVVCVPPPPAQHDPDNVDGDPVSSVSNSVVSVVSNVLSVVSNPDDRWDNGDGAQDWTWDAFSVGFIKIWHWHHDDDNDDEQDKDKTKIFMDRVPDTQDIKIKIWGHKDWDADPVRHTDDIDHTDIDIGCPRVSVVSVVRSVVRVVVSVVSVSSSVSSVVSSD